Protein AF-A0A954MG96-F1 (afdb_monomer_lite)

pLDDT: mean 89.84, std 10.41, range [35.25, 98.88]

Secondary structure (DSSP, 8-state):
-TTTSTT--------S-BT--SSTT--S--HHHHHHHHHHHHHHHHHHTTS--PPP-S-EEEEEEEEEEEBSSPPPHHHHHHHHHSS-HHHHHHHHHHHHHHHTTPPPP-EEEEEEEEEEETTTEEEEEE-SEEBHHHHHHHHHHB-TTTEEEE-S-S----EE--HHHHHH-STTTTTHHHHTT-SSPBPSSHHHHHHHHHHHHS-GGGBPPTTSTT-PPPPHHHHHHTEEESTTEEEEEEEETTT--SEEEEEE-TBSPEEEEE-TTTTS-TTS-----EEEEEEE-SSSSS---EEEEEEEEES-EEEEEEETTEEEEEETTEEEEEE-SSSSSS-SEEEEEEEEE--S-TTS-SEEEEE-TTS-EEEE-TTT-EEEEETTT--EEE-TT-EEEEETTTTEEEEES---SS--EE-TTS-EEEEETTEEEEEE--THHHHTT-TTSPPPP--EEEE-GGGG-----SS----TTS-STTS-SS-EEEEE---STT-GGGTT-EEEEETTTTEEEEEEEEE-SSEEEEE--TT-TTS-SEEE--TT--EEEEEE-TTS-EEEEE---S--S-GGGS-HHHHTT--TTTTTT--EEEEEEE--SS-----S-SS-B-TT--HHHHHHTTSSS-HHHHHHHHHHHHHTT-GGGHHHHHHHHHH-S-HHHHHHHHHHHHHTT---HHHHHHHTT-SSHHHHHHHHHHHHHHHTT-HHHHHHHHHGGGSS-HHHHHHHHHHHTT--SHHHHHHH-

Structure (mmCIF, N/CA/C/O backbone):
data_AF-A0A954MG96-F1
#
_entry.id   AF-A0A954MG96-F1
#
loop_
_atom_site.group_PDB
_atom_site.id
_atom_site.type_symbol
_atom_site.label_atom_id
_atom_site.label_alt_id
_atom_site.label_comp_id
_atom_site.label_asym_id
_atom_site.label_entity_id
_atom_site.label_seq_id
_atom_site.pdbx_PDB_ins_code
_atom_site.Cartn_x
_atom_site.Cartn_y
_atom_site.Cartn_z
_atom_site.occupancy
_atom_site.B_iso_or_equiv
_atom_site.auth_seq_id
_atom_site.auth_comp_id
_atom_site.auth_asym_id
_atom_site.auth_atom_id
_atom_site.pdbx_PDB_model_num
ATOM 1 N N . ILE A 1 1 ? 42.716 -5.333 -12.425 1.00 89.25 1 ILE A N 1
ATOM 2 C CA . ILE A 1 1 ? 41.954 -6.592 -12.613 1.00 89.25 1 ILE A CA 1
ATOM 3 C C . ILE A 1 1 ? 42.853 -7.820 -12.470 1.00 89.25 1 ILE A C 1
ATOM 5 O O . ILE A 1 1 ? 42.945 -8.308 -11.357 1.00 89.25 1 ILE A O 1
ATOM 9 N N . GLU A 1 2 ? 43.580 -8.289 -13.494 1.00 93.25 2 GLU A N 1
ATOM 10 C CA . GLU A 1 2 ? 44.337 -9.565 -13.413 1.00 93.25 2 GLU A CA 1
ATOM 11 C C . GLU A 1 2 ? 45.368 -9.611 -12.270 1.00 93.25 2 GLU A C 1
ATOM 13 O O . GLU A 1 2 ? 45.498 -10.621 -11.586 1.00 93.25 2 GLU A O 1
ATOM 18 N N . ARG A 1 3 ? 46.048 -8.487 -11.987 1.00 91.38 3 ARG A N 1
ATOM 19 C CA . ARG A 1 3 ? 46.959 -8.366 -10.828 1.00 91.38 3 ARG A CA 1
ATOM 20 C C . ARG A 1 3 ? 46.252 -8.526 -9.475 1.00 91.38 3 ARG A C 1
ATOM 22 O O . ARG A 1 3 ? 46.865 -9.008 -8.533 1.00 91.38 3 ARG A O 1
ATOM 29 N N . GLN A 1 4 ? 45.004 -8.072 -9.374 1.00 89.75 4 GLN A N 1
ATOM 30 C CA . GLN A 1 4 ? 44.196 -8.132 -8.148 1.00 89.75 4 GLN A CA 1
ATOM 31 C C . GLN A 1 4 ? 43.470 -9.477 -8.007 1.00 89.75 4 GLN A C 1
ATOM 33 O O . GLN A 1 4 ? 43.145 -9.866 -6.892 1.00 89.75 4 GLN A O 1
ATOM 38 N N . HIS A 1 5 ? 43.262 -10.198 -9.115 1.00 90.12 5 HIS A N 1
ATOM 39 C CA . HIS A 1 5 ? 42.516 -11.459 -9.176 1.00 90.12 5 HIS A CA 1
ATOM 40 C C . HIS A 1 5 ? 43.336 -12.551 -9.894 1.00 90.12 5 HIS A C 1
ATOM 42 O O . HIS A 1 5 ? 43.060 -12.860 -11.059 1.00 90.12 5 HIS A O 1
ATOM 48 N N . PRO A 1 6 ? 44.365 -13.133 -9.239 1.00 92.88 6 PRO A N 1
ATOM 49 C CA . PRO A 1 6 ? 45.246 -14.126 -9.854 1.00 92.88 6 PRO A CA 1
ATOM 50 C C . PRO A 1 6 ? 44.487 -15.327 -10.432 1.00 92.88 6 PRO A C 1
ATOM 52 O O . PRO A 1 6 ? 43.557 -15.840 -9.815 1.00 92.88 6 PRO A O 1
ATOM 55 N N . GLY A 1 7 ? 44.903 -15.797 -11.610 1.00 92.06 7 GLY A N 1
ATOM 56 C CA . GLY A 1 7 ? 44.230 -16.889 -12.329 1.00 92.06 7 GLY A CA 1
ATOM 57 C C . GLY A 1 7 ? 43.053 -16.444 -13.205 1.00 92.06 7 GLY A C 1
ATOM 58 O O . GLY A 1 7 ? 42.445 -17.282 -13.866 1.00 92.06 7 GLY A O 1
ATOM 59 N N . THR A 1 8 ? 42.758 -15.141 -13.249 1.00 91.06 8 THR A N 1
ATOM 60 C CA . THR A 1 8 ? 41.752 -14.550 -14.142 1.00 91.06 8 THR A CA 1
ATOM 61 C C . THR A 1 8 ? 42.409 -13.993 -15.402 1.00 91.06 8 THR A C 1
ATOM 63 O O . THR A 1 8 ? 43.495 -13.420 -15.326 1.00 91.06 8 THR A O 1
ATOM 66 N N . VAL A 1 9 ? 41.723 -14.117 -16.540 1.00 92.88 9 VAL A N 1
ATOM 67 C CA . VAL A 1 9 ? 42.038 -13.396 -17.781 1.00 92.88 9 VAL A CA 1
ATOM 68 C C . VAL A 1 9 ? 40.994 -12.302 -17.966 1.00 92.88 9 VAL A C 1
ATOM 70 O O . VAL A 1 9 ? 39.796 -12.589 -17.967 1.00 92.88 9 VAL A O 1
ATOM 73 N N . ALA A 1 10 ? 41.432 -11.055 -18.101 1.00 89.25 10 ALA A N 1
ATOM 74 C CA . ALA A 1 10 ? 40.547 -9.935 -18.378 1.00 89.25 10 ALA A CA 1
ATOM 75 C C . ALA A 1 10 ? 40.320 -9.821 -19.890 1.00 89.25 10 ALA A C 1
ATOM 77 O O . ALA A 1 10 ? 41.255 -9.603 -20.657 1.00 89.25 10 ALA A O 1
ATOM 78 N N . LEU A 1 11 ? 39.063 -9.944 -20.315 1.00 88.56 11 LEU A N 1
ATOM 79 C CA . LEU A 1 11 ? 38.651 -9.661 -21.686 1.00 88.56 11 LEU A CA 1
ATOM 80 C C . LEU A 1 11 ? 38.010 -8.278 -21.719 1.00 88.56 11 LEU A C 1
ATOM 82 O O . LEU A 1 11 ? 37.054 -8.017 -20.990 1.00 88.56 11 LEU A O 1
ATOM 86 N N . VAL A 1 12 ? 38.553 -7.395 -22.552 1.00 84.25 12 VAL A N 1
ATOM 87 C CA . VAL A 1 12 ? 38.048 -6.032 -22.720 1.00 84.25 12 VAL A CA 1
ATOM 88 C C . VAL A 1 12 ? 37.285 -5.967 -24.031 1.00 84.25 12 VAL A C 1
ATOM 90 O O . VAL A 1 12 ? 37.801 -6.375 -25.070 1.00 84.25 12 VAL A O 1
ATOM 93 N N . SER A 1 13 ? 36.065 -5.448 -23.970 1.00 86.06 13 SER A N 1
ATOM 94 C CA . SER A 1 13 ? 35.266 -5.134 -25.146 1.00 86.06 13 SER A CA 1
ATOM 95 C C . SER A 1 13 ? 34.885 -3.660 -25.134 1.00 86.06 13 SER A C 1
ATOM 97 O O . SER A 1 13 ? 34.722 -3.067 -24.066 1.00 86.06 13 SER A O 1
ATOM 99 N N . ILE A 1 14 ? 34.762 -3.074 -26.320 1.00 86.25 14 ILE A N 1
ATOM 100 C CA . ILE A 1 14 ? 34.474 -1.653 -26.501 1.00 86.25 14 ILE A CA 1
ATOM 101 C C . ILE A 1 14 ? 32.987 -1.513 -26.838 1.00 86.25 14 ILE A C 1
ATOM 103 O O . ILE A 1 14 ? 32.504 -2.100 -27.804 1.00 86.25 14 ILE A O 1
ATOM 107 N N . GLY A 1 15 ? 32.249 -0.764 -26.016 1.00 90.12 15 GLY A N 1
ATOM 108 C CA . GLY A 1 15 ? 30.847 -0.413 -26.273 1.00 90.12 15 GLY A CA 1
ATOM 109 C C . GLY A 1 15 ? 30.711 0.741 -27.269 1.00 90.12 15 GLY A C 1
ATOM 110 O O . GLY A 1 15 ? 31.678 1.111 -27.930 1.00 90.12 15 GLY A O 1
ATOM 111 N N . ALA A 1 16 ? 29.522 1.333 -27.398 1.00 90.94 16 ALA A N 1
ATOM 112 C CA . ALA A 1 16 ? 29.340 2.519 -28.240 1.00 90.94 16 ALA A CA 1
ATOM 113 C C . ALA A 1 16 ? 29.916 3.754 -27.542 1.00 90.94 16 ALA A C 1
ATOM 115 O O . ALA A 1 16 ? 29.323 4.275 -26.598 1.00 90.94 16 ALA A O 1
ATOM 116 N N . GLY A 1 17 ? 31.114 4.152 -27.967 1.00 78.94 17 GLY A N 1
ATOM 117 C CA . GLY A 1 17 ? 31.925 5.172 -27.301 1.00 78.94 17 GLY A CA 1
ATOM 118 C C . GLY A 1 17 ? 32.243 6.396 -28.155 1.00 78.94 17 GLY A C 1
ATOM 119 O O . GLY A 1 17 ? 32.865 7.321 -27.640 1.00 78.94 17 GLY A O 1
ATOM 120 N N . SER A 1 18 ? 31.841 6.433 -29.432 1.00 79.00 18 SER A N 1
ATOM 121 C CA . SER A 1 18 ? 32.078 7.626 -30.253 1.00 79.00 18 SER A CA 1
ATOM 122 C C . SER A 1 18 ? 31.339 8.817 -29.647 1.00 79.00 18 SER A C 1
ATOM 124 O O . SER A 1 18 ? 30.181 8.679 -29.243 1.00 79.00 18 SER A O 1
ATOM 126 N N . ASP A 1 19 ? 32.014 9.969 -29.608 1.00 73.06 19 ASP A N 1
ATOM 127 C CA . ASP A 1 19 ? 31.539 11.225 -29.000 1.00 73.06 19 ASP A CA 1
ATOM 128 C C . ASP A 1 19 ? 31.406 11.200 -27.457 1.00 73.06 19 ASP A C 1
ATOM 130 O O . ASP A 1 19 ? 30.888 12.136 -26.851 1.00 73.06 19 ASP A O 1
ATOM 134 N N . GLN A 1 20 ? 31.919 10.166 -26.770 1.00 72.81 20 GLN A N 1
ATOM 135 C CA . GLN A 1 20 ? 32.001 10.181 -25.305 1.00 72.81 20 GLN A CA 1
ATOM 136 C C . GLN A 1 20 ? 33.231 10.955 -24.819 1.00 72.81 20 GLN A C 1
ATOM 138 O O . GLN A 1 20 ? 34.369 10.607 -25.132 1.00 72.81 20 GLN A O 1
ATOM 143 N N . ASN A 1 21 ? 33.011 11.967 -23.975 1.00 70.06 21 ASN A N 1
ATOM 144 C CA . ASN A 1 21 ? 34.079 12.668 -23.267 1.00 70.06 21 ASN A CA 1
ATOM 145 C C . ASN A 1 21 ? 33.818 12.682 -21.749 1.00 70.06 21 ASN A C 1
ATOM 147 O O . ASN A 1 21 ? 33.222 13.635 -21.242 1.00 70.06 21 ASN A O 1
ATOM 151 N N . PRO A 1 22 ? 34.250 11.643 -21.006 1.00 64.06 22 PRO A N 1
ATOM 152 C CA . PRO A 1 22 ? 33.969 11.536 -19.574 1.00 64.06 22 PRO A CA 1
ATOM 153 C C . PRO A 1 22 ? 34.690 12.608 -18.739 1.00 64.06 22 PRO A C 1
ATOM 155 O O . PRO A 1 22 ? 34.264 12.897 -17.624 1.00 64.06 22 PRO A O 1
ATOM 158 N N . ILE A 1 23 ? 35.770 13.212 -19.257 1.00 68.19 23 ILE A N 1
ATOM 159 C CA . ILE A 1 23 ? 36.532 14.268 -18.576 1.00 68.19 23 ILE A CA 1
ATOM 160 C C . ILE A 1 23 ? 36.868 15.378 -19.577 1.00 68.19 23 ILE A C 1
ATOM 162 O O . ILE A 1 23 ? 37.783 15.260 -20.394 1.00 68.19 23 ILE A O 1
ATOM 166 N N . SER A 1 24 ? 36.158 16.502 -19.470 1.00 66.00 24 SER A N 1
ATOM 167 C CA . SER A 1 24 ? 36.384 17.667 -20.331 1.00 66.00 24 SER A CA 1
ATOM 168 C C . SER A 1 24 ? 37.847 18.144 -20.297 1.00 66.00 24 SER A C 1
ATOM 170 O O . SER A 1 24 ? 38.491 18.169 -19.248 1.00 66.00 24 SER A O 1
ATOM 172 N N . GLY A 1 25 ? 38.390 18.537 -21.455 1.00 64.62 25 GLY A N 1
ATOM 173 C CA . GLY A 1 25 ? 39.759 19.064 -21.575 1.00 64.62 25 GLY A CA 1
ATOM 174 C C . GLY A 1 25 ? 40.883 18.014 -21.628 1.00 64.62 25 GLY A C 1
ATOM 175 O O . GLY A 1 25 ? 42.068 18.373 -21.621 1.00 64.62 25 GLY A O 1
ATOM 176 N N . VAL A 1 26 ? 40.561 16.720 -21.709 1.00 65.88 26 VAL A N 1
ATOM 177 C CA . VAL A 1 26 ? 41.550 15.669 -21.993 1.00 65.88 26 VAL A CA 1
ATOM 178 C C . VAL A 1 26 ? 41.802 15.590 -23.500 1.00 65.88 26 VAL A C 1
ATOM 180 O O . VAL A 1 26 ? 41.054 14.975 -24.246 1.00 65.88 26 VAL A O 1
ATOM 183 N N . THR A 1 27 ? 42.871 16.243 -23.958 1.00 64.50 27 THR A N 1
ATOM 184 C CA . THR A 1 27 ? 43.371 16.149 -25.340 1.00 64.50 27 THR A CA 1
ATOM 185 C C . THR A 1 27 ? 44.785 15.563 -25.360 1.00 64.50 27 THR A C 1
ATOM 187 O O . THR A 1 27 ? 45.626 16.006 -24.570 1.00 64.50 27 THR A O 1
ATOM 190 N N . GLY A 1 28 ? 45.066 14.649 -26.295 1.00 66.25 28 GLY A N 1
ATOM 191 C CA . GLY A 1 28 ? 46.386 14.029 -26.498 1.00 66.25 28 GLY A CA 1
ATOM 192 C C . GLY A 1 28 ? 46.671 12.811 -25.605 1.00 66.25 28 GLY A C 1
ATOM 193 O O . GLY A 1 28 ? 45.859 12.444 -24.759 1.00 66.25 28 GLY A O 1
ATOM 194 N N . ASP A 1 29 ? 47.843 12.201 -25.794 1.00 75.31 29 ASP A N 1
ATOM 195 C CA . ASP A 1 29 ? 48.256 10.959 -25.123 1.00 75.31 29 ASP A CA 1
ATOM 196 C C . ASP A 1 29 ? 48.690 11.218 -23.666 1.00 75.31 29 ASP A C 1
ATOM 198 O O . ASP A 1 29 ? 49.866 11.442 -23.377 1.00 75.31 29 ASP A O 1
ATOM 202 N N . LYS A 1 30 ? 47.732 11.222 -22.730 1.00 82.94 30 LYS A N 1
ATOM 203 C CA . LYS A 1 30 ? 47.974 11.423 -21.288 1.00 82.94 30 LYS A CA 1
ATOM 204 C C . LYS A 1 30 ? 47.908 10.094 -20.532 1.00 82.94 30 LYS A C 1
ATOM 206 O O . LYS A 1 30 ? 46.844 9.700 -20.052 1.00 82.94 30 LYS A O 1
ATOM 211 N N . VAL A 1 31 ? 49.047 9.408 -20.434 1.00 87.12 31 VAL A N 1
ATOM 212 C CA . VAL A 1 31 ? 49.161 8.068 -19.824 1.00 87.12 31 VAL A CA 1
ATOM 213 C C . VAL A 1 31 ? 48.630 8.045 -18.391 1.00 87.12 31 VAL A C 1
ATOM 215 O O . VAL A 1 31 ? 47.927 7.113 -18.021 1.00 87.12 31 VAL A O 1
ATOM 218 N N . GLU A 1 32 ? 48.876 9.093 -17.608 1.00 87.19 32 GLU A N 1
ATOM 219 C CA . GLU A 1 32 ? 48.469 9.162 -16.202 1.00 87.19 32 GLU A CA 1
ATOM 220 C C . GLU A 1 32 ? 46.941 9.161 -16.039 1.00 87.19 32 GLU A C 1
ATOM 222 O O . GLU A 1 32 ? 46.409 8.585 -15.092 1.00 87.19 32 GLU A O 1
ATOM 227 N N . ILE A 1 33 ? 46.219 9.782 -16.980 1.00 84.56 33 ILE A N 1
ATOM 228 C CA . ILE A 1 33 ? 44.749 9.795 -16.978 1.00 84.56 33 ILE A CA 1
ATOM 229 C C . ILE A 1 33 ? 44.215 8.415 -17.356 1.00 84.56 33 ILE A C 1
ATOM 231 O O . ILE A 1 33 ? 43.311 7.911 -16.692 1.00 84.56 33 ILE A O 1
ATOM 235 N N . ALA A 1 34 ? 44.800 7.783 -18.378 1.00 83.62 34 ALA A N 1
ATOM 236 C CA . ALA A 1 34 ? 44.432 6.427 -18.775 1.00 83.62 34 ALA A CA 1
ATOM 237 C C . ALA A 1 34 ? 44.696 5.411 -17.648 1.00 83.62 34 ALA A C 1
ATOM 239 O O . ALA A 1 34 ? 43.875 4.528 -17.406 1.00 83.62 34 ALA A O 1
ATOM 240 N N . GLU A 1 35 ? 45.806 5.555 -16.914 1.00 88.19 35 GLU A N 1
ATOM 241 C CA . GLU A 1 35 ? 46.103 4.742 -15.731 1.00 88.19 35 GLU A CA 1
ATOM 242 C C . GLU A 1 35 ? 45.068 4.950 -14.619 1.00 88.19 35 GLU A C 1
ATOM 244 O O . GLU A 1 35 ? 44.563 3.968 -14.072 1.00 88.19 35 GLU A O 1
ATOM 249 N N . ALA A 1 36 ? 44.709 6.201 -14.310 1.00 88.31 36 ALA A N 1
ATOM 250 C CA . ALA A 1 36 ? 43.701 6.512 -13.297 1.00 88.31 36 ALA A CA 1
ATOM 251 C C . ALA A 1 36 ? 42.321 5.926 -13.651 1.00 88.31 36 ALA A C 1
ATOM 253 O O . ALA A 1 36 ? 41.710 5.253 -12.822 1.00 88.31 36 ALA A O 1
ATOM 254 N N . GLN A 1 37 ? 41.869 6.098 -14.897 1.00 86.88 37 GLN A N 1
ATOM 255 C CA . GLN A 1 37 ? 40.607 5.529 -15.388 1.00 86.88 37 GLN A CA 1
ATOM 256 C C . GLN A 1 37 ? 40.637 3.993 -15.398 1.00 86.88 37 GLN A C 1
ATOM 258 O O . GLN A 1 37 ? 39.675 3.337 -15.003 1.00 86.88 37 GLN A O 1
ATOM 263 N N . GLY A 1 38 ? 41.762 3.389 -15.789 1.00 88.44 38 GLY A N 1
ATOM 264 C CA . GLY A 1 38 ? 41.942 1.939 -15.725 1.00 88.44 38 GLY A CA 1
ATOM 265 C C . GLY A 1 38 ? 41.884 1.390 -14.293 1.00 88.44 38 GLY A C 1
ATOM 266 O O . GLY A 1 38 ? 41.356 0.297 -14.072 1.00 88.44 38 GLY A O 1
ATOM 267 N N . LEU A 1 39 ? 42.397 2.141 -13.311 1.00 91.00 39 LEU A N 1
ATOM 268 C CA . LEU A 1 39 ? 42.291 1.801 -11.890 1.00 91.00 39 LEU A CA 1
ATOM 269 C C . LEU A 1 39 ? 40.854 1.916 -11.375 1.00 91.00 39 LEU A C 1
ATOM 271 O O . LEU A 1 39 ? 40.434 1.047 -10.614 1.00 91.00 39 LEU A O 1
ATOM 275 N N . GLU A 1 40 ? 40.104 2.926 -11.814 1.00 90.44 40 GLU A N 1
ATOM 276 C CA . GLU A 1 40 ? 38.682 3.088 -11.493 1.00 90.44 40 GLU A CA 1
ATOM 277 C C . GLU A 1 40 ? 37.859 1.895 -12.003 1.00 90.44 40 GLU A C 1
ATOM 279 O O . GLU A 1 40 ? 37.185 1.230 -11.215 1.00 90.44 40 GLU A O 1
ATOM 284 N N . ILE A 1 41 ? 38.029 1.519 -13.278 1.00 89.75 41 ILE A N 1
ATOM 285 C CA . ILE A 1 41 ? 37.399 0.322 -13.866 1.00 89.75 41 ILE A CA 1
ATOM 286 C C . ILE A 1 41 ? 37.785 -0.939 -13.078 1.00 89.75 41 ILE A C 1
ATOM 288 O O . ILE A 1 41 ? 36.942 -1.785 -12.782 1.00 89.75 41 ILE A O 1
ATOM 292 N N . ALA A 1 42 ? 39.062 -1.089 -12.715 1.00 91.62 42 ALA A N 1
ATOM 293 C CA . ALA A 1 42 ? 39.523 -2.244 -11.951 1.00 91.62 42 ALA A CA 1
ATOM 294 C C . ALA A 1 42 ? 38.945 -2.298 -10.525 1.00 91.62 42 ALA A C 1
ATOM 296 O O . ALA A 1 42 ? 38.679 -3.393 -10.015 1.00 91.62 42 ALA A O 1
ATOM 297 N N . GLY A 1 43 ? 38.769 -1.137 -9.889 1.00 93.31 43 GLY A N 1
ATOM 298 C CA . GLY A 1 43 ? 38.103 -0.995 -8.599 1.00 93.31 43 GLY A CA 1
ATOM 299 C C . GLY A 1 43 ? 36.645 -1.432 -8.680 1.00 93.31 43 GLY A C 1
ATOM 300 O O . GLY A 1 43 ? 36.219 -2.266 -7.883 1.00 93.31 43 GLY A O 1
ATOM 301 N N . GLU A 1 44 ? 35.926 -0.974 -9.704 1.00 92.31 44 GLU A N 1
ATOM 302 C CA . GLU A 1 44 ? 34.519 -1.325 -9.906 1.00 92.31 44 GLU A CA 1
ATOM 303 C C . GLU A 1 44 ? 34.325 -2.812 -10.222 1.00 92.31 44 GLU A C 1
ATOM 305 O O . GLU A 1 44 ? 33.490 -3.476 -9.613 1.00 92.31 44 GLU A O 1
ATOM 310 N N . VAL A 1 45 ? 35.172 -3.396 -11.077 1.00 91.00 45 VAL A N 1
ATOM 311 C CA . VAL A 1 45 ? 35.176 -4.853 -11.305 1.00 91.00 45 VAL A CA 1
ATOM 312 C C . VAL A 1 45 ? 35.411 -5.615 -9.999 1.00 91.00 45 VAL A C 1
ATOM 314 O O . VAL A 1 45 ? 34.780 -6.640 -9.759 1.00 91.00 45 VAL A O 1
ATOM 317 N N . THR A 1 46 ? 36.296 -5.124 -9.128 1.00 91.75 46 THR A N 1
ATOM 318 C CA . THR A 1 46 ? 36.555 -5.759 -7.826 1.00 91.75 46 THR A CA 1
ATOM 319 C C . THR A 1 46 ? 35.341 -5.672 -6.901 1.00 91.75 46 THR A C 1
ATOM 321 O O . THR A 1 46 ? 35.029 -6.659 -6.235 1.00 91.75 46 THR A O 1
ATOM 324 N N . ARG A 1 47 ? 34.632 -4.538 -6.896 1.00 92.44 47 ARG A N 1
ATOM 325 C CA . ARG A 1 47 ? 33.380 -4.350 -6.154 1.00 92.44 47 ARG A CA 1
ATOM 326 C C . ARG A 1 47 ? 32.304 -5.324 -6.644 1.00 92.44 47 ARG A C 1
ATOM 328 O O . ARG A 1 47 ? 31.790 -6.103 -5.848 1.00 92.44 47 ARG A O 1
ATOM 335 N N . LEU A 1 48 ? 32.051 -5.371 -7.952 1.00 88.19 48 LEU A N 1
ATOM 336 C CA . LEU A 1 48 ? 31.055 -6.260 -8.568 1.00 88.19 48 LEU A CA 1
ATOM 337 C C . LEU A 1 48 ? 31.373 -7.749 -8.364 1.00 88.19 48 LEU A C 1
ATOM 339 O O . LEU A 1 48 ? 30.471 -8.563 -8.196 1.00 88.19 48 LEU A O 1
ATOM 343 N N . LEU A 1 49 ? 32.653 -8.134 -8.329 1.00 87.19 49 LEU A N 1
ATOM 344 C CA . LEU A 1 49 ? 33.050 -9.517 -8.033 1.00 87.19 49 LEU A CA 1
ATOM 345 C C . LEU A 1 49 ? 32.707 -9.961 -6.600 1.00 87.19 49 LEU A C 1
ATOM 347 O O . LEU A 1 49 ? 32.694 -11.167 -6.347 1.00 87.19 49 LEU A O 1
ATOM 351 N N . SER A 1 50 ? 32.442 -9.021 -5.686 1.00 85.06 50 SER A N 1
ATOM 352 C CA . SER A 1 50 ? 31.984 -9.310 -4.321 1.00 85.06 50 SER A CA 1
ATOM 353 C C . SER A 1 50 ? 30.462 -9.453 -4.194 1.00 85.06 50 SER A C 1
ATOM 355 O O . SER A 1 50 ? 29.984 -9.948 -3.175 1.00 85.06 50 SER A O 1
ATOM 357 N N . GLU A 1 51 ? 29.708 -9.076 -5.229 1.00 81.06 51 GLU A N 1
ATOM 358 C CA . GLU A 1 51 ? 28.248 -9.162 -5.256 1.00 81.06 51 GLU A CA 1
ATOM 359 C C . GLU A 1 51 ? 27.754 -10.532 -5.762 1.00 81.06 51 GLU A C 1
ATOM 361 O O . GLU A 1 51 ? 28.479 -11.258 -6.460 1.00 81.06 51 GLU A O 1
ATOM 366 N N . PRO A 1 52 ? 26.505 -10.922 -5.444 1.00 78.81 52 PRO A N 1
ATOM 367 C CA . PRO A 1 52 ? 25.859 -12.071 -6.069 1.00 78.81 52 PRO A CA 1
ATOM 368 C C . PRO A 1 52 ? 25.829 -11.931 -7.599 1.00 78.81 52 PRO A C 1
ATOM 370 O O . PRO A 1 52 ? 25.416 -10.911 -8.141 1.00 78.81 52 PRO A O 1
ATOM 373 N N . ARG A 1 53 ? 26.241 -12.980 -8.320 1.00 81.38 53 ARG A N 1
ATOM 374 C CA . ARG A 1 53 ? 26.305 -12.975 -9.792 1.00 81.38 53 ARG A CA 1
ATOM 375 C C . ARG A 1 53 ? 25.166 -13.793 -10.387 1.00 81.38 53 ARG A C 1
ATOM 377 O O . ARG A 1 53 ? 24.983 -14.952 -10.011 1.00 81.38 53 ARG A O 1
ATOM 384 N N . LYS A 1 54 ? 24.462 -13.232 -11.374 1.00 79.00 54 LYS A N 1
ATOM 385 C CA . LYS A 1 54 ? 23.484 -13.976 -12.182 1.00 79.00 54 LYS A CA 1
ATOM 386 C C . LYS A 1 54 ? 24.226 -14.927 -13.127 1.00 79.00 54 LYS A C 1
ATOM 388 O O . LYS A 1 54 ? 25.168 -14.544 -13.822 1.00 79.00 54 LYS A O 1
ATOM 393 N N . ARG A 1 55 ? 23.826 -16.200 -13.138 1.00 85.50 55 ARG A N 1
ATOM 394 C CA . ARG A 1 55 ? 24.420 -17.205 -14.025 1.00 85.50 55 ARG A CA 1
ATOM 395 C C . ARG A 1 55 ? 23.886 -17.014 -15.444 1.00 85.50 55 ARG A C 1
ATOM 397 O O . ARG A 1 55 ? 22.699 -17.208 -15.678 1.00 85.50 55 ARG A O 1
ATOM 404 N N . ILE A 1 56 ? 24.781 -16.758 -16.394 1.00 88.94 56 ILE A N 1
ATOM 405 C CA . ILE A 1 56 ? 24.467 -16.886 -17.821 1.00 88.94 56 ILE A CA 1
ATOM 406 C C . ILE A 1 56 ? 24.282 -18.379 -18.123 1.00 88.94 56 ILE A C 1
ATOM 408 O O . ILE A 1 56 ? 25.143 -19.209 -17.811 1.00 88.94 56 ILE A O 1
ATOM 412 N N . SER A 1 57 ? 23.124 -18.733 -18.663 1.00 83.56 57 SER A N 1
ATOM 413 C CA . SER A 1 57 ? 22.698 -20.105 -18.935 1.00 83.56 57 SER A CA 1
ATOM 414 C C . SER A 1 57 ? 22.233 -20.253 -20.384 1.00 83.56 57 SER A C 1
ATOM 416 O O . SER A 1 57 ? 22.017 -19.272 -21.080 1.00 83.56 57 SER A O 1
ATOM 418 N N . GLY A 1 58 ? 22.108 -21.488 -20.867 1.00 87.56 58 GLY A N 1
ATOM 419 C CA . GLY A 1 58 ? 21.740 -21.755 -22.258 1.00 87.56 58 GLY A CA 1
ATOM 420 C C . GLY A 1 58 ? 22.939 -21.879 -23.201 1.00 87.56 58 GLY A C 1
ATOM 421 O O . GLY A 1 58 ? 24.042 -21.401 -22.938 1.00 87.56 58 GLY A O 1
ATOM 422 N N . VAL A 1 59 ? 22.719 -22.596 -24.300 1.00 90.94 59 VAL A N 1
ATOM 423 C CA . VAL A 1 59 ? 23.711 -22.757 -25.369 1.00 90.94 59 VAL A CA 1
ATOM 424 C C . VAL A 1 59 ? 23.705 -21.477 -26.210 1.00 90.94 59 VAL A C 1
ATOM 426 O O . VAL A 1 59 ? 22.616 -21.060 -26.610 1.00 90.94 59 VAL A O 1
ATOM 429 N N . PRO A 1 60 ? 24.865 -20.850 -26.486 1.00 92.88 60 PRO A N 1
ATOM 430 C CA . PRO A 1 60 ? 24.904 -19.633 -27.280 1.00 92.88 60 PRO A CA 1
ATOM 431 C C . PRO A 1 60 ? 24.389 -19.894 -28.694 1.00 92.88 60 PRO A C 1
ATOM 433 O O . PRO A 1 60 ? 24.870 -20.798 -29.382 1.00 92.88 60 PRO A O 1
ATOM 436 N N . THR A 1 61 ? 23.441 -19.077 -29.138 1.00 95.81 61 THR A N 1
ATOM 437 C CA . THR A 1 61 ? 23.034 -19.003 -30.543 1.00 95.81 61 THR A CA 1
ATOM 438 C C . THR A 1 61 ? 23.448 -17.661 -31.117 1.00 95.81 61 THR A C 1
ATOM 440 O O . THR A 1 61 ? 23.611 -16.694 -30.375 1.00 95.81 61 THR A O 1
ATOM 443 N N . SER A 1 62 ? 23.671 -17.602 -32.428 1.00 96.62 62 SER A N 1
ATOM 444 C CA . SER A 1 62 ? 24.047 -16.359 -33.089 1.00 96.62 62 SER A CA 1
ATOM 445 C C . SER A 1 62 ? 23.257 -16.155 -34.366 1.00 96.62 62 SER A C 1
ATOM 447 O O . SER A 1 62 ? 23.105 -17.079 -35.168 1.00 96.62 62 SER A O 1
ATOM 449 N N . VAL A 1 63 ? 22.799 -14.923 -34.553 1.00 97.44 63 VAL A N 1
ATOM 450 C CA . VAL A 1 63 ? 22.274 -14.424 -35.819 1.00 97.44 63 VAL A CA 1
ATOM 451 C C . VAL A 1 63 ? 23.275 -13.405 -36.345 1.00 97.44 63 VAL A C 1
ATOM 453 O O . VAL A 1 63 ? 23.856 -12.651 -35.573 1.00 97.44 63 VAL A O 1
ATOM 456 N N . ASN A 1 64 ? 23.534 -13.429 -37.647 1.00 96.81 64 ASN A N 1
ATOM 457 C CA . ASN A 1 64 ? 24.393 -12.463 -38.317 1.00 96.81 64 ASN A CA 1
ATOM 458 C C . ASN A 1 64 ? 23.718 -12.034 -39.615 1.00 96.81 64 ASN A C 1
ATOM 460 O O . ASN A 1 64 ? 23.163 -12.869 -40.337 1.00 96.81 64 ASN A O 1
ATOM 464 N N . SER A 1 65 ? 23.800 -10.752 -39.927 1.00 96.88 65 SER A N 1
ATOM 465 C CA . SER A 1 65 ? 23.313 -10.190 -41.175 1.00 96.88 65 SER A CA 1
ATOM 466 C C . SER A 1 65 ? 24.262 -9.118 -41.688 1.00 96.88 65 SER A C 1
ATOM 468 O O . SER A 1 65 ? 25.089 -8.573 -40.961 1.00 96.88 65 SER A O 1
ATOM 470 N N . LEU A 1 66 ? 24.141 -8.833 -42.980 1.00 97.25 66 LEU A N 1
ATOM 471 C CA . LEU A 1 66 ? 24.837 -7.741 -43.636 1.00 97.25 66 LEU A CA 1
ATOM 472 C C . LEU A 1 66 ? 23.776 -6.815 -44.221 1.00 97.25 66 LEU A C 1
ATOM 474 O O . LEU A 1 66 ? 23.058 -7.216 -45.141 1.00 97.25 66 LEU A O 1
ATOM 478 N N . ILE A 1 67 ? 23.661 -5.602 -43.687 1.00 97.44 67 ILE A N 1
ATOM 479 C CA . ILE A 1 67 ? 22.727 -4.591 -44.195 1.00 97.44 67 ILE A CA 1
ATOM 480 C C . ILE A 1 67 ? 23.464 -3.536 -45.019 1.00 97.44 67 ILE A C 1
ATOM 482 O O . ILE A 1 67 ? 24.680 -3.391 -44.925 1.00 97.44 67 ILE A O 1
ATOM 486 N N . GLN A 1 68 ? 22.731 -2.791 -45.845 1.00 97.38 68 GLN A N 1
ATOM 487 C CA . GLN A 1 68 ? 23.295 -1.699 -46.639 1.00 97.38 68 GLN A CA 1
ATOM 488 C C . GLN A 1 68 ? 22.927 -0.351 -46.023 1.00 97.38 68 GLN A C 1
ATOM 490 O O . GLN A 1 68 ? 21.744 0.005 -45.949 1.00 97.38 68 GLN A O 1
ATOM 495 N N . LEU A 1 69 ? 23.941 0.421 -45.633 1.00 95.50 69 LEU A N 1
ATOM 496 C CA . LEU A 1 69 ? 23.767 1.789 -45.151 1.00 95.50 69 LEU A CA 1
ATOM 497 C C . LEU A 1 69 ? 24.089 2.764 -46.294 1.00 95.50 69 LEU A C 1
ATOM 499 O O . LEU A 1 69 ? 25.248 2.857 -46.706 1.00 95.50 69 LEU A O 1
ATOM 503 N N . PRO A 1 70 ? 23.078 3.438 -46.872 1.00 95.12 70 PRO A N 1
ATOM 504 C CA . PRO A 1 70 ? 23.273 4.298 -48.031 1.00 95.12 70 PRO A CA 1
ATOM 505 C C . PRO A 1 70 ? 24.065 5.556 -47.678 1.00 95.12 70 PRO A C 1
ATOM 507 O O . PRO A 1 70 ? 23.923 6.114 -46.592 1.00 95.12 70 PRO A O 1
ATOM 510 N N . LEU A 1 71 ? 24.850 6.031 -48.639 1.00 93.75 71 LEU A N 1
ATOM 511 C CA . LEU A 1 71 ? 25.482 7.343 -48.590 1.00 93.75 71 LEU A CA 1
ATOM 512 C C . LEU A 1 71 ? 24.527 8.411 -49.148 1.00 93.75 71 LEU A C 1
ATOM 514 O O . LEU A 1 71 ? 23.538 8.099 -49.824 1.00 93.75 71 LEU A O 1
ATOM 518 N N . ASN A 1 72 ? 24.804 9.676 -48.838 1.00 92.25 72 ASN A N 1
ATOM 519 C CA . ASN A 1 72 ? 24.111 10.823 -49.423 1.00 92.25 72 ASN A CA 1
ATOM 520 C C . ASN A 1 72 ? 24.382 10.955 -50.933 1.00 92.25 72 ASN A C 1
ATOM 522 O O . ASN A 1 72 ? 25.006 10.097 -51.560 1.00 92.25 72 ASN A O 1
ATOM 526 N N . GLU A 1 73 ? 23.866 12.024 -51.546 1.00 94.06 73 GLU A N 1
ATOM 527 C CA . GLU A 1 73 ? 24.134 12.315 -52.954 1.00 94.06 73 GLU A CA 1
ATOM 528 C C . GLU A 1 73 ? 25.646 12.343 -53.220 1.00 94.06 73 GLU A C 1
ATOM 530 O O . GLU A 1 73 ? 26.418 12.989 -52.503 1.00 94.06 73 GLU A O 1
ATOM 535 N N . LEU A 1 74 ? 26.066 11.578 -54.230 1.00 95.00 74 LEU A N 1
ATOM 536 C CA . LEU A 1 74 ? 27.473 11.433 -54.573 1.00 95.00 74 LEU A CA 1
ATOM 537 C C . LEU A 1 74 ? 28.000 12.724 -55.201 1.00 95.00 74 LEU A C 1
ATOM 539 O O . LEU A 1 74 ? 27.311 13.318 -56.034 1.00 95.00 74 LEU A O 1
ATOM 543 N N . PRO A 1 75 ? 29.236 13.134 -54.876 1.00 93.69 75 PRO A N 1
ATOM 544 C CA . PRO A 1 75 ? 29.810 14.327 -55.463 1.00 93.69 75 PRO A CA 1
ATOM 545 C C . PRO A 1 75 ? 30.067 14.123 -56.959 1.00 93.69 75 PRO A C 1
ATOM 547 O O . PRO A 1 75 ? 30.509 13.058 -57.403 1.00 93.69 75 PRO A O 1
ATOM 550 N N . THR A 1 76 ? 29.840 15.170 -57.748 1.00 94.44 76 THR A N 1
ATOM 551 C CA . THR A 1 76 ? 30.225 15.170 -59.158 1.00 94.44 76 THR A CA 1
ATOM 552 C C . THR A 1 76 ? 31.741 15.263 -59.300 1.00 94.44 76 THR A C 1
ATOM 554 O O . THR A 1 76 ? 32.466 15.709 -58.404 1.00 94.44 76 THR A O 1
ATOM 557 N N . ARG A 1 77 ? 32.247 14.884 -60.475 1.00 94.00 77 ARG A N 1
ATOM 558 C CA . ARG A 1 77 ? 33.672 15.007 -60.792 1.00 94.00 77 ARG A CA 1
ATOM 559 C C . ARG A 1 77 ? 34.159 16.455 -60.659 1.00 94.00 77 ARG A C 1
ATOM 561 O O . ARG A 1 77 ? 35.255 16.681 -60.154 1.00 94.00 77 ARG A O 1
ATOM 568 N N . GLU A 1 78 ? 33.351 17.433 -61.064 1.00 93.69 78 GLU A N 1
ATOM 569 C CA . GLU A 1 78 ? 33.661 18.861 -60.931 1.00 93.69 78 GLU A CA 1
ATOM 570 C C . GLU A 1 78 ? 33.761 19.288 -59.461 1.00 93.69 78 GLU A C 1
ATOM 572 O O . GLU A 1 78 ? 34.689 20.013 -59.097 1.00 93.69 78 GLU A O 1
ATOM 577 N N . GLN A 1 79 ? 32.846 18.811 -58.610 1.00 91.94 79 GLN A N 1
ATOM 578 C CA . GLN A 1 79 ? 32.870 19.088 -57.171 1.00 91.94 79 GLN A CA 1
ATOM 579 C C . GLN A 1 79 ? 34.129 18.510 -56.514 1.00 91.94 79 GLN A C 1
ATOM 581 O O . GLN A 1 79 ? 34.794 19.208 -55.748 1.00 91.94 79 GLN A O 1
ATOM 586 N N . LEU A 1 80 ? 34.511 17.280 -56.869 1.00 92.19 80 LEU A N 1
ATOM 587 C CA . LEU A 1 80 ? 35.747 16.663 -56.384 1.00 92.19 80 LEU A CA 1
ATOM 588 C C . LEU A 1 80 ? 36.995 17.435 -56.849 1.00 92.19 80 LEU A C 1
ATOM 590 O O . LEU A 1 80 ? 37.894 17.681 -56.048 1.00 92.19 80 LEU A O 1
ATOM 594 N N . ILE A 1 81 ? 37.053 17.884 -58.112 1.00 93.19 81 ILE A N 1
ATOM 595 C CA . ILE A 1 81 ? 38.166 18.714 -58.615 1.00 93.19 81 ILE A CA 1
ATOM 596 C C . ILE A 1 81 ? 38.274 20.011 -57.807 1.00 93.19 81 ILE A C 1
ATOM 598 O O . ILE A 1 81 ? 39.373 20.375 -57.385 1.00 93.19 81 ILE A O 1
ATOM 602 N N . ALA A 1 82 ? 37.156 20.686 -57.531 1.00 90.19 82 ALA A N 1
ATOM 603 C CA . ALA A 1 82 ? 37.159 21.902 -56.721 1.00 90.19 82 ALA A CA 1
ATOM 604 C C . ALA A 1 82 ? 37.713 21.654 -55.301 1.00 90.19 82 ALA A C 1
ATOM 606 O O . ALA A 1 82 ? 38.532 22.438 -54.813 1.00 90.19 82 ALA A O 1
ATOM 607 N N . GLN A 1 83 ? 37.347 20.527 -54.680 1.00 87.44 83 GLN A N 1
ATOM 608 C CA . GLN A 1 83 ? 37.840 20.113 -53.359 1.00 87.44 83 GLN A CA 1
ATOM 609 C C . GLN A 1 83 ? 39.341 19.772 -53.335 1.00 87.44 83 GLN A C 1
ATOM 611 O O . GLN A 1 83 ? 39.967 19.854 -52.283 1.00 87.44 83 GLN A O 1
ATOM 616 N N . THR A 1 84 ? 39.980 19.456 -54.469 1.00 86.88 84 THR A N 1
ATOM 617 C CA . THR A 1 84 ? 41.454 19.319 -54.498 1.00 86.88 84 THR A CA 1
ATOM 618 C C . THR A 1 84 ? 42.170 20.668 -54.324 1.00 86.88 84 THR A C 1
ATOM 620 O O . THR A 1 84 ? 43.272 20.733 -53.772 1.00 86.88 84 THR A O 1
ATOM 623 N N . GLY A 1 85 ? 41.531 21.765 -54.751 1.00 81.06 85 GLY A N 1
ATOM 624 C CA . GLY A 1 85 ? 42.070 23.124 -54.674 1.00 81.06 85 GLY A CA 1
ATOM 625 C C . GLY A 1 85 ? 41.739 23.867 -53.374 1.00 81.06 85 GLY A C 1
ATOM 626 O O . GLY A 1 85 ? 42.479 24.774 -52.988 1.00 81.06 85 GLY A O 1
ATOM 627 N N . GLN A 1 86 ? 40.669 23.482 -52.672 1.00 74.81 86 GLN A N 1
ATOM 628 C CA . GLN A 1 86 ? 40.113 24.187 -51.507 1.00 74.81 86 GLN A CA 1
ATOM 629 C C . GLN A 1 86 ? 39.799 23.202 -50.366 1.00 74.81 86 GLN A C 1
ATOM 631 O O . GLN A 1 86 ? 39.376 22.088 -50.630 1.00 74.81 86 GLN A O 1
ATOM 636 N N . GLY A 1 87 ? 39.990 23.595 -49.100 1.00 73.00 87 GLY A N 1
ATOM 637 C CA . GLY A 1 87 ? 39.684 22.749 -47.929 1.00 73.00 87 GLY A CA 1
ATOM 638 C C . GLY A 1 87 ? 40.910 22.292 -47.129 1.00 73.00 87 GLY A C 1
ATOM 639 O O . GLY A 1 87 ? 42.040 22.722 -47.396 1.00 73.00 87 GLY A O 1
ATOM 640 N N . ARG A 1 88 ? 40.692 21.443 -46.113 1.00 82.31 88 ARG A N 1
ATOM 641 C CA . ARG A 1 88 ? 41.763 20.923 -45.242 1.00 82.31 88 ARG A CA 1
ATOM 642 C C . ARG A 1 88 ? 42.593 19.865 -45.985 1.00 82.31 88 ARG A C 1
ATOM 644 O O . ARG A 1 88 ? 42.101 19.271 -46.944 1.00 82.31 88 ARG A O 1
ATOM 651 N N . PRO A 1 89 ? 43.838 19.578 -45.557 1.00 87.06 89 PRO A N 1
ATOM 652 C CA . PRO A 1 89 ? 44.672 18.554 -46.196 1.00 87.06 89 PRO A CA 1
ATOM 653 C C . PRO A 1 89 ? 43.986 17.187 -46.345 1.00 87.06 89 PRO A C 1
ATOM 655 O O . PRO A 1 89 ? 44.149 16.526 -47.367 1.00 87.06 89 PRO A O 1
ATOM 658 N N . THR A 1 90 ? 43.179 16.795 -45.360 1.00 84.50 90 THR A N 1
ATOM 659 C CA . THR A 1 90 ? 42.416 15.541 -45.358 1.00 84.50 90 THR A CA 1
ATOM 660 C C . THR A 1 90 ? 41.292 15.532 -46.397 1.00 84.50 90 THR A C 1
ATOM 662 O O . THR A 1 90 ? 41.108 14.539 -47.094 1.00 84.50 90 THR A O 1
ATOM 665 N N . ASP A 1 91 ? 40.593 16.657 -46.567 1.00 84.88 91 ASP A N 1
ATOM 666 C CA . ASP A 1 91 ? 39.526 16.801 -47.564 1.00 84.88 91 ASP A CA 1
ATOM 667 C C . ASP A 1 91 ? 40.116 16.723 -48.989 1.00 84.88 91 ASP A C 1
ATOM 669 O O . ASP A 1 91 ? 39.601 16.010 -49.851 1.00 84.88 91 ASP A O 1
ATOM 673 N N . LYS A 1 92 ? 41.275 17.366 -49.210 1.00 89.69 92 LYS A N 1
ATOM 674 C CA . LYS A 1 92 ? 42.023 17.299 -50.481 1.00 89.69 92 LYS A CA 1
ATOM 675 C C . LYS A 1 92 ? 42.494 15.884 -50.805 1.00 89.69 92 LYS A C 1
ATOM 677 O O . LYS A 1 92 ? 42.420 15.451 -51.959 1.00 89.69 92 LYS A O 1
ATOM 682 N N . TYR A 1 93 ? 42.997 15.173 -49.796 1.00 89.38 93 TYR A N 1
ATOM 683 C CA . TYR A 1 93 ? 43.434 13.787 -49.932 1.00 89.38 93 TYR A CA 1
ATOM 684 C C . TYR A 1 93 ? 42.269 12.872 -50.328 1.00 89.38 93 TYR A C 1
ATOM 686 O O . TYR A 1 93 ? 42.395 12.106 -51.288 1.00 89.38 93 TYR A O 1
ATOM 694 N N . ASN A 1 94 ? 41.118 13.000 -49.660 1.00 91.31 94 ASN A N 1
ATOM 695 C CA . ASN A 1 94 ? 39.933 12.223 -50.007 1.00 91.31 94 ASN A CA 1
ATOM 696 C C . ASN A 1 94 ? 39.458 12.527 -51.436 1.00 91.31 94 ASN A C 1
ATOM 698 O O . ASN A 1 94 ? 39.325 11.609 -52.239 1.00 91.31 94 ASN A O 1
ATOM 702 N N . ALA A 1 95 ? 39.311 13.804 -51.805 1.00 91.88 95 ALA A N 1
ATOM 703 C CA . ALA A 1 95 ? 38.885 14.191 -53.152 1.00 91.88 95 ALA A CA 1
ATOM 704 C C . ALA A 1 95 ? 39.813 13.639 -54.251 1.00 91.88 95 ALA A C 1
ATOM 706 O O . ALA A 1 95 ? 39.349 13.120 -55.267 1.00 91.88 95 ALA A O 1
ATOM 707 N N . THR A 1 96 ? 41.130 13.676 -54.017 1.00 92.56 96 THR A N 1
ATOM 708 C CA . THR A 1 96 ? 42.131 13.081 -54.920 1.00 92.56 96 THR A CA 1
ATOM 709 C C . THR A 1 96 ? 41.951 11.565 -55.039 1.00 92.56 96 THR A C 1
ATOM 711 O O . THR A 1 96 ? 42.049 11.012 -56.135 1.00 92.56 96 THR A O 1
ATOM 714 N N . THR A 1 97 ? 41.642 10.891 -53.929 1.00 92.62 97 THR A N 1
ATOM 715 C CA . THR A 1 97 ? 41.398 9.442 -53.884 1.00 92.62 97 THR A CA 1
ATOM 716 C C . THR A 1 97 ? 40.150 9.056 -54.685 1.00 92.62 97 THR A C 1
ATOM 718 O O . THR A 1 97 ? 40.222 8.151 -55.521 1.00 92.62 97 THR A O 1
ATOM 721 N N . GLN A 1 98 ? 39.042 9.788 -54.514 1.00 95.19 98 GLN A N 1
ATOM 722 C CA . GLN A 1 98 ? 37.804 9.564 -55.272 1.00 95.19 98 GLN A CA 1
ATOM 723 C C . GLN A 1 98 ? 37.996 9.829 -56.777 1.00 95.19 98 GLN A C 1
ATOM 725 O O . GLN A 1 98 ? 37.544 9.045 -57.613 1.00 95.19 98 GLN A O 1
ATOM 730 N N . LEU A 1 99 ? 38.715 10.897 -57.152 1.00 94.81 99 LEU A N 1
ATOM 731 C CA . LEU A 1 99 ? 39.031 11.190 -58.558 1.00 94.81 99 LEU A CA 1
ATOM 732 C C . LEU A 1 99 ? 39.876 10.089 -59.195 1.00 94.81 99 LEU A C 1
ATOM 734 O O . LEU A 1 99 ? 39.558 9.639 -60.293 1.00 94.81 99 LEU A O 1
ATOM 738 N N . ALA A 1 100 ? 40.899 9.604 -58.489 1.00 94.69 100 ALA A N 1
ATOM 739 C CA . ALA A 1 100 ? 41.728 8.507 -58.973 1.00 94.69 100 ALA A CA 1
ATOM 740 C C . ALA A 1 100 ? 40.913 7.217 -59.188 1.00 94.69 100 ALA A C 1
ATOM 742 O O . ALA A 1 100 ? 41.225 6.438 -60.088 1.00 94.69 100 ALA A O 1
ATOM 743 N N . GLN A 1 101 ? 39.873 6.975 -58.383 1.00 94.50 101 GLN A N 1
ATOM 744 C CA . GLN A 1 101 ? 38.937 5.863 -58.578 1.00 94.50 101 GLN A CA 1
ATOM 745 C C . GLN A 1 101 ? 38.089 6.041 -59.843 1.00 94.50 101 GLN A C 1
ATOM 747 O O . GLN A 1 101 ? 38.020 5.123 -60.665 1.00 94.50 101 GLN A O 1
ATOM 752 N N . LEU A 1 102 ? 37.530 7.235 -60.052 1.00 94.69 102 LEU A N 1
ATOM 753 C CA . LEU A 1 102 ? 36.790 7.568 -61.272 1.00 94.69 102 LEU A CA 1
ATOM 754 C C . LEU A 1 102 ? 37.667 7.476 -62.532 1.00 94.69 102 LEU A C 1
ATOM 756 O O . LEU A 1 102 ? 37.206 6.986 -63.560 1.00 94.69 102 LEU A O 1
ATOM 760 N N . ASP A 1 103 ? 38.935 7.889 -62.456 1.00 95.94 103 ASP A N 1
ATOM 761 C CA . ASP A 1 103 ? 39.901 7.816 -63.567 1.00 95.94 103 ASP A CA 1
ATOM 762 C C . ASP A 1 103 ? 40.212 6.382 -63.993 1.00 95.94 103 ASP A C 1
ATOM 764 O O . ASP A 1 103 ? 40.503 6.122 -65.161 1.00 95.94 103 ASP A O 1
ATOM 768 N N . ARG A 1 104 ? 40.095 5.429 -63.062 1.00 96.75 104 ARG A N 1
ATOM 769 C CA . ARG A 1 104 ? 40.178 3.990 -63.345 1.00 96.75 104 ARG A CA 1
ATOM 770 C C . ARG A 1 104 ? 38.874 3.404 -63.903 1.00 96.75 104 ARG A C 1
ATOM 772 O O . ARG A 1 104 ? 38.802 2.195 -64.102 1.00 96.75 104 ARG A O 1
ATOM 779 N N . GLY A 1 105 ? 37.842 4.219 -64.132 1.00 93.62 105 GLY A N 1
ATOM 780 C CA . GLY A 1 105 ? 36.522 3.774 -64.588 1.00 93.62 105 GLY A CA 1
ATOM 781 C C . GLY A 1 105 ? 35.711 3.030 -63.522 1.00 93.62 105 GLY A C 1
ATOM 782 O O . GLY A 1 105 ? 34.771 2.316 -63.864 1.00 93.62 105 GLY A O 1
ATOM 783 N N . GLN A 1 106 ? 36.074 3.158 -62.241 1.00 94.44 106 GLN A N 1
ATOM 784 C CA . GLN A 1 106 ? 35.358 2.527 -61.133 1.00 94.44 106 GLN A CA 1
ATOM 785 C C . GLN A 1 106 ? 34.279 3.481 -60.593 1.00 94.44 106 GLN A C 1
ATOM 787 O O . GLN A 1 106 ? 34.570 4.663 -60.392 1.00 94.44 106 GLN A O 1
ATOM 792 N N . PRO A 1 107 ? 33.046 3.007 -60.328 1.00 93.38 107 PRO A N 1
ATOM 793 C CA . PRO A 1 107 ? 32.019 3.840 -59.714 1.00 93.38 107 PRO A CA 1
ATOM 794 C C . PRO A 1 107 ? 32.402 4.201 -58.273 1.00 93.38 107 PRO A C 1
ATOM 796 O O . PRO A 1 107 ? 33.108 3.441 -57.603 1.00 93.38 107 PRO A O 1
ATOM 799 N N . LEU A 1 108 ? 31.917 5.348 -57.791 1.00 94.88 108 LEU A N 1
ATOM 800 C CA . LEU A 1 108 ? 32.012 5.703 -56.375 1.00 94.88 108 LEU A CA 1
ATOM 801 C C . LEU A 1 108 ? 31.097 4.801 -55.542 1.00 94.88 108 LEU A C 1
ATOM 803 O O . LEU A 1 108 ? 30.064 4.320 -56.019 1.00 94.88 108 LEU A O 1
ATOM 807 N N . LEU A 1 109 ? 31.482 4.587 -54.287 1.00 94.19 109 LEU A N 1
ATOM 808 C CA . LEU A 1 109 ? 30.689 3.826 -53.331 1.00 94.19 109 LEU A CA 1
ATOM 809 C C . LEU A 1 109 ? 29.332 4.515 -53.110 1.00 94.19 109 LEU A C 1
ATOM 811 O O . LEU A 1 109 ? 29.293 5.726 -52.941 1.00 94.19 109 LEU A O 1
ATOM 815 N N . THR A 1 110 ? 28.227 3.765 -53.119 1.00 95.50 110 THR A N 1
ATOM 816 C CA . THR A 1 110 ? 26.860 4.299 -52.902 1.00 95.50 110 THR A CA 1
ATOM 817 C C . THR A 1 110 ? 26.287 3.945 -51.530 1.00 95.50 110 THR A C 1
ATOM 819 O O . THR A 1 110 ? 25.306 4.540 -51.091 1.00 95.50 110 THR A O 1
ATOM 822 N N . HIS A 1 111 ? 26.874 2.955 -50.866 1.00 95.38 111 HIS A N 1
ATOM 823 C CA . HIS A 1 111 ? 26.488 2.446 -49.557 1.00 95.38 111 HIS A CA 1
ATOM 824 C C . HIS A 1 111 ? 27.675 1.703 -48.945 1.00 95.38 111 HIS A C 1
ATOM 826 O O . HIS A 1 111 ? 28.527 1.200 -49.677 1.00 95.38 111 HIS A O 1
ATOM 832 N N . ILE A 1 112 ? 27.699 1.574 -47.624 1.00 94.69 112 ILE A N 1
ATOM 833 C CA . ILE A 1 112 ? 28.579 0.623 -46.939 1.00 94.69 112 ILE A CA 1
ATOM 834 C C . ILE A 1 112 ? 27.800 -0.657 -46.628 1.00 94.69 112 ILE A C 1
ATOM 836 O O . ILE A 1 112 ? 26.593 -0.617 -46.371 1.00 94.69 112 ILE A O 1
ATOM 840 N N . ASN A 1 113 ? 28.490 -1.794 -46.667 1.00 95.12 113 ASN A N 1
ATOM 841 C CA . ASN A 1 113 ? 27.960 -3.048 -46.147 1.00 95.12 113 ASN A CA 1
ATOM 842 C C . ASN A 1 113 ? 28.266 -3.098 -44.652 1.00 95.12 113 ASN A C 1
ATOM 844 O O . ASN A 1 113 ? 29.420 -2.953 -44.263 1.00 95.12 113 ASN A O 1
ATOM 848 N N . TYR A 1 114 ? 27.241 -3.278 -43.833 1.00 97.31 114 TYR A N 1
ATOM 849 C CA . TYR A 1 114 ? 27.329 -3.117 -42.392 1.00 97.31 114 TYR A CA 1
ATOM 850 C C . TYR A 1 114 ? 26.927 -4.417 -41.691 1.00 97.31 114 TYR A C 1
ATOM 852 O O . TYR A 1 114 ? 25.742 -4.771 -41.714 1.00 97.31 114 TYR A O 1
ATOM 860 N N . PRO A 1 115 ? 27.892 -5.186 -41.151 1.00 97.75 115 PRO A N 1
ATOM 861 C CA . PRO A 1 115 ? 27.578 -6.430 -40.473 1.00 97.75 115 PRO A CA 1
ATOM 862 C C . PRO A 1 115 ? 27.015 -6.153 -39.078 1.00 97.75 115 PRO A C 1
ATOM 864 O O . PRO A 1 115 ? 27.578 -5.372 -38.311 1.00 97.75 115 PRO A O 1
ATOM 867 N N . ILE A 1 116 ? 25.917 -6.830 -38.749 1.00 98.19 116 ILE A N 1
ATOM 868 C CA . ILE A 1 116 ? 25.294 -6.813 -37.424 1.00 98.19 116 ILE A CA 1
ATOM 869 C C . ILE A 1 116 ? 25.147 -8.254 -36.974 1.00 98.19 116 ILE A C 1
ATOM 871 O O . ILE A 1 116 ? 24.567 -9.077 -37.686 1.00 98.19 116 ILE A O 1
ATOM 875 N N . GLN A 1 117 ? 25.636 -8.539 -35.774 1.00 97.88 117 GLN A N 1
ATOM 876 C CA . GLN A 1 117 ? 25.540 -9.862 -35.183 1.00 97.88 117 GLN A CA 1
ATOM 877 C C . GLN A 1 117 ? 24.964 -9.776 -33.777 1.00 97.88 117 GLN A C 1
ATOM 879 O O . GLN A 1 117 ? 25.353 -8.910 -32.997 1.00 97.88 117 GLN A O 1
ATOM 884 N N . THR A 1 118 ? 24.104 -10.722 -33.418 1.00 97.81 118 THR A N 1
ATOM 885 C CA . THR A 1 118 ? 23.681 -10.942 -32.035 1.00 97.81 118 THR A CA 1
ATOM 886 C C . THR A 1 118 ? 24.090 -12.324 -31.562 1.00 97.81 118 THR A C 1
ATOM 888 O O . THR A 1 118 ? 24.122 -13.284 -32.341 1.00 97.81 118 THR A O 1
ATOM 891 N N . TRP A 1 119 ? 24.444 -12.422 -30.282 1.00 96.88 119 TRP A N 1
ATOM 892 C CA . TRP A 1 119 ? 24.628 -13.672 -29.552 1.00 96.88 119 TRP A CA 1
ATOM 893 C C . TRP A 1 119 ? 23.609 -13.728 -28.422 1.00 96.88 119 TRP A C 1
ATOM 895 O O . TRP A 1 119 ? 23.491 -12.776 -27.656 1.00 96.88 119 TRP A O 1
ATOM 905 N N . THR A 1 120 ? 22.910 -14.845 -28.278 1.00 96.50 120 THR A N 1
ATOM 906 C CA . THR A 1 120 ? 21.932 -15.054 -27.205 1.00 96.50 120 THR A CA 1
ATOM 907 C C . THR A 1 120 ? 22.261 -16.317 -26.433 1.00 96.50 120 THR A C 1
ATOM 909 O O . THR A 1 120 ? 22.567 -17.360 -27.010 1.00 96.50 120 THR A O 1
ATOM 912 N N . PHE A 1 121 ? 22.194 -16.228 -25.112 1.00 95.62 121 PHE A N 1
ATOM 913 C CA . PHE A 1 121 ? 22.435 -17.321 -24.180 1.00 95.62 121 PHE A CA 1
ATOM 914 C C . PHE A 1 121 ? 21.095 -17.686 -23.539 1.00 95.62 121 PHE A C 1
ATOM 916 O O . PHE A 1 121 ? 20.754 -17.202 -22.454 1.00 95.62 121 PHE A O 1
ATOM 923 N N . GLY A 1 122 ? 20.290 -18.466 -24.273 1.00 90.56 122 GLY A N 1
ATOM 924 C CA . GLY A 1 122 ? 18.872 -18.658 -23.948 1.00 90.56 122 GLY A CA 1
ATOM 925 C C . GLY A 1 122 ? 18.173 -17.311 -23.730 1.00 90.56 122 GLY A C 1
ATOM 926 O O . GLY A 1 122 ? 18.421 -16.363 -24.472 1.00 90.56 122 GLY A O 1
ATOM 927 N N . ASP A 1 123 ? 17.389 -17.215 -22.657 1.00 89.00 123 ASP A N 1
ATOM 928 C CA . ASP A 1 123 ? 16.788 -15.958 -22.186 1.00 89.00 123 ASP A CA 1
ATOM 929 C C . ASP A 1 123 ? 17.626 -15.260 -21.099 1.00 89.00 123 ASP A C 1
ATOM 931 O O . ASP A 1 123 ? 17.200 -14.269 -20.518 1.00 89.00 123 ASP A O 1
ATOM 935 N N . SER A 1 124 ? 18.827 -15.753 -20.784 1.00 91.31 124 SER A N 1
ATOM 936 C CA . SER A 1 124 ? 19.610 -15.214 -19.662 1.00 91.31 124 SER A CA 1
ATOM 937 C C . SER A 1 124 ? 20.444 -13.986 -20.024 1.00 91.31 124 SER A C 1
ATOM 939 O O . SER A 1 124 ? 20.672 -13.136 -19.167 1.00 91.31 124 SER A O 1
ATOM 941 N N . PHE A 1 125 ? 20.918 -13.896 -21.272 1.00 94.81 125 PHE A N 1
ATOM 942 C CA . PHE A 1 125 ? 21.789 -12.809 -21.717 1.00 94.81 125 PHE A CA 1
ATOM 943 C C . PHE A 1 125 ? 21.803 -12.674 -23.244 1.00 94.81 125 PHE A C 1
ATOM 945 O O . PHE A 1 125 ? 21.797 -13.679 -23.959 1.00 94.81 125 PHE A O 1
ATOM 952 N N . CYS A 1 126 ? 21.868 -11.443 -23.743 1.00 95.62 126 CYS A N 1
ATOM 953 C CA . CYS A 1 126 ? 21.950 -11.112 -25.159 1.00 95.62 126 CYS A CA 1
ATOM 954 C C . CYS A 1 126 ? 23.053 -10.077 -25.397 1.00 95.62 126 CYS A C 1
ATOM 956 O O . CYS A 1 126 ? 23.145 -9.069 -24.701 1.00 95.62 126 CYS A O 1
ATOM 958 N N . MET A 1 127 ? 23.877 -10.305 -26.415 1.00 96.00 127 MET A N 1
ATOM 959 C CA . MET A 1 127 ? 24.937 -9.399 -26.841 1.00 96.00 127 MET A CA 1
ATOM 960 C C . MET A 1 127 ? 24.710 -8.998 -28.291 1.00 96.00 127 MET A C 1
ATOM 962 O O . MET A 1 127 ? 24.493 -9.865 -29.132 1.00 96.00 127 MET A O 1
ATOM 966 N N . THR A 1 128 ? 24.818 -7.711 -28.597 1.00 97.44 128 THR A N 1
ATOM 967 C CA . THR A 1 128 ? 24.833 -7.203 -29.975 1.00 97.44 128 THR A CA 1
ATOM 968 C C . THR A 1 128 ? 26.220 -6.699 -30.327 1.00 97.44 128 THR A C 1
ATOM 970 O O . THR A 1 128 ? 26.896 -6.101 -29.495 1.00 97.44 128 THR A O 1
ATOM 973 N N . PHE A 1 129 ? 26.636 -6.936 -31.563 1.00 97.06 129 PHE A N 1
ATOM 974 C CA . PHE A 1 129 ? 27.923 -6.555 -32.120 1.00 97.06 129 PHE A CA 1
ATOM 975 C C . PHE A 1 129 ? 27.683 -5.697 -33.357 1.00 97.06 129 PHE A C 1
ATOM 977 O O . PHE A 1 129 ? 27.151 -6.174 -34.364 1.00 97.06 129 PHE A O 1
ATOM 984 N N . LEU A 1 130 ? 28.080 -4.435 -33.259 1.00 97.56 130 LEU A N 1
ATOM 985 C CA . LEU A 1 130 ? 27.984 -3.447 -34.324 1.00 97.56 130 LEU A CA 1
ATOM 986 C C . LEU A 1 130 ? 29.373 -3.141 -34.901 1.00 97.56 130 LEU A C 1
ATOM 988 O O . LEU A 1 130 ? 30.365 -3.073 -34.169 1.00 97.56 130 LEU A O 1
ATOM 992 N N . ALA A 1 131 ? 29.451 -2.958 -36.216 1.00 95.69 131 ALA A N 1
ATOM 993 C CA . ALA A 1 131 ? 30.691 -2.594 -36.894 1.00 95.69 131 ALA A CA 1
ATOM 994 C C . ALA A 1 131 ? 31.025 -1.106 -36.772 1.00 95.69 131 ALA A C 1
ATOM 996 O O . ALA A 1 131 ? 30.146 -0.263 -36.577 1.00 95.69 131 ALA A O 1
ATOM 997 N N . GLY A 1 132 ? 32.308 -0.787 -36.942 1.00 92.81 132 GLY A N 1
ATOM 998 C CA . GLY A 1 132 ? 32.794 0.590 -36.952 1.00 92.81 132 GLY A CA 1
ATOM 999 C C . GLY A 1 132 ? 32.809 1.270 -35.582 1.00 92.81 132 GLY A C 1
ATOM 1000 O O . GLY A 1 132 ? 32.636 0.644 -34.533 1.00 92.81 132 GLY A O 1
ATOM 1001 N N . GLU A 1 133 ? 33.046 2.576 -35.618 1.00 91.75 133 GLU A N 1
ATOM 1002 C CA . GLU A 1 133 ? 33.078 3.446 -34.445 1.00 91.75 133 GLU A CA 1
ATOM 1003 C C . GLU A 1 133 ? 31.686 4.056 -34.222 1.00 91.75 133 GLU A C 1
ATOM 1005 O O . GLU A 1 133 ? 31.290 5.008 -34.893 1.00 91.75 133 GLU A O 1
ATOM 1010 N N . VAL A 1 134 ? 30.909 3.460 -33.315 1.00 93.75 134 VAL A N 1
ATOM 1011 C CA . VAL A 1 134 ? 29.479 3.769 -33.142 1.00 93.75 134 VAL A CA 1
ATOM 1012 C C . VAL A 1 134 ? 29.248 4.796 -32.034 1.00 93.75 134 VAL A C 1
ATOM 1014 O O . VAL A 1 134 ? 29.839 4.709 -30.952 1.00 93.75 134 VAL A O 1
ATOM 1017 N N . CYS A 1 135 ? 28.364 5.758 -32.305 1.00 91.75 135 CYS A N 1
ATOM 1018 C CA . CYS A 1 135 ? 27.949 6.804 -31.369 1.00 91.75 135 CYS A CA 1
ATOM 1019 C C . CYS A 1 135 ? 27.244 6.256 -30.117 1.00 91.75 135 CYS A C 1
ATOM 1021 O O . CYS A 1 135 ? 26.477 5.294 -30.191 1.00 91.75 135 CYS A O 1
ATOM 1023 N N . VAL A 1 136 ? 27.480 6.890 -28.962 1.00 90.56 136 VAL A N 1
ATOM 1024 C CA . VAL A 1 136 ? 26.877 6.512 -27.670 1.00 90.56 136 VAL A CA 1
ATOM 1025 C C . VAL A 1 136 ? 25.349 6.448 -27.691 1.00 90.56 136 VAL A C 1
ATOM 1027 O O . VAL A 1 136 ? 24.773 5.604 -27.001 1.00 90.56 136 VAL A O 1
ATOM 1030 N N . ASP A 1 137 ? 24.694 7.270 -28.511 1.00 91.31 137 ASP A N 1
ATOM 1031 C CA . ASP A 1 137 ? 23.237 7.336 -28.645 1.00 91.31 137 ASP A CA 1
ATOM 1032 C C . ASP A 1 137 ? 22.618 5.945 -28.912 1.00 91.31 137 ASP A C 1
ATOM 1034 O O . ASP A 1 137 ? 21.582 5.617 -28.337 1.00 91.31 137 ASP A O 1
ATOM 1038 N N . TYR A 1 138 ? 23.294 5.068 -29.671 1.00 94.69 138 TYR A N 1
ATOM 1039 C CA . TYR A 1 138 ? 22.832 3.693 -29.919 1.00 94.69 138 TYR A CA 1
ATOM 1040 C C . TYR A 1 138 ? 22.788 2.845 -28.646 1.00 94.69 138 TYR A C 1
ATOM 1042 O O . TYR A 1 138 ? 21.852 2.072 -28.452 1.00 94.69 138 TYR A O 1
ATOM 1050 N N . ALA A 1 139 ? 23.793 2.969 -27.771 1.00 92.94 139 ALA A N 1
ATOM 1051 C CA . ALA A 1 139 ? 23.810 2.241 -26.505 1.00 92.94 139 ALA A CA 1
ATOM 1052 C C . ALA A 1 139 ? 22.700 2.725 -25.572 1.00 92.94 139 ALA A C 1
ATOM 1054 O O . ALA A 1 139 ? 22.079 1.903 -24.902 1.00 92.94 139 ALA A O 1
ATOM 1055 N N . LEU A 1 140 ? 22.456 4.038 -25.527 1.00 90.62 140 LEU A N 1
ATOM 1056 C CA . LEU A 1 140 ? 21.390 4.626 -24.716 1.00 90.62 140 LEU A CA 1
ATOM 1057 C C . LEU A 1 140 ? 20.020 4.156 -25.205 1.00 90.62 140 LEU A C 1
ATOM 1059 O O . LEU A 1 140 ? 19.243 3.625 -24.415 1.00 90.62 140 LEU A O 1
ATOM 1063 N N . ARG A 1 141 ? 19.775 4.264 -26.512 1.00 92.00 141 ARG A N 1
ATOM 1064 C CA . ARG A 1 141 ? 18.526 3.860 -27.152 1.00 92.00 141 ARG A CA 1
ATOM 1065 C C . ARG A 1 141 ? 18.251 2.363 -27.009 1.00 92.00 141 ARG A C 1
ATOM 1067 O O . ARG A 1 141 ? 17.197 1.977 -26.517 1.00 92.00 141 ARG A O 1
ATOM 1074 N N . LEU A 1 142 ? 19.216 1.500 -27.337 1.00 94.50 142 LEU A N 1
ATOM 1075 C CA . LEU A 1 142 ? 19.032 0.049 -27.202 1.00 94.50 142 LEU A CA 1
ATOM 1076 C C . LEU A 1 142 ? 18.814 -0.378 -25.744 1.00 94.50 142 LEU A C 1
ATOM 1078 O O . LEU A 1 142 ? 18.044 -1.294 -25.503 1.00 94.50 142 LEU A O 1
ATOM 1082 N N . LYS A 1 143 ? 19.417 0.299 -24.757 1.00 91.88 143 LYS A N 1
ATOM 1083 C CA . LYS A 1 143 ? 19.151 0.051 -23.323 1.00 91.88 143 LYS A CA 1
ATOM 1084 C C . LYS A 1 143 ? 17.824 0.637 -22.819 1.00 91.88 143 LYS A C 1
ATOM 1086 O O . LYS A 1 143 ? 17.484 0.434 -21.653 1.00 91.88 143 LYS A O 1
ATOM 1091 N N . GLN A 1 144 ? 17.116 1.415 -23.634 1.00 89.38 144 GLN A N 1
ATOM 1092 C CA . GLN A 1 144 ? 15.747 1.865 -23.363 1.00 89.38 144 GLN A CA 1
ATOM 1093 C C . GLN A 1 144 ? 14.713 0.956 -24.037 1.00 89.38 144 GLN A C 1
ATO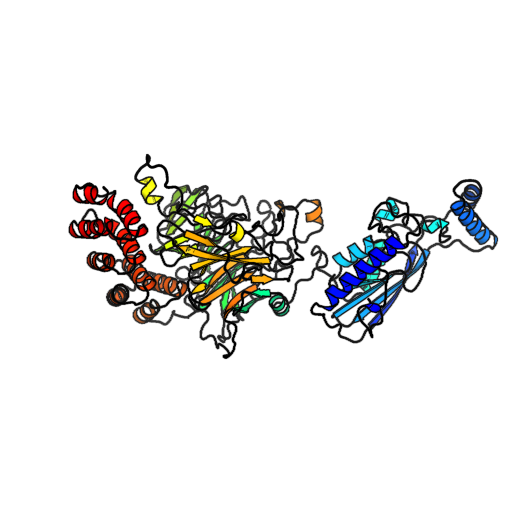M 1095 O O . GLN A 1 144 ? 13.638 0.749 -23.484 1.00 89.38 144 GLN A O 1
ATOM 1100 N N . GLU A 1 145 ? 15.041 0.423 -25.212 1.00 91.62 145 GLU A N 1
ATOM 1101 C CA . GLU A 1 145 ? 14.144 -0.413 -26.017 1.00 91.62 145 GLU A CA 1
ATOM 1102 C C . GLU A 1 145 ? 14.294 -1.919 -25.726 1.00 91.62 145 GLU A C 1
ATOM 1104 O O . GLU A 1 145 ? 13.384 -2.702 -25.994 1.00 91.62 145 GLU A O 1
ATOM 1109 N N . LEU A 1 146 ? 15.428 -2.341 -25.163 1.00 93.62 146 LEU A N 1
ATOM 1110 C CA . LEU A 1 146 ? 15.719 -3.720 -24.767 1.00 93.62 146 LEU A CA 1
ATOM 1111 C C . LEU A 1 146 ? 15.983 -3.809 -23.258 1.00 93.62 146 LEU A C 1
ATOM 1113 O O . LEU A 1 146 ? 16.315 -2.815 -22.610 1.00 93.62 146 LEU A O 1
ATOM 1117 N N . ASP A 1 147 ? 15.861 -5.015 -22.705 1.00 90.81 147 ASP A N 1
ATOM 1118 C CA . ASP A 1 147 ? 16.124 -5.319 -21.298 1.00 90.81 147 ASP A CA 1
ATOM 1119 C C . ASP A 1 147 ? 17.571 -4.970 -20.932 1.00 90.81 147 ASP A C 1
ATOM 1121 O O . ASP A 1 147 ? 18.513 -5.697 -21.261 1.00 90.81 147 ASP A O 1
ATOM 1125 N N . ARG A 1 148 ? 17.753 -3.852 -20.227 1.00 90.06 148 ARG A N 1
ATOM 1126 C CA . ARG A 1 148 ? 19.081 -3.308 -19.914 1.00 90.06 148 ARG A CA 1
ATOM 1127 C C . ARG A 1 148 ? 19.906 -4.170 -18.963 1.00 90.06 148 ARG A C 1
ATOM 1129 O O . ARG A 1 148 ? 21.120 -3.985 -18.913 1.00 90.06 148 ARG A O 1
ATOM 1136 N N . GLU A 1 149 ? 19.278 -5.063 -18.198 1.00 86.75 149 GLU A N 1
ATOM 1137 C CA . GLU A 1 149 ? 19.990 -5.951 -17.275 1.00 86.75 149 GLU A CA 1
ATOM 1138 C C . GLU A 1 149 ? 20.565 -7.166 -17.998 1.00 86.75 149 GLU A C 1
ATOM 1140 O O . GLU A 1 149 ? 21.604 -7.697 -17.601 1.00 86.75 149 GLU A O 1
ATOM 1145 N N . ARG A 1 150 ? 19.890 -7.615 -19.061 1.00 91.00 150 ARG A N 1
ATOM 1146 C CA . ARG A 1 150 ? 20.275 -8.812 -19.818 1.00 91.00 150 ARG A CA 1
ATOM 1147 C C . ARG A 1 150 ? 20.834 -8.507 -21.205 1.00 91.00 150 ARG A C 1
ATOM 1149 O O . ARG A 1 150 ? 21.216 -9.441 -21.908 1.00 91.00 150 ARG A O 1
ATOM 1156 N N . PHE A 1 151 ? 20.904 -7.241 -21.605 1.00 94.38 151 PHE A N 1
ATOM 1157 C CA . PHE A 1 151 ? 21.420 -6.808 -22.900 1.00 94.38 151 PHE A CA 1
ATOM 1158 C C . PHE A 1 151 ? 22.774 -6.101 -22.789 1.00 94.38 151 PHE A C 1
ATOM 1160 O O . PHE A 1 151 ? 22.969 -5.190 -21.982 1.00 94.38 151 PHE A O 1
ATOM 1167 N N . TRP A 1 152 ? 23.698 -6.456 -23.678 1.00 94.12 152 TRP A N 1
ATOM 1168 C CA . TRP A 1 152 ? 24.986 -5.789 -23.816 1.00 94.12 152 TRP A CA 1
ATOM 1169 C C . TRP A 1 152 ? 25.288 -5.410 -25.267 1.00 94.12 152 TRP A C 1
ATOM 1171 O O . TRP A 1 152 ? 25.052 -6.189 -26.190 1.00 94.12 152 TRP A O 1
ATOM 1181 N N . LEU A 1 153 ? 25.873 -4.228 -25.470 1.00 95.62 153 LEU A N 1
ATOM 1182 C CA . LEU A 1 153 ? 26.274 -3.732 -26.785 1.00 95.62 153 LEU A CA 1
ATOM 1183 C C . LEU A 1 153 ? 27.797 -3.664 -26.903 1.00 95.62 153 LEU A C 1
ATOM 1185 O O . LEU A 1 153 ? 28.459 -2.980 -26.124 1.00 95.62 153 LEU A O 1
ATOM 1189 N N . ASN A 1 154 ? 28.327 -4.313 -27.932 1.00 95.38 154 ASN A N 1
ATOM 1190 C CA . ASN A 1 154 ? 29.700 -4.186 -28.396 1.00 95.38 154 ASN A CA 1
ATOM 1191 C C . ASN A 1 154 ? 29.730 -3.464 -29.738 1.00 95.38 154 ASN A C 1
ATOM 1193 O O . ASN A 1 154 ? 28.841 -3.631 -30.576 1.00 95.38 154 ASN A O 1
ATOM 1197 N N . THR A 1 155 ? 30.780 -2.686 -29.948 1.00 94.62 155 THR A N 1
ATOM 1198 C CA . THR A 1 155 ? 31.054 -1.994 -31.207 1.00 94.62 155 THR A CA 1
ATOM 1199 C C . THR A 1 155 ? 32.468 -2.339 -31.672 1.00 94.62 155 THR A C 1
ATOM 1201 O O . THR A 1 155 ? 33.073 -3.256 -31.106 1.00 94.62 155 THR A O 1
ATOM 1204 N N . TYR A 1 156 ? 32.987 -1.719 -32.738 1.00 92.88 156 TYR A N 1
ATOM 1205 C CA . TYR A 1 156 ? 34.269 -2.112 -33.349 1.00 92.88 156 TYR A CA 1
ATOM 1206 C C . TYR A 1 156 ? 34.352 -3.615 -33.670 1.00 92.88 156 TYR A C 1
ATOM 1208 O O . TYR A 1 156 ? 35.415 -4.234 -33.600 1.00 92.88 156 TYR A O 1
ATOM 1216 N N . SER A 1 157 ? 33.208 -4.227 -33.968 1.00 93.12 157 SER A N 1
ATOM 1217 C CA . SER A 1 157 ? 33.072 -5.674 -34.087 1.00 93.12 157 SER A CA 1
ATOM 1218 C C . SER A 1 157 ? 32.795 -6.071 -35.531 1.00 93.12 157 SER A C 1
ATOM 1220 O O . SER A 1 157 ? 32.068 -5.383 -36.235 1.00 93.12 157 SER A O 1
ATOM 1222 N N . ASN A 1 158 ? 33.331 -7.213 -35.964 1.00 92.94 158 ASN A N 1
ATOM 1223 C CA . ASN A 1 158 ? 33.164 -7.805 -37.303 1.00 92.94 158 ASN A CA 1
ATOM 1224 C C . ASN A 1 158 ? 33.759 -7.013 -38.483 1.00 92.94 158 ASN A C 1
ATOM 1226 O O . ASN A 1 158 ? 34.262 -7.639 -39.414 1.00 92.94 158 ASN A O 1
ATOM 1230 N N . ASP A 1 159 ? 33.737 -5.680 -38.452 1.00 93.00 159 ASP A N 1
ATOM 1231 C CA . ASP A 1 159 ? 34.342 -4.799 -39.453 1.00 93.00 159 ASP A CA 1
ATOM 1232 C C . ASP A 1 159 ? 34.642 -3.405 -38.861 1.00 93.00 159 ASP A C 1
ATOM 1234 O O . ASP A 1 159 ? 34.037 -2.984 -37.870 1.00 93.00 159 ASP A O 1
ATOM 1238 N N . PHE A 1 160 ? 35.564 -2.669 -39.483 1.00 90.31 160 PHE A N 1
ATOM 1239 C CA . PHE A 1 160 ? 35.893 -1.283 -39.145 1.00 90.31 160 PHE A CA 1
ATOM 1240 C C . PHE A 1 160 ? 35.613 -0.361 -40.337 1.00 90.31 160 PHE A C 1
ATOM 1242 O O . PHE A 1 160 ? 36.519 0.170 -40.978 1.00 90.31 160 PHE A O 1
ATOM 1249 N N . CYS A 1 161 ? 34.326 -0.217 -40.654 1.00 89.88 161 CYS A N 1
ATOM 1250 C CA . CYS A 1 161 ? 33.867 0.411 -41.889 1.00 89.88 161 CYS A CA 1
ATOM 1251 C C . CYS A 1 161 ? 33.975 1.946 -41.891 1.00 89.88 161 CYS A C 1
ATOM 1253 O O . CYS A 1 161 ? 34.434 2.511 -42.881 1.00 89.88 161 CYS A O 1
ATOM 1255 N N . CYS A 1 162 ? 33.545 2.617 -40.817 1.00 91.19 162 CYS A N 1
ATOM 1256 C CA . CYS A 1 162 ? 33.640 4.067 -40.601 1.00 91.19 162 CYS A CA 1
ATOM 1257 C C . CYS A 1 162 ? 33.086 4.461 -39.221 1.00 91.19 162 CYS A C 1
ATOM 1259 O O . CYS A 1 162 ? 32.691 3.595 -38.435 1.00 91.19 162 CYS A O 1
ATOM 1261 N N . TYR A 1 163 ? 33.018 5.769 -38.946 1.00 90.56 163 TYR A N 1
ATOM 1262 C CA . TYR A 1 163 ? 32.130 6.312 -37.916 1.00 90.56 163 TYR A CA 1
ATOM 1263 C C . TYR A 1 163 ? 30.668 6.016 -38.258 1.00 90.56 163 TYR A C 1
ATOM 1265 O O . TYR A 1 163 ? 30.267 6.155 -39.415 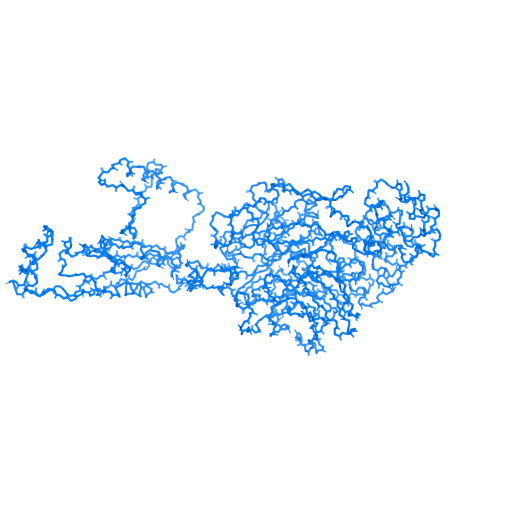1.00 90.56 163 TYR A O 1
ATOM 1273 N N . ILE A 1 164 ? 29.874 5.652 -37.254 1.00 93.50 164 ILE A N 1
ATOM 1274 C CA . ILE A 1 164 ? 28.434 5.410 -37.377 1.00 93.50 164 ILE A CA 1
ATOM 1275 C C . ILE A 1 164 ? 27.692 6.481 -36.556 1.00 93.50 164 ILE A C 1
ATOM 1277 O O . ILE A 1 164 ? 27.606 6.350 -35.327 1.00 93.50 164 ILE A O 1
ATOM 1281 N N . PRO A 1 165 ? 27.191 7.552 -37.211 1.00 92.00 165 PRO A N 1
ATOM 1282 C CA . PRO A 1 165 ? 26.478 8.640 -36.547 1.00 92.00 165 PRO A CA 1
ATOM 1283 C C . PRO A 1 165 ? 25.136 8.176 -35.984 1.00 92.00 165 PRO A C 1
ATOM 1285 O O . PRO A 1 165 ? 24.496 7.288 -36.551 1.00 92.00 165 PRO A O 1
ATOM 1288 N N . SER A 1 166 ? 24.661 8.835 -34.929 1.00 91.38 166 SER A N 1
ATOM 1289 C CA . SER A 1 166 ? 23.222 8.908 -34.652 1.00 91.38 166 SER A CA 1
ATOM 1290 C C . SER A 1 166 ? 22.546 9.915 -35.586 1.00 91.38 166 SER A C 1
ATOM 1292 O O . SER A 1 166 ? 23.224 10.732 -36.217 1.00 91.38 166 SER A O 1
ATOM 1294 N N . GLU A 1 167 ? 21.215 9.913 -35.664 1.00 90.38 167 GLU A N 1
ATOM 1295 C CA . GLU A 1 167 ? 20.482 10.931 -36.433 1.00 90.38 167 GLU A CA 1
ATOM 1296 C C . GLU A 1 167 ? 20.764 12.344 -35.905 1.00 90.38 167 GLU A C 1
ATOM 1298 O O . GLU A 1 167 ? 20.877 13.288 -36.687 1.00 90.38 167 GLU A O 1
ATOM 1303 N N . ARG A 1 168 ? 20.961 12.488 -34.587 1.00 88.56 168 ARG A N 1
ATOM 1304 C CA . ARG A 1 168 ? 21.390 13.745 -33.961 1.00 88.56 168 ARG A CA 1
ATOM 1305 C C . ARG A 1 168 ? 22.730 14.212 -34.532 1.00 88.56 168 ARG A C 1
ATOM 1307 O O . ARG A 1 168 ? 22.815 15.326 -35.046 1.00 88.56 168 ARG A O 1
ATOM 1314 N N . LEU A 1 169 ? 23.760 13.362 -34.498 1.00 86.88 169 LEU A N 1
ATOM 1315 C CA . LEU A 1 169 ? 25.089 13.724 -35.006 1.00 86.88 169 LEU A CA 1
ATOM 1316 C C . LEU A 1 169 ? 25.128 13.910 -36.523 1.00 86.88 169 LEU A C 1
ATOM 1318 O O . LEU A 1 169 ? 25.901 14.731 -37.014 1.00 86.88 169 LEU A O 1
ATOM 1322 N N . ALA A 1 170 ? 24.279 13.204 -37.272 1.00 83.19 170 ALA A N 1
ATOM 1323 C CA . ALA A 1 170 ? 24.134 13.426 -38.708 1.00 83.19 170 ALA A CA 1
ATOM 1324 C C . ALA A 1 170 ? 23.642 14.853 -39.033 1.00 83.19 170 ALA A C 1
ATOM 1326 O O . ALA A 1 170 ? 23.948 15.372 -40.107 1.00 83.19 170 ALA A O 1
ATOM 1327 N N . VAL A 1 171 ? 22.906 15.492 -38.112 1.00 81.75 171 VAL A N 1
ATOM 1328 C CA . VAL A 1 171 ? 22.427 16.879 -38.234 1.00 81.75 171 VAL A CA 1
ATOM 1329 C C . VAL A 1 171 ? 23.411 17.884 -37.631 1.00 81.75 171 VAL A C 1
ATOM 1331 O O . VAL A 1 171 ? 23.700 18.903 -38.257 1.00 81.75 171 VAL A O 1
ATOM 1334 N N . GLU A 1 172 ? 23.918 17.621 -36.425 1.00 82.31 172 GLU A N 1
ATOM 1335 C CA . GLU A 1 172 ? 24.823 18.529 -35.701 1.00 82.31 172 GLU A CA 1
ATOM 1336 C C . GLU A 1 172 ? 26.205 18.641 -36.369 1.00 82.31 172 GLU A C 1
ATOM 1338 O O . GLU A 1 172 ? 26.844 19.697 -36.315 1.00 82.31 172 GLU A O 1
ATOM 1343 N N . GLY A 1 173 ? 26.644 17.581 -37.052 1.00 76.12 173 GLY A N 1
ATOM 1344 C CA . GLY A 1 173 ? 27.962 17.489 -37.667 1.00 76.12 173 GLY A CA 1
ATOM 1345 C C . GLY A 1 173 ? 29.097 17.342 -36.646 1.00 76.12 173 GLY A C 1
ATOM 1346 O O . GLY A 1 173 ? 28.887 17.252 -35.442 1.00 76.12 173 GLY A O 1
ATOM 1347 N N . GLY A 1 174 ? 30.344 17.319 -37.126 1.00 73.81 174 GLY A N 1
ATOM 1348 C CA . GLY A 1 174 ? 31.534 17.210 -36.268 1.00 73.81 174 GLY A CA 1
ATOM 1349 C C . GLY A 1 174 ? 32.149 15.807 -36.238 1.00 73.81 174 GLY A C 1
ATOM 1350 O O . GLY A 1 174 ? 32.121 15.085 -37.239 1.00 73.81 174 GLY A O 1
ATOM 1351 N N . TYR A 1 175 ? 32.789 15.446 -35.121 1.00 69.06 175 TYR A N 1
ATOM 1352 C CA . TYR A 1 175 ? 33.397 14.123 -34.948 1.00 69.06 175 TYR A CA 1
ATOM 1353 C C . TYR A 1 175 ? 32.289 13.065 -34.877 1.00 69.06 175 TYR A C 1
ATOM 1355 O O . TYR A 1 175 ? 31.411 13.149 -34.029 1.00 69.06 175 TYR A O 1
ATOM 1363 N N . GLY A 1 176 ? 32.290 12.111 -35.809 1.00 67.69 176 GLY A N 1
ATOM 1364 C CA . GLY A 1 176 ? 31.210 11.127 -35.941 1.00 67.69 176 GLY A CA 1
ATOM 1365 C C . GLY A 1 176 ? 29.966 11.585 -36.721 1.00 67.69 176 GLY A C 1
ATOM 1366 O O . GLY A 1 176 ? 29.051 10.786 -36.859 1.00 67.69 176 GLY A O 1
ATOM 1367 N N . GLY A 1 177 ? 29.932 12.814 -37.262 1.00 70.19 177 GLY A N 1
ATOM 1368 C CA . GLY A 1 177 ? 28.822 13.369 -38.065 1.00 70.19 177 GLY A CA 1
ATOM 1369 C C . GLY A 1 177 ? 29.264 13.973 -39.408 1.00 70.19 177 GLY A C 1
ATOM 1370 O O . GLY A 1 177 ? 28.728 14.983 -39.857 1.00 70.19 177 GLY A O 1
ATOM 1371 N N . GLY A 1 178 ? 30.318 13.433 -40.021 1.00 73.75 178 GLY A N 1
ATOM 1372 C CA . GLY A 1 178 ? 30.909 13.942 -41.265 1.00 73.75 178 GLY A CA 1
ATOM 1373 C C . GLY A 1 178 ? 32.416 13.700 -41.382 1.00 73.75 178 GLY A C 1
ATOM 1374 O O . GLY A 1 178 ? 32.991 13.800 -42.469 1.00 73.75 178 GLY A O 1
ATOM 1375 N N . ALA A 1 179 ? 33.075 13.368 -40.268 1.00 73.06 179 ALA A N 1
ATOM 1376 C CA . ALA A 1 179 ? 34.495 13.021 -40.218 1.00 73.06 179 ALA A CA 1
ATOM 1377 C C . ALA A 1 179 ? 34.821 11.721 -40.985 1.00 73.06 179 ALA A C 1
ATOM 1379 O O . ALA A 1 179 ? 35.942 11.546 -41.465 1.00 73.06 179 ALA A O 1
ATOM 1380 N N . GLU A 1 180 ? 33.847 10.834 -41.176 1.00 73.62 180 GLU A N 1
ATOM 1381 C CA . GLU A 1 180 ? 33.990 9.604 -41.953 1.00 73.62 180 GLU A CA 1
ATOM 1382 C C . GLU A 1 180 ? 34.418 9.843 -43.405 1.00 73.62 180 GLU A C 1
ATOM 1384 O O . GLU A 1 180 ? 35.166 9.046 -43.966 1.00 73.62 180 GLU A O 1
ATOM 1389 N N . VAL A 1 181 ? 34.020 10.973 -43.995 1.00 79.31 181 VAL A N 1
ATOM 1390 C CA . VAL A 1 181 ? 34.347 11.334 -45.380 1.00 79.31 181 VAL A CA 1
ATOM 1391 C C . VAL A 1 181 ? 35.863 11.426 -45.585 1.00 79.31 181 VAL A C 1
ATOM 1393 O O . VAL A 1 181 ? 36.407 10.651 -46.373 1.00 79.31 181 VAL A O 1
ATOM 1396 N N . PRO A 1 182 ? 36.593 12.303 -44.872 1.00 80.12 182 PRO A N 1
ATOM 1397 C CA . PRO A 1 182 ? 38.039 12.383 -45.021 1.00 80.12 182 PRO A CA 1
ATOM 1398 C C . PRO A 1 182 ? 38.820 11.220 -44.391 1.00 80.12 182 PRO A C 1
ATOM 1400 O O . PRO A 1 182 ? 39.844 10.835 -44.954 1.00 80.12 182 PRO A O 1
ATOM 1403 N N . TYR A 1 183 ? 38.398 10.679 -43.240 1.00 81.69 183 TYR A N 1
ATOM 1404 C CA . TYR A 1 183 ? 39.208 9.700 -42.491 1.00 81.69 183 TYR A CA 1
ATOM 1405 C C . TYR A 1 183 ? 39.046 8.254 -42.971 1.00 81.69 183 TYR A C 1
ATOM 1407 O O . TYR A 1 183 ? 39.993 7.479 -42.862 1.00 81.69 183 TYR A O 1
ATOM 1415 N N . PHE A 1 184 ? 37.893 7.906 -43.549 1.00 87.19 184 PHE A N 1
ATOM 1416 C CA . PHE A 1 184 ? 37.619 6.572 -44.102 1.00 87.19 184 PHE A CA 1
ATOM 1417 C C . PHE A 1 184 ? 37.520 6.573 -45.630 1.00 87.19 184 PHE A C 1
ATOM 1419 O O . PHE A 1 184 ? 37.113 5.583 -46.233 1.00 87.19 184 PHE A O 1
ATOM 1426 N N . ALA A 1 185 ? 37.915 7.681 -46.264 1.00 87.19 185 ALA A N 1
ATOM 1427 C CA . ALA A 1 185 ? 37.873 7.870 -47.709 1.00 87.19 185 ALA A CA 1
ATOM 1428 C C . ALA A 1 185 ? 36.493 7.550 -48.323 1.00 87.19 185 ALA A C 1
ATOM 1430 O O . ALA A 1 185 ? 36.398 6.914 -49.378 1.00 87.19 185 ALA A O 1
ATOM 1431 N N . LEU A 1 186 ? 35.411 7.983 -47.664 1.00 91.56 186 LEU A N 1
ATOM 1432 C CA . LEU A 1 186 ? 34.061 7.883 -48.219 1.00 91.56 186 LEU A CA 1
ATOM 1433 C C . LEU A 1 186 ? 33.802 9.037 -49.204 1.00 91.56 186 LEU A C 1
ATOM 1435 O O . LEU A 1 186 ? 34.280 10.154 -48.987 1.00 91.56 186 LEU A O 1
ATOM 1439 N N . PRO A 1 187 ? 33.033 8.815 -50.288 1.00 91.81 187 PRO A N 1
ATOM 1440 C CA . PRO A 1 187 ? 32.747 9.866 -51.265 1.00 91.81 187 PRO A CA 1
ATOM 1441 C C . PRO A 1 187 ? 31.828 10.967 -50.715 1.00 91.81 187 PRO A C 1
ATOM 1443 O O . PRO A 1 187 ? 31.885 12.099 -51.181 1.00 91.81 187 PRO A O 1
ATOM 1446 N N . THR A 1 188 ? 30.981 10.650 -49.738 1.00 91.94 188 THR A N 1
ATOM 1447 C CA . THR A 1 188 ? 30.073 11.581 -49.052 1.00 91.94 188 THR A CA 1
ATOM 1448 C C . THR A 1 188 ? 29.633 10.959 -47.722 1.00 91.94 188 THR A C 1
ATOM 1450 O O . THR A 1 188 ? 30.012 9.822 -47.430 1.00 91.94 188 THR A O 1
ATOM 1453 N N . THR A 1 189 ? 28.890 11.696 -46.899 1.00 90.69 189 THR A N 1
ATOM 1454 C CA . THR A 1 189 ? 28.435 11.240 -45.575 1.00 90.69 189 THR A CA 1
ATOM 1455 C C . THR A 1 189 ? 27.359 10.159 -45.680 1.00 90.69 189 THR A C 1
ATOM 1457 O O . THR A 1 189 ? 26.722 9.988 -46.727 1.00 90.69 189 THR A O 1
ATOM 1460 N N . LEU A 1 190 ? 27.130 9.427 -44.587 1.00 91.44 190 LEU A N 1
ATOM 1461 C CA . LEU A 1 190 ? 26.010 8.488 -44.498 1.00 91.44 190 LEU A CA 1
ATOM 1462 C C . LEU A 1 190 ? 24.665 9.229 -44.541 1.00 91.44 190 LEU A C 1
ATOM 1464 O O . LEU A 1 190 ? 24.516 10.336 -44.023 1.00 91.44 190 LEU A O 1
ATOM 1468 N N . LYS A 1 191 ? 23.675 8.615 -45.192 1.00 90.44 191 LYS A N 1
ATOM 1469 C CA . LYS A 1 191 ? 22.338 9.189 -45.352 1.00 90.44 191 LYS A CA 1
ATOM 1470 C C . LYS A 1 191 ? 21.502 8.991 -44.086 1.00 90.44 191 LYS A C 1
ATOM 1472 O O . LYS A 1 191 ? 21.471 7.889 -43.547 1.00 90.44 191 LYS A O 1
ATOM 1477 N N . ALA A 1 192 ? 20.767 10.032 -43.693 1.00 88.56 192 ALA A N 1
ATOM 1478 C CA . ALA A 1 192 ? 19.804 9.996 -42.591 1.00 88.56 192 ALA A CA 1
ATOM 1479 C C . ALA A 1 192 ? 18.779 8.848 -42.721 1.00 88.56 192 ALA A C 1
ATOM 1481 O O . ALA A 1 192 ? 18.441 8.402 -43.827 1.00 88.56 192 ALA A O 1
ATOM 1482 N N . GLY A 1 193 ? 18.277 8.385 -41.580 1.00 89.81 193 GLY A N 1
ATOM 1483 C CA . GLY A 1 193 ? 17.501 7.153 -41.420 1.00 89.81 193 GLY A CA 1
ATOM 1484 C C . GLY A 1 193 ? 18.364 5.894 -41.270 1.00 89.81 193 GLY A C 1
ATOM 1485 O O . GLY A 1 193 ? 17.841 4.783 -41.380 1.00 89.81 193 GLY A O 1
ATOM 1486 N N . LEU A 1 194 ? 19.680 6.036 -41.078 1.00 92.12 194 LEU A N 1
ATOM 1487 C CA . LEU A 1 194 ? 20.591 4.906 -40.881 1.00 92.12 194 LEU A CA 1
ATOM 1488 C C . LEU A 1 194 ? 20.445 4.321 -39.475 1.00 92.12 194 LEU A C 1
ATOM 1490 O O . LEU A 1 194 ? 20.511 3.102 -39.328 1.00 92.12 194 LEU A O 1
ATOM 1494 N N . GLU A 1 195 ? 20.193 5.170 -38.472 1.00 94.75 195 GLU A N 1
ATOM 1495 C CA . GLU A 1 195 ? 20.082 4.740 -37.080 1.00 94.75 195 GLU A CA 1
ATOM 1496 C C . GLU A 1 195 ? 18.912 3.775 -36.935 1.00 94.75 195 GLU A C 1
ATOM 1498 O O . GLU A 1 195 ? 19.092 2.647 -36.484 1.00 94.75 195 GLU A O 1
ATOM 1503 N N . GLN A 1 196 ? 17.737 4.165 -37.442 1.00 95.69 196 GLN A N 1
ATOM 1504 C CA . GLN A 1 196 ? 16.549 3.318 -37.407 1.00 95.69 196 GLN A CA 1
ATOM 1505 C C . GLN A 1 196 ? 16.775 1.983 -38.123 1.00 95.69 196 GLN A C 1
ATOM 1507 O O . GLN A 1 196 ? 16.370 0.951 -37.611 1.00 95.69 196 GLN A O 1
ATOM 1512 N N . LYS A 1 197 ? 17.477 1.970 -39.263 1.00 96.50 197 LYS A N 1
ATOM 1513 C CA . LYS A 1 197 ? 17.783 0.719 -39.978 1.00 96.50 197 LYS A CA 1
ATOM 1514 C C . LYS A 1 197 ? 18.646 -0.237 -39.160 1.00 96.50 197 LYS A C 1
ATOM 1516 O O . LYS A 1 197 ? 18.439 -1.446 -39.234 1.00 96.50 197 LYS A O 1
ATOM 1521 N N . ILE A 1 198 ? 19.631 0.289 -38.433 1.00 97.50 198 ILE A N 1
ATOM 1522 C CA . ILE A 1 198 ? 20.479 -0.515 -37.548 1.00 97.50 198 ILE A CA 1
ATOM 1523 C C . ILE A 1 198 ? 19.638 -1.032 -36.380 1.00 97.50 198 ILE A C 1
ATOM 1525 O O . ILE A 1 198 ? 19.678 -2.225 -36.097 1.00 97.50 198 ILE A O 1
ATOM 1529 N N . ILE A 1 199 ? 18.849 -0.163 -35.745 1.00 96.88 199 ILE A N 1
ATOM 1530 C CA . ILE A 1 199 ? 17.975 -0.515 -34.620 1.00 96.88 199 ILE A CA 1
ATOM 1531 C C . ILE A 1 199 ? 16.959 -1.592 -35.024 1.00 96.88 199 ILE A C 1
ATOM 1533 O O . ILE A 1 199 ? 16.881 -2.618 -34.355 1.00 96.88 199 ILE A O 1
ATOM 1537 N N . ASP A 1 200 ? 16.264 -1.430 -36.152 1.00 97.31 200 ASP A N 1
ATOM 1538 C CA . ASP A 1 200 ? 15.304 -2.410 -36.680 1.00 97.31 200 ASP A CA 1
ATOM 1539 C C . ASP A 1 200 ? 15.955 -3.782 -36.886 1.00 97.31 200 ASP A C 1
ATOM 1541 O O . ASP A 1 200 ? 15.381 -4.819 -36.549 1.00 97.31 200 ASP A O 1
ATOM 1545 N N . GLU A 1 201 ? 17.175 -3.804 -37.427 1.00 98.19 201 GLU A N 1
ATOM 1546 C CA . GLU A 1 201 ? 17.904 -5.048 -37.645 1.00 98.19 201 GLU A CA 1
ATOM 1547 C C . GLU A 1 201 ? 18.369 -5.684 -36.329 1.00 98.19 201 GLU A C 1
ATOM 1549 O O . GLU A 1 201 ? 18.292 -6.906 -36.198 1.00 98.19 201 GLU A O 1
ATOM 1554 N N . VAL A 1 202 ? 18.787 -4.892 -35.335 1.00 97.81 202 VAL A N 1
ATOM 1555 C CA . VAL A 1 202 ? 19.090 -5.399 -33.987 1.00 97.81 202 VAL A CA 1
ATOM 1556 C C . VAL A 1 202 ? 17.834 -6.002 -33.358 1.00 97.81 202 VAL A C 1
ATOM 1558 O O . VAL A 1 202 ? 17.865 -7.165 -32.964 1.00 97.81 202 VAL A O 1
ATOM 1561 N N . HIS A 1 203 ? 16.709 -5.285 -33.345 1.00 96.62 203 HIS A N 1
ATOM 1562 C CA . HIS A 1 203 ? 15.428 -5.787 -32.824 1.00 96.62 203 HIS A CA 1
ATOM 1563 C C . HIS A 1 203 ? 14.969 -7.068 -33.513 1.00 96.62 203 HIS A C 1
ATOM 1565 O O . HIS A 1 203 ? 14.473 -7.976 -32.852 1.00 96.62 203 HIS A O 1
ATOM 1571 N N . ARG A 1 204 ? 15.177 -7.180 -34.830 1.00 97.44 204 ARG A N 1
ATOM 1572 C CA . ARG A 1 204 ? 14.867 -8.395 -35.595 1.00 97.44 204 ARG A CA 1
ATOM 1573 C C . ARG A 1 204 ? 15.729 -9.591 -35.177 1.00 97.44 204 ARG A C 1
ATOM 1575 O O . ARG A 1 204 ? 15.273 -10.730 -35.271 1.00 97.44 204 ARG A O 1
ATOM 1582 N N . GLN A 1 205 ? 16.986 -9.358 -34.799 1.00 97.62 205 GLN A N 1
ATOM 1583 C CA . GLN A 1 205 ? 17.914 -10.411 -34.375 1.00 97.62 205 GLN A CA 1
ATOM 1584 C C . GLN A 1 205 ? 17.798 -10.762 -32.886 1.00 97.62 205 GLN A C 1
ATOM 1586 O O . GLN A 1 205 ? 18.150 -11.878 -32.498 1.00 97.62 205 GLN A O 1
ATOM 1591 N N . VAL A 1 206 ? 17.355 -9.823 -32.052 1.00 96.25 206 VAL A N 1
ATOM 1592 C CA . VAL A 1 206 ? 17.181 -10.008 -30.610 1.00 96.25 206 VAL A CA 1
ATOM 1593 C C . VAL A 1 206 ? 15.834 -10.698 -30.336 1.00 96.25 206 VAL A C 1
ATOM 1595 O O . VAL A 1 206 ? 14.809 -10.246 -30.846 1.00 96.25 206 VAL A O 1
ATOM 1598 N N . PRO A 1 207 ? 15.787 -11.778 -29.531 1.00 94.06 207 PRO A N 1
ATOM 1599 C CA . PRO A 1 207 ? 14.533 -12.435 -29.183 1.00 94.06 207 PRO A CA 1
ATOM 1600 C C . PRO A 1 207 ? 13.573 -11.477 -28.478 1.00 94.06 207 PRO A C 1
ATOM 1602 O O . PRO A 1 207 ? 13.989 -10.656 -27.662 1.00 94.06 207 PRO A O 1
ATOM 1605 N N . THR A 1 208 ? 12.275 -11.640 -28.724 1.00 91.50 208 THR A N 1
ATOM 1606 C CA . THR A 1 208 ? 11.226 -10.789 -28.136 1.00 91.50 208 THR A CA 1
ATOM 1607 C C . THR A 1 208 ? 11.211 -10.817 -26.608 1.00 91.50 208 THR A C 1
ATOM 1609 O O . THR A 1 208 ? 10.736 -9.873 -25.993 1.00 91.50 208 THR A O 1
ATOM 1612 N N . SER A 1 209 ? 11.760 -11.863 -25.976 1.00 90.38 209 SER A N 1
ATOM 1613 C CA . SER A 1 209 ? 11.933 -11.942 -24.519 1.00 90.38 209 SER A CA 1
ATOM 1614 C C . SER A 1 209 ? 12.887 -10.884 -23.955 1.00 90.38 209 SER A C 1
ATOM 1616 O O . SER A 1 209 ? 12.889 -10.667 -22.749 1.00 90.38 209 SER A O 1
ATOM 1618 N N . PHE A 1 210 ? 13.699 -10.229 -24.788 1.00 91.50 210 PHE A N 1
ATOM 1619 C CA . PHE A 1 210 ? 14.580 -9.120 -24.405 1.00 91.50 210 PHE A CA 1
ATOM 1620 C C . PHE A 1 210 ? 14.023 -7.754 -24.808 1.00 91.50 210 PHE A C 1
ATOM 1622 O O . PHE A 1 210 ? 14.670 -6.751 -24.530 1.00 91.50 210 PHE A O 1
ATOM 1629 N N . HIS A 1 211 ? 12.876 -7.686 -25.485 1.00 91.00 211 HIS A N 1
ATOM 1630 C CA . HIS A 1 211 ? 12.261 -6.407 -25.833 1.00 91.00 211 HIS A CA 1
ATOM 1631 C C . HIS A 1 211 ? 11.626 -5.829 -24.572 1.00 91.00 211 HIS A C 1
ATOM 1633 O O . HIS A 1 211 ? 10.884 -6.520 -23.871 1.00 91.00 211 HIS A O 1
ATOM 1639 N N . ALA A 1 212 ? 11.956 -4.583 -24.252 1.00 86.75 212 ALA A N 1
ATOM 1640 C CA . ALA A 1 212 ? 11.377 -3.917 -23.101 1.00 86.75 212 ALA A CA 1
ATOM 1641 C C . ALA A 1 212 ? 9.979 -3.391 -23.433 1.00 86.75 212 ALA A C 1
ATOM 1643 O O . ALA A 1 212 ? 9.650 -3.134 -24.589 1.00 86.75 212 ALA A O 1
ATOM 1644 N N . GLY A 1 213 ? 9.149 -3.211 -22.405 1.00 83.38 213 GLY A N 1
ATOM 1645 C CA . GLY A 1 213 ? 7.877 -2.522 -22.585 1.00 83.38 213 GLY A CA 1
ATOM 1646 C C . GLY A 1 213 ? 8.114 -1.062 -22.965 1.00 83.38 213 GLY A C 1
ATOM 1647 O O . GLY A 1 213 ? 8.981 -0.404 -22.379 1.00 83.38 213 GLY A O 1
ATOM 1648 N N . ASP A 1 214 ? 7.326 -0.542 -23.904 1.00 84.94 214 ASP A N 1
ATOM 1649 C CA . ASP A 1 214 ? 7.394 0.865 -24.298 1.00 84.94 214 ASP A CA 1
ATOM 1650 C C . ASP A 1 214 ? 7.343 1.779 -23.070 1.00 84.94 214 ASP A C 1
ATOM 1652 O O . ASP A 1 214 ? 6.548 1.565 -22.150 1.00 84.94 214 ASP A O 1
ATOM 1656 N N . GLY A 1 215 ? 8.219 2.785 -23.046 1.00 86.38 215 GLY A N 1
ATOM 1657 C CA . GLY A 1 215 ? 8.278 3.801 -21.997 1.00 86.38 215 GLY A CA 1
ATOM 1658 C C . GLY A 1 215 ? 8.631 3.297 -20.591 1.00 86.38 215 GLY A C 1
ATOM 1659 O O . GLY A 1 215 ? 8.349 3.990 -19.614 1.00 86.38 215 GLY A O 1
ATOM 1660 N N . THR A 1 216 ? 9.251 2.115 -20.479 1.00 88.19 216 THR A N 1
ATOM 1661 C CA . THR A 1 216 ? 9.794 1.556 -19.217 1.00 88.19 216 THR A CA 1
ATOM 1662 C C . THR A 1 216 ? 11.302 1.749 -19.066 1.00 88.19 216 THR A C 1
ATOM 1664 O O . THR A 1 216 ? 11.934 1.196 -18.168 1.00 88.19 216 THR A O 1
ATOM 1667 N N . GLN A 1 217 ? 11.908 2.518 -19.975 1.00 86.50 217 GLN A N 1
ATOM 1668 C CA . GLN A 1 217 ? 13.350 2.741 -20.022 1.00 86.50 217 GLN A CA 1
ATOM 1669 C C . GLN A 1 217 ? 14.149 1.423 -19.997 1.00 86.50 217 GLN A C 1
ATOM 1671 O O . GLN A 1 217 ? 15.193 1.357 -19.368 1.00 86.50 217 GLN A O 1
ATOM 1676 N N . GLY A 1 218 ? 13.697 0.346 -20.634 1.00 85.31 218 GLY A N 1
ATOM 1677 C CA . GLY A 1 218 ? 14.453 -0.911 -20.653 1.00 85.31 218 GLY A CA 1
ATOM 1678 C C . GLY A 1 218 ? 14.382 -1.737 -19.366 1.00 85.31 218 GLY A C 1
ATOM 1679 O O . GLY A 1 218 ? 15.091 -2.736 -19.257 1.00 85.31 218 GLY A O 1
ATOM 1680 N N . ILE A 1 219 ? 13.577 -1.330 -18.379 1.00 88.75 219 ILE A N 1
ATOM 1681 C CA . ILE A 1 219 ? 13.430 -2.024 -17.095 1.00 88.75 219 ILE A CA 1
ATOM 1682 C C . ILE A 1 219 ? 12.175 -2.891 -17.158 1.00 88.75 219 ILE A C 1
ATOM 1684 O O . ILE A 1 219 ? 11.052 -2.403 -17.023 1.00 88.75 219 ILE A O 1
ATOM 1688 N N . ALA A 1 220 ? 12.368 -4.192 -17.352 1.00 88.81 220 ALA A N 1
ATOM 1689 C CA . ALA A 1 220 ? 11.270 -5.146 -17.397 1.00 88.81 220 ALA A CA 1
ATOM 1690 C C . ALA A 1 220 ? 10.639 -5.360 -16.003 1.00 88.81 220 ALA A C 1
ATOM 1692 O O . ALA A 1 220 ? 11.354 -5.308 -14.998 1.00 88.81 220 ALA A O 1
ATOM 1693 N N . PRO A 1 221 ? 9.321 -5.628 -15.926 1.00 91.56 221 PRO A N 1
ATOM 1694 C CA . PRO A 1 221 ? 8.714 -6.135 -14.703 1.00 91.56 221 PRO A CA 1
ATOM 1695 C C . PRO A 1 221 ? 9.251 -7.538 -14.401 1.00 91.56 221 PRO A C 1
ATOM 1697 O O . PRO A 1 221 ? 9.475 -8.336 -15.312 1.00 91.56 221 PRO A O 1
ATOM 1700 N N . GLN A 1 222 ? 9.410 -7.856 -13.123 1.00 91.31 222 GLN A N 1
ATOM 1701 C CA . GLN A 1 222 ? 9.832 -9.175 -12.657 1.00 91.31 222 GLN A CA 1
ATOM 1702 C C . GLN A 1 222 ? 8.632 -10.094 -12.427 1.00 91.31 222 GLN A C 1
ATOM 1704 O O . GLN A 1 222 ? 7.524 -9.623 -12.157 1.00 91.31 222 GLN A O 1
ATOM 1709 N N . ALA A 1 223 ? 8.838 -11.413 -12.487 1.00 93.69 223 ALA A N 1
ATOM 1710 C CA . ALA A 1 223 ? 7.822 -12.360 -12.028 1.00 93.69 223 ALA A CA 1
ATOM 1711 C C . ALA A 1 223 ? 7.578 -12.210 -10.506 1.00 93.69 223 ALA A C 1
ATOM 1713 O O . ALA A 1 223 ? 8.478 -11.751 -9.794 1.00 93.69 223 ALA A O 1
ATOM 1714 N N . PRO A 1 224 ? 6.398 -12.588 -9.971 1.00 95.06 224 PRO A N 1
ATOM 1715 C CA . PRO A 1 224 ? 6.095 -12.445 -8.543 1.00 95.06 224 PRO A CA 1
ATOM 1716 C C . PRO A 1 224 ? 7.153 -13.053 -7.612 1.00 95.06 224 PRO A C 1
ATOM 1718 O O . PRO A 1 224 ? 7.560 -12.416 -6.641 1.00 95.06 224 PRO A O 1
ATOM 1721 N N . GLU A 1 225 ? 7.653 -14.246 -7.933 1.00 93.19 225 GLU A N 1
ATOM 1722 C CA . GLU A 1 225 ? 8.668 -14.950 -7.145 1.00 93.19 225 GLU A CA 1
ATOM 1723 C C . GLU A 1 225 ? 10.055 -14.299 -7.238 1.00 93.19 225 GLU A C 1
ATOM 1725 O O . GLU A 1 225 ? 10.808 -14.327 -6.267 1.00 93.19 225 GLU A O 1
ATOM 1730 N N . GLU A 1 226 ? 10.403 -13.709 -8.383 1.00 92.50 226 GLU A N 1
ATOM 1731 C CA . GLU A 1 226 ? 11.673 -12.994 -8.581 1.00 92.50 226 GLU A CA 1
ATOM 1732 C C . GLU A 1 226 ? 11.670 -11.670 -7.811 1.00 92.50 226 GLU A C 1
ATOM 1734 O O . GLU A 1 226 ? 12.602 -11.374 -7.068 1.00 92.50 226 GLU A O 1
ATOM 1739 N N . SER A 1 227 ? 10.562 -10.935 -7.891 1.00 94.88 227 SER A N 1
ATOM 1740 C CA . SER A 1 227 ? 10.355 -9.702 -7.133 1.00 94.88 227 SER A CA 1
ATOM 1741 C C . SER A 1 227 ? 10.374 -9.931 -5.627 1.00 94.88 227 SER A C 1
ATOM 1743 O O . SER A 1 227 ? 10.940 -9.134 -4.881 1.00 94.88 227 SER A O 1
ATOM 1745 N N . LEU A 1 228 ? 9.824 -11.059 -5.164 1.00 94.38 228 LEU A N 1
ATOM 1746 C CA . LEU A 1 228 ? 9.909 -11.462 -3.762 1.00 94.38 228 LEU A CA 1
ATOM 1747 C C . LEU A 1 228 ? 11.368 -11.672 -3.316 1.00 94.38 228 LEU A C 1
ATOM 1749 O O . LEU A 1 228 ? 11.719 -11.319 -2.194 1.00 94.38 228 LEU A O 1
ATOM 1753 N N . GLN A 1 229 ? 12.237 -12.197 -4.187 1.00 93.31 229 GLN A N 1
ATOM 1754 C CA . GLN A 1 229 ? 13.671 -12.360 -3.898 1.00 93.31 229 GLN A CA 1
ATOM 1755 C C . GLN A 1 229 ? 14.434 -11.030 -3.873 1.00 93.31 229 GLN A C 1
ATOM 1757 O O . GLN A 1 229 ? 15.507 -10.954 -3.275 1.00 93.31 229 GLN A O 1
ATOM 1762 N N . CYS A 1 230 ? 13.892 -9.983 -4.496 1.00 94.56 230 CYS A N 1
ATOM 1763 C CA . CYS A 1 230 ? 14.439 -8.630 -4.440 1.00 94.56 230 CYS A CA 1
ATOM 1764 C C . CYS A 1 230 ? 14.150 -7.906 -3.116 1.00 94.56 230 CYS A C 1
ATOM 1766 O O . CYS A 1 230 ? 14.720 -6.829 -2.899 1.00 94.56 230 CYS A O 1
ATOM 1768 N N . MET A 1 231 ? 13.302 -8.471 -2.248 1.00 96.56 231 MET A N 1
ATOM 1769 C CA . MET A 1 231 ? 12.908 -7.869 -0.977 1.00 96.56 231 MET A CA 1
ATOM 1770 C C . MET A 1 231 ? 13.877 -8.194 0.158 1.00 96.56 231 MET A C 1
ATOM 1772 O O . MET A 1 231 ? 14.337 -9.321 0.327 1.00 96.56 231 MET A O 1
ATOM 1776 N N . SER A 1 232 ? 14.133 -7.192 0.987 1.00 95.94 232 SER A N 1
ATOM 1777 C CA . SER A 1 232 ? 14.790 -7.311 2.285 1.00 95.94 232 SER A CA 1
ATOM 1778 C C . SER A 1 232 ? 13.825 -6.847 3.368 1.00 95.94 232 SER A C 1
ATOM 1780 O O . SER A 1 232 ? 13.104 -5.873 3.168 1.00 95.94 232 SER A O 1
ATOM 1782 N N . VAL A 1 233 ? 13.799 -7.543 4.504 1.00 96.50 233 VAL A N 1
ATOM 1783 C CA . VAL A 1 233 ? 12.936 -7.229 5.650 1.00 96.50 233 VAL A CA 1
ATOM 1784 C C . VAL A 1 233 ? 13.734 -7.313 6.954 1.00 96.50 233 VAL A C 1
ATOM 1786 O O . VAL A 1 233 ? 14.796 -7.947 6.975 1.00 96.50 233 VAL A O 1
ATOM 1789 N N . SER A 1 234 ? 13.248 -6.686 8.027 1.00 95.06 234 SER A N 1
ATOM 1790 C CA . SER A 1 234 ? 13.892 -6.707 9.346 1.00 95.06 234 SER A CA 1
ATOM 1791 C C . SER A 1 234 ? 14.237 -8.129 9.824 1.00 95.06 234 SER A C 1
ATOM 1793 O O . SER A 1 234 ? 13.518 -9.091 9.515 1.00 95.06 234 SER A O 1
ATOM 1795 N N . PRO A 1 235 ? 15.350 -8.299 10.569 1.00 91.56 235 PRO A N 1
ATOM 1796 C CA . PRO A 1 235 ? 15.833 -9.610 10.990 1.00 91.56 235 PRO A CA 1
ATOM 1797 C C . PRO A 1 235 ? 14.774 -10.447 11.717 1.00 91.56 235 PRO A C 1
ATOM 1799 O O . PRO A 1 235 ? 13.997 -9.946 12.520 1.00 91.56 235 PRO A O 1
ATOM 1802 N N . GLY A 1 236 ? 14.769 -11.758 11.466 1.00 91.56 236 GLY A N 1
ATOM 1803 C CA . GLY A 1 236 ? 13.826 -12.682 12.106 1.00 91.56 236 GLY A CA 1
ATOM 1804 C C . GLY A 1 236 ? 12.436 -12.720 11.466 1.00 91.56 236 GLY A C 1
ATOM 1805 O O . GLY A 1 236 ? 11.636 -13.576 11.840 1.00 91.56 236 GLY A O 1
ATOM 1806 N N . LEU A 1 237 ? 12.166 -11.883 10.462 1.00 94.94 237 LEU A N 1
ATOM 1807 C CA . LEU A 1 237 ? 10.937 -11.897 9.668 1.00 94.94 237 LEU A CA 1
ATOM 1808 C C . LEU A 1 237 ? 11.179 -12.472 8.267 1.00 94.94 237 LEU A C 1
ATOM 1810 O O . LEU A 1 237 ? 12.318 -12.683 7.852 1.00 94.94 237 LEU A O 1
ATOM 1814 N N . GLN A 1 238 ? 10.102 -12.779 7.555 1.00 95.31 238 GLN A N 1
ATOM 1815 C CA . GLN A 1 238 ? 10.088 -13.165 6.147 1.00 95.31 238 GLN A CA 1
ATOM 1816 C C . GLN A 1 238 ? 8.879 -12.542 5.452 1.00 95.31 238 GLN A C 1
ATOM 1818 O O . GLN A 1 238 ? 7.845 -12.300 6.080 1.00 95.31 238 GLN A O 1
ATOM 1823 N N . VAL A 1 239 ? 9.010 -12.332 4.145 1.00 96.69 239 VAL A N 1
ATOM 1824 C CA . VAL A 1 239 ? 7.919 -11.899 3.272 1.00 96.69 239 VAL A CA 1
ATOM 1825 C C . VAL A 1 239 ? 7.405 -13.113 2.504 1.00 96.69 239 VAL A C 1
ATOM 1827 O O . VAL A 1 239 ? 8.198 -13.891 1.975 1.00 96.69 239 VAL A O 1
ATOM 1830 N N . VAL A 1 240 ? 6.086 -13.281 2.434 1.00 95.12 240 VAL A N 1
ATOM 1831 C CA . VAL A 1 240 ? 5.434 -14.307 1.607 1.00 95.12 240 VAL A CA 1
ATOM 1832 C C . VAL A 1 240 ? 4.373 -13.670 0.716 1.00 95.12 240 VAL A C 1
ATOM 1834 O O . VAL A 1 240 ? 3.754 -12.670 1.088 1.00 95.12 240 VAL A O 1
ATOM 1837 N N . LEU A 1 241 ? 4.165 -14.247 -0.464 1.00 95.12 241 LEU A N 1
ATOM 1838 C CA . LEU A 1 241 ? 3.172 -13.782 -1.428 1.00 95.12 241 LEU A CA 1
ATOM 1839 C C . LEU A 1 241 ? 1.787 -14.344 -1.078 1.00 95.12 241 LEU A C 1
ATOM 1841 O O . LEU A 1 241 ? 1.617 -15.557 -1.027 1.00 95.12 241 LEU A O 1
ATOM 1845 N N . ALA A 1 242 ? 0.804 -13.467 -0.865 1.00 95.50 242 ALA A N 1
ATOM 1846 C CA . ALA A 1 242 ? -0.588 -13.850 -0.616 1.00 95.50 242 ALA A CA 1
ATOM 1847 C C . ALA A 1 242 ? -1.404 -13.891 -1.916 1.00 95.50 242 ALA A C 1
ATOM 1849 O O . ALA A 1 242 ? -2.187 -14.805 -2.139 1.00 95.50 242 ALA A O 1
ATOM 1850 N N . ALA A 1 243 ? -1.221 -12.902 -2.792 1.00 96.62 243 ALA A N 1
ATOM 1851 C CA . ALA A 1 243 ? -1.891 -12.837 -4.087 1.00 96.62 243 ALA A CA 1
ATOM 1852 C C . ALA A 1 243 ? -1.048 -12.035 -5.084 1.00 96.62 243 ALA A C 1
ATOM 1854 O O . ALA A 1 243 ? -0.352 -11.096 -4.695 1.00 96.62 243 ALA A O 1
ATOM 1855 N N . SER A 1 244 ? -1.145 -12.370 -6.367 1.00 97.06 244 SER A N 1
ATOM 1856 C CA . SER A 1 244 ? -0.523 -11.626 -7.467 1.00 97.06 244 SER A CA 1
ATOM 1857 C C . SER A 1 244 ? -1.422 -11.604 -8.700 1.00 97.06 244 SER A C 1
ATOM 1859 O O . SER A 1 244 ? -2.497 -12.216 -8.725 1.00 97.06 244 SER A O 1
ATOM 1861 N N . GLU A 1 245 ? -0.973 -10.935 -9.758 1.00 95.62 245 GLU A N 1
ATOM 1862 C CA . GLU A 1 245 ? -1.595 -11.041 -11.071 1.00 95.62 245 GLU A CA 1
ATOM 1863 C C . GLU A 1 245 ? -1.732 -12.511 -11.537 1.00 95.62 245 GLU A C 1
ATOM 1865 O O . GLU A 1 245 ? -0.841 -13.322 -11.261 1.00 95.62 245 GLU A O 1
ATOM 1870 N N . PRO A 1 246 ? -2.834 -12.897 -12.224 1.00 94.31 246 PRO A N 1
ATOM 1871 C CA . PRO A 1 246 ? -3.987 -12.078 -12.640 1.00 94.31 246 PRO A CA 1
ATOM 1872 C C . PRO A 1 246 ? -5.119 -11.975 -11.590 1.00 94.31 246 PRO A C 1
ATOM 1874 O O . PRO A 1 246 ? -6.172 -11.377 -11.853 1.00 94.31 246 PRO A O 1
ATOM 1877 N N . ASN A 1 247 ? -4.954 -12.584 -10.413 1.00 95.12 247 ASN A N 1
ATOM 1878 C CA . ASN A 1 247 ? -5.981 -12.598 -9.364 1.00 95.12 247 ASN A CA 1
ATOM 1879 C C . ASN A 1 247 ? -6.164 -11.232 -8.706 1.00 95.12 247 ASN A C 1
ATOM 1881 O O . ASN A 1 247 ? -7.275 -10.896 -8.295 1.00 95.12 247 ASN A O 1
ATOM 1885 N N . VAL A 1 248 ? -5.107 -10.429 -8.680 1.00 96.00 248 VAL A N 1
ATOM 1886 C CA . VAL A 1 248 ? -5.137 -9.036 -8.249 1.00 96.00 248 VAL A CA 1
ATOM 1887 C C . VAL A 1 248 ? -4.347 -8.171 -9.231 1.00 96.00 248 VAL A C 1
ATOM 1889 O O . VAL A 1 248 ? -3.286 -8.570 -9.701 1.00 96.00 248 VAL A O 1
ATOM 1892 N N . THR A 1 249 ? -4.884 -7.003 -9.577 1.00 95.38 249 THR A N 1
ATOM 1893 C CA . THR A 1 249 ? -4.238 -6.031 -10.473 1.00 95.38 249 THR A CA 1
ATOM 1894 C C . THR A 1 249 ? -4.431 -4.621 -9.937 1.00 95.38 249 THR A C 1
ATOM 1896 O O . THR A 1 249 ? -5.563 -4.219 -9.692 1.00 95.38 249 THR A O 1
ATOM 1899 N N . ASP A 1 250 ? -3.346 -3.877 -9.787 1.00 94.25 250 ASP A N 1
ATOM 1900 C CA . ASP A 1 250 ? -3.279 -2.507 -9.294 1.00 94.25 250 ASP A CA 1
ATOM 1901 C C . ASP A 1 250 ? -4.027 -2.269 -7.965 1.00 94.25 250 ASP A C 1
ATOM 1903 O O . ASP A 1 250 ? -4.880 -1.375 -7.875 1.00 94.25 250 ASP A O 1
ATOM 1907 N N . PRO A 1 251 ? -3.781 -3.102 -6.932 1.00 97.69 251 PRO A N 1
ATOM 1908 C CA . PRO A 1 251 ? -4.492 -3.007 -5.671 1.00 97.69 251 PRO A CA 1
ATOM 1909 C C . PRO A 1 251 ? -4.029 -1.791 -4.872 1.00 97.69 251 PRO A C 1
ATOM 1911 O O . PRO A 1 251 ? -2.844 -1.467 -4.829 1.00 97.69 251 PRO A O 1
ATOM 1914 N N . VAL A 1 252 ? -4.967 -1.153 -4.176 1.00 97.12 252 VAL A N 1
ATOM 1915 C CA . VAL A 1 252 ? -4.674 0.030 -3.347 1.00 97.12 252 VAL A CA 1
ATOM 1916 C C . VAL A 1 252 ? -5.171 -0.070 -1.915 1.00 97.12 252 VAL A C 1
ATOM 1918 O O . VAL A 1 252 ? -4.686 0.646 -1.038 1.00 97.12 252 VAL A O 1
ATOM 1921 N N . ALA A 1 253 ? -6.131 -0.957 -1.657 1.00 98.25 253 ALA A N 1
ATOM 1922 C CA . ALA A 1 253 ? -6.659 -1.178 -0.323 1.00 98.25 253 ALA A CA 1
ATOM 1923 C C . ALA A 1 253 ? -7.267 -2.569 -0.169 1.00 98.25 253 ALA A C 1
ATOM 1925 O O . ALA A 1 253 ? -7.844 -3.106 -1.117 1.00 98.25 253 ALA A O 1
ATOM 1926 N N . ILE A 1 254 ? -7.196 -3.097 1.053 1.00 98.62 254 ILE A N 1
ATOM 1927 C CA . ILE A 1 254 ? -7.818 -4.356 1.452 1.00 98.62 254 ILE A CA 1
ATOM 1928 C C . ILE A 1 254 ? -8.659 -4.242 2.731 1.00 98.62 254 ILE A C 1
ATOM 1930 O O . ILE A 1 254 ? -8.360 -3.455 3.639 1.00 98.62 254 ILE A O 1
ATOM 1934 N N . ASP A 1 255 ? -9.683 -5.090 2.843 1.00 98.31 255 ASP A N 1
ATOM 1935 C CA . ASP A 1 255 ? -10.395 -5.361 4.098 1.00 98.31 255 ASP A CA 1
ATOM 1936 C C . ASP A 1 255 ? -10.766 -6.841 4.226 1.00 98.31 255 ASP A C 1
ATOM 1938 O O . ASP A 1 255 ? -10.873 -7.567 3.240 1.00 98.31 255 ASP A O 1
ATOM 1942 N N . PHE A 1 256 ? -10.955 -7.293 5.462 1.00 96.75 256 PHE A N 1
ATOM 1943 C CA . PHE A 1 256 ? -11.156 -8.705 5.774 1.00 96.75 256 PHE A CA 1
ATOM 1944 C C . PHE A 1 256 ? -12.628 -8.979 6.081 1.00 96.75 256 PHE A C 1
ATOM 1946 O O . PHE A 1 256 ? -13.215 -8.348 6.964 1.00 96.75 256 PHE A O 1
ATOM 1953 N N . GLY A 1 257 ? -13.227 -9.908 5.341 1.00 93.50 257 GLY A N 1
ATOM 1954 C CA . GLY A 1 257 ? -14.591 -10.371 5.554 1.00 93.50 257 GLY A CA 1
ATOM 1955 C C . GLY A 1 257 ? -14.666 -11.436 6.652 1.00 93.50 257 GLY A C 1
ATOM 1956 O O . GLY A 1 257 ? -13.771 -12.270 6.758 1.00 93.50 257 GLY A O 1
ATOM 1957 N N . PRO A 1 258 ? -15.738 -11.459 7.464 1.00 90.38 258 PRO A N 1
ATOM 1958 C CA . PRO A 1 258 ? -15.971 -12.507 8.465 1.00 90.38 258 PRO A CA 1
ATOM 1959 C C . PRO A 1 258 ? -16.374 -13.857 7.839 1.00 90.38 258 PRO A C 1
ATOM 1961 O O . PRO A 1 258 ? -16.684 -14.796 8.564 1.00 90.38 258 PRO A O 1
ATOM 1964 N N . ASP A 1 259 ? -16.439 -13.930 6.511 1.00 90.44 259 ASP A N 1
ATOM 1965 C CA . ASP A 1 259 ? -16.756 -15.084 5.667 1.00 90.44 259 ASP A CA 1
ATOM 1966 C C . ASP A 1 259 ? -15.501 -15.694 5.014 1.00 90.44 259 ASP A C 1
ATOM 1968 O O . ASP A 1 259 ? -15.591 -16.427 4.027 1.00 90.44 259 ASP A O 1
ATOM 1972 N N . GLY A 1 260 ? -14.316 -15.354 5.534 1.00 91.50 260 GLY A N 1
ATOM 1973 C CA . GLY A 1 260 ? -13.032 -15.816 5.011 1.00 91.50 260 GLY A CA 1
ATOM 1974 C C . GLY A 1 260 ? -12.572 -15.108 3.732 1.00 91.50 260 GLY A C 1
ATOM 1975 O O . GLY A 1 260 ? -11.549 -15.491 3.165 1.00 91.50 260 GLY A O 1
ATOM 1976 N N . ARG A 1 261 ? -13.299 -14.091 3.247 1.00 94.94 261 ARG A N 1
ATOM 1977 C CA . ARG A 1 261 ? -12.932 -13.367 2.022 1.00 94.94 261 ARG A CA 1
ATOM 1978 C C . ARG A 1 261 ? -11.974 -12.215 2.301 1.00 94.94 261 ARG A C 1
ATOM 1980 O O . ARG A 1 261 ? -12.161 -11.442 3.242 1.00 94.94 261 ARG A O 1
ATOM 1987 N N . LEU A 1 262 ? -10.999 -12.042 1.415 1.00 97.75 262 LEU A N 1
ATOM 1988 C CA . LEU A 1 262 ? -10.194 -10.826 1.320 1.00 97.75 262 LEU A CA 1
ATOM 1989 C C . LEU A 1 262 ? -10.818 -9.898 0.279 1.00 97.75 262 LEU A C 1
ATOM 1991 O O . LEU A 1 262 ? -10.930 -10.268 -0.884 1.00 97.75 262 LEU A O 1
ATOM 1995 N N . TRP A 1 263 ? -11.210 -8.695 0.670 1.00 98.50 263 TRP A N 1
ATOM 1996 C CA . TRP A 1 263 ? -11.752 -7.689 -0.240 1.00 98.50 263 TRP A CA 1
ATOM 1997 C C . TRP A 1 263 ? -10.644 -6.760 -0.709 1.00 98.50 263 TRP A C 1
ATOM 1999 O O . TRP A 1 263 ? -9.845 -6.326 0.114 1.00 98.50 263 TRP A O 1
ATOM 2009 N N . VAL A 1 264 ? -10.604 -6.447 -2.004 1.00 98.75 264 VAL A N 1
ATOM 2010 C CA . VAL A 1 264 ? -9.526 -5.677 -2.639 1.00 98.75 264 VAL A CA 1
ATOM 2011 C C . VAL A 1 264 ? -10.120 -4.580 -3.520 1.00 98.75 264 VAL A C 1
ATOM 2013 O O . VAL A 1 264 ? -10.947 -4.868 -4.386 1.00 98.75 264 VAL A O 1
ATOM 2016 N N . ALA A 1 265 ? -9.699 -3.333 -3.310 1.00 98.38 265 ALA A N 1
ATOM 2017 C CA . ALA A 1 265 ? -9.948 -2.219 -4.223 1.00 98.38 265 ALA A CA 1
ATOM 2018 C C . ALA A 1 265 ? -8.799 -2.110 -5.235 1.00 98.38 265 ALA A C 1
ATOM 2020 O O . ALA A 1 265 ? -7.636 -2.058 -4.833 1.00 98.38 265 ALA A O 1
ATOM 2021 N N . GLU A 1 266 ? -9.134 -2.054 -6.523 1.00 97.06 266 GLU A N 1
ATOM 2022 C CA . GLU A 1 266 ? -8.193 -1.995 -7.647 1.00 97.06 266 GLU A CA 1
ATOM 2023 C C . GLU A 1 266 ? -8.391 -0.702 -8.452 1.00 97.06 266 GLU A C 1
ATOM 2025 O O . GLU A 1 266 ? -9.514 -0.378 -8.856 1.00 97.06 266 GLU A O 1
ATOM 2030 N N . MET A 1 267 ? -7.303 0.035 -8.691 1.00 91.44 267 MET A N 1
ATOM 2031 C CA . MET A 1 267 ? -7.325 1.436 -9.138 1.00 91.44 267 MET A CA 1
ATOM 2032 C C . MET A 1 267 ? -6.607 1.662 -10.478 1.00 91.44 267 MET A C 1
ATOM 2034 O O . MET A 1 267 ? -5.825 2.601 -10.628 1.00 91.44 267 MET A O 1
ATOM 2038 N N . SER A 1 268 ? -6.930 0.845 -11.483 1.00 82.88 268 SER A N 1
ATOM 2039 C CA . SER A 1 268 ? -6.223 0.772 -12.775 1.00 82.88 268 SER A CA 1
ATOM 2040 C C . SER A 1 268 ? -6.071 2.100 -13.540 1.00 82.88 268 SER A C 1
ATOM 2042 O O . SER A 1 268 ? -5.173 2.240 -14.370 1.00 82.88 268 SER A O 1
ATOM 2044 N N . ASP A 1 269 ? -6.903 3.102 -13.263 1.00 74.81 269 ASP A N 1
ATOM 2045 C CA . ASP A 1 269 ? -6.879 4.398 -13.948 1.00 74.81 269 ASP A CA 1
ATOM 2046 C C . ASP A 1 269 ? -5.916 5.435 -13.348 1.00 74.81 269 ASP A C 1
ATOM 2048 O O . ASP A 1 269 ? -5.820 6.557 -13.862 1.00 74.81 269 ASP A O 1
ATOM 2052 N N . TYR A 1 270 ? -5.194 5.100 -12.274 1.00 79.69 270 TYR A N 1
ATOM 2053 C CA . TYR A 1 270 ? -4.183 5.993 -11.711 1.00 79.69 270 TYR A CA 1
ATOM 2054 C C . TYR A 1 270 ? -3.143 6.398 -12.773 1.00 79.69 270 TYR A C 1
ATOM 2056 O O . TYR A 1 270 ? -2.611 5.560 -13.501 1.00 79.69 270 TYR A O 1
ATOM 2064 N N . GLY A 1 271 ? -2.877 7.705 -12.883 1.00 70.25 271 GLY A N 1
ATOM 2065 C CA . GLY A 1 271 ? -1.992 8.295 -13.896 1.00 70.25 271 GLY A CA 1
ATOM 2066 C C . GLY A 1 271 ? -2.717 8.888 -15.113 1.00 70.25 271 GLY A C 1
ATOM 2067 O O . GLY A 1 271 ? -2.122 9.712 -15.815 1.00 70.25 271 GLY A O 1
ATOM 2068 N N . ARG A 1 272 ? -4.000 8.557 -15.348 1.00 70.88 272 ARG A N 1
ATOM 2069 C CA . ARG A 1 272 ? -4.848 9.282 -16.314 1.00 70.88 272 ARG A CA 1
ATOM 2070 C C . ARG A 1 272 ? -5.235 10.633 -15.742 1.00 70.88 272 ARG A C 1
ATOM 2072 O O . ARG A 1 272 ? -5.441 10.767 -14.539 1.00 70.88 272 ARG A O 1
ATOM 2079 N N . ASP A 1 273 ? -5.384 11.624 -16.614 1.00 61.41 273 ASP A N 1
ATOM 2080 C CA . ASP A 1 273 ? -5.846 12.927 -16.168 1.00 61.41 273 ASP A CA 1
ATOM 2081 C C . ASP A 1 273 ? -7.295 12.810 -15.673 1.00 61.41 273 ASP A C 1
ATOM 2083 O O . ASP A 1 273 ? -8.220 12.525 -16.433 1.00 61.41 273 ASP A O 1
ATOM 2087 N N . VAL A 1 274 ? -7.500 12.989 -14.369 1.00 53.53 274 VAL A N 1
ATOM 2088 C CA . VAL A 1 274 ? -8.806 12.805 -13.709 1.00 53.53 274 VAL A CA 1
ATOM 2089 C C . VAL A 1 274 ? -9.847 13.862 -14.117 1.00 53.53 274 VAL A C 1
ATOM 2091 O O . VAL A 1 274 ? -10.976 13.824 -13.627 1.00 53.53 274 VAL A O 1
ATOM 2094 N N . TYR A 1 275 ? -9.481 14.811 -14.986 1.00 53.91 275 TYR A N 1
ATOM 2095 C CA . TYR A 1 275 ? -10.303 15.961 -15.370 1.00 53.91 275 TYR A CA 1
ATOM 2096 C C . TYR A 1 275 ? -10.942 15.846 -16.762 1.00 53.91 275 TYR A C 1
ATOM 2098 O O . TYR A 1 275 ? -11.916 16.557 -17.002 1.00 53.91 275 TYR A O 1
ATOM 2106 N N . GLU A 1 276 ? -10.486 14.949 -17.650 1.00 48.56 276 GLU A N 1
ATOM 2107 C CA . GLU A 1 276 ? -11.070 14.776 -18.993 1.00 48.56 276 GLU A CA 1
ATOM 2108 C C . GLU A 1 276 ? -11.087 13.300 -19.449 1.00 48.56 276 GLU A C 1
ATOM 2110 O O . GLU A 1 276 ? -10.064 12.628 -19.523 1.00 48.56 276 GLU A O 1
ATOM 2115 N N . SER A 1 277 ? -12.280 12.787 -19.786 1.00 53.47 277 SER A N 1
ATOM 2116 C CA . SER A 1 277 ? -12.536 11.419 -20.288 1.00 53.47 277 SER A CA 1
ATOM 2117 C C . SER A 1 277 ? -11.924 10.280 -19.451 1.00 53.47 277 SER A C 1
ATOM 2119 O O . SER A 1 277 ? -11.053 9.537 -19.896 1.00 53.47 277 SER A O 1
ATOM 2121 N N . PHE A 1 278 ? -12.421 10.112 -18.228 1.00 59.03 278 PHE A N 1
ATOM 2122 C CA . PHE A 1 278 ? -12.062 8.978 -17.379 1.00 59.03 278 PHE A CA 1
ATOM 2123 C C . PHE A 1 278 ? -12.778 7.699 -17.849 1.00 59.03 278 PHE A C 1
ATOM 2125 O O . PHE A 1 278 ? -14.010 7.665 -17.904 1.00 59.03 278 PHE A O 1
ATOM 2132 N N . ALA A 1 279 ? -12.026 6.647 -18.185 1.00 65.44 279 ALA A N 1
ATOM 2133 C CA . ALA A 1 279 ? -12.592 5.310 -18.333 1.00 65.44 279 ALA A CA 1
ATOM 2134 C C . ALA A 1 279 ? -12.864 4.776 -16.926 1.00 65.44 279 ALA A C 1
ATOM 2136 O O . ALA A 1 279 ? -11.962 4.762 -16.112 1.00 65.44 279 ALA A O 1
ATOM 2137 N N . GLN A 1 280 ? -14.096 4.391 -16.609 1.00 77.81 280 GLN A N 1
ATOM 2138 C CA . GLN A 1 280 ? -14.421 3.819 -15.302 1.00 77.81 280 GLN A CA 1
ATOM 2139 C C . GLN A 1 280 ? -13.929 2.364 -15.230 1.00 77.81 280 GLN A C 1
ATOM 2141 O O . GLN A 1 280 ? -14.715 1.446 -15.456 1.00 77.81 280 GLN A O 1
ATOM 2146 N N . SER A 1 281 ? -12.627 2.145 -15.024 1.00 86.50 281 SER A N 1
ATOM 2147 C CA . SER A 1 281 ? -12.032 0.798 -15.013 1.00 86.50 281 SER A CA 1
ATOM 2148 C C . SER A 1 281 ? -11.706 0.276 -13.614 1.00 86.50 281 SER A C 1
ATOM 2150 O O . SER A 1 281 ? -11.412 -0.912 -13.460 1.00 86.50 281 SER A O 1
ATOM 2152 N N . GLY A 1 282 ? -11.823 1.133 -12.594 1.00 92.56 282 GLY A N 1
ATOM 2153 C CA . GLY A 1 282 ? -11.721 0.733 -11.199 1.00 92.56 282 GLY A CA 1
ATOM 2154 C C . GLY A 1 282 ? -12.717 -0.372 -10.842 1.00 92.56 282 GLY A C 1
ATOM 2155 O O . GLY A 1 282 ? -13.840 -0.435 -11.359 1.00 92.56 282 GLY A O 1
ATOM 2156 N N . LYS A 1 283 ? -12.309 -1.249 -9.928 1.00 96.25 283 LYS A N 1
ATOM 2157 C CA . LYS A 1 283 ? -13.106 -2.407 -9.509 1.00 96.25 283 LYS A CA 1
ATOM 2158 C C . LYS A 1 283 ? -12.847 -2.773 -8.056 1.00 96.25 283 LYS A C 1
ATOM 2160 O O . LYS A 1 283 ? -11.840 -2.396 -7.461 1.00 96.25 283 LYS A O 1
ATOM 2165 N N . VAL A 1 284 ? -13.781 -3.524 -7.490 1.00 98.38 284 VAL A N 1
ATOM 2166 C CA . VAL A 1 284 ? -13.608 -4.218 -6.216 1.00 98.38 284 VAL A CA 1
ATOM 2167 C C . VAL A 1 284 ? -13.745 -5.709 -6.465 1.00 98.38 284 VAL A C 1
ATOM 2169 O O . VAL A 1 284 ? -14.696 -6.162 -7.110 1.00 98.38 284 VAL A O 1
ATOM 2172 N N . ARG A 1 285 ? -12.796 -6.480 -5.941 1.00 98.25 285 ARG A N 1
ATOM 2173 C CA . ARG A 1 285 ? -12.802 -7.942 -5.981 1.00 98.25 285 ARG A CA 1
ATOM 2174 C C . ARG A 1 285 ? -12.910 -8.499 -4.571 1.00 98.25 285 ARG A C 1
ATOM 2176 O O . ARG A 1 285 ? -12.497 -7.853 -3.609 1.00 98.25 285 ARG A O 1
ATOM 2183 N N . TRP A 1 286 ? -13.420 -9.716 -4.462 1.00 97.94 286 TRP A N 1
ATOM 2184 C CA . TRP A 1 286 ? -13.142 -10.554 -3.305 1.00 97.94 286 TRP A CA 1
ATOM 2185 C C . TRP A 1 286 ? -12.302 -11.749 -3.735 1.00 97.94 286 TRP A C 1
ATOM 2187 O O . TRP A 1 286 ? -12.459 -12.290 -4.835 1.00 97.94 286 TRP A O 1
ATOM 2197 N N . LEU A 1 287 ? -11.386 -12.132 -2.859 1.00 97.50 287 LEU A N 1
ATOM 2198 C CA . LEU A 1 287 ? -10.449 -13.222 -3.027 1.00 97.50 287 LEU A CA 1
ATOM 2199 C C . LEU A 1 287 ? -10.726 -14.285 -1.962 1.00 97.50 287 LEU A C 1
ATOM 2201 O O . LEU A 1 287 ? -11.154 -13.965 -0.847 1.00 97.50 287 LEU A O 1
ATOM 2205 N N . ARG A 1 288 ? -10.472 -15.550 -2.303 1.00 94.75 288 ARG A N 1
ATOM 2206 C CA . ARG A 1 288 ? -10.584 -16.680 -1.376 1.00 94.75 288 ARG A CA 1
ATOM 2207 C C . ARG A 1 288 ? -9.403 -17.635 -1.522 1.00 94.75 288 ARG A C 1
ATOM 2209 O O . ARG A 1 288 ? -9.173 -18.153 -2.613 1.00 94.75 288 ARG A O 1
ATOM 2216 N N . ASP A 1 289 ? -8.744 -17.879 -0.399 1.00 91.88 289 ASP A N 1
ATOM 2217 C CA . ASP A 1 289 ? -7.831 -18.997 -0.171 1.00 91.88 289 ASP A CA 1
ATOM 2218 C C . ASP A 1 289 ? -8.690 -20.249 0.063 1.00 91.88 289 ASP A C 1
ATOM 2220 O O . ASP A 1 289 ? -9.472 -20.321 1.021 1.00 91.88 289 ASP A O 1
ATOM 2224 N N . SER A 1 290 ? -8.673 -21.177 -0.893 1.00 87.75 290 SER A N 1
ATOM 2225 C CA . SER A 1 290 ? -9.604 -22.316 -0.875 1.00 87.75 290 SER A CA 1
ATOM 2226 C C . SER A 1 290 ? -9.036 -23.552 -0.184 1.00 87.75 290 SER A C 1
ATOM 2228 O O . SER A 1 290 ? -9.815 -24.388 0.286 1.00 87.75 290 SER A O 1
ATOM 2230 N N . ASP A 1 291 ? -7.715 -23.681 -0.107 1.00 86.81 291 ASP A N 1
ATOM 2231 C CA . ASP A 1 291 ? -7.031 -24.827 0.496 1.00 86.81 291 ASP A CA 1
ATOM 2232 C C . ASP A 1 291 ? -6.313 -24.494 1.818 1.00 86.81 291 ASP A C 1
ATOM 2234 O O . ASP A 1 291 ? -5.878 -25.409 2.525 1.00 86.81 291 ASP A O 1
ATOM 2238 N N . ASN A 1 292 ? -6.364 -23.228 2.242 1.00 84.69 292 ASN A N 1
ATOM 2239 C CA . ASN A 1 292 ? -5.751 -22.667 3.444 1.00 84.69 292 ASN A CA 1
ATOM 2240 C C . ASN A 1 292 ? -4.220 -22.769 3.446 1.00 84.69 292 ASN A C 1
ATOM 2242 O O . ASN A 1 292 ? -3.620 -22.971 4.512 1.00 84.69 292 ASN A O 1
ATOM 2246 N N . ASP A 1 293 ? -3.580 -22.681 2.279 1.00 84.38 293 ASP A N 1
ATOM 2247 C CA . ASP A 1 293 ? -2.119 -22.641 2.172 1.00 84.38 293 ASP A CA 1
ATOM 2248 C C . ASP A 1 293 ? -1.535 -21.224 2.347 1.00 84.38 293 ASP A C 1
ATOM 2250 O O . ASP A 1 293 ? -0.325 -21.062 2.542 1.00 84.38 293 ASP A O 1
ATOM 2254 N N . GLY A 1 294 ? -2.409 -20.217 2.384 1.00 85.19 294 GLY A N 1
ATOM 2255 C CA . GLY A 1 294 ? -2.083 -18.814 2.559 1.00 85.19 294 GLY A CA 1
ATOM 2256 C C . GLY A 1 294 ? -1.942 -18.016 1.261 1.00 85.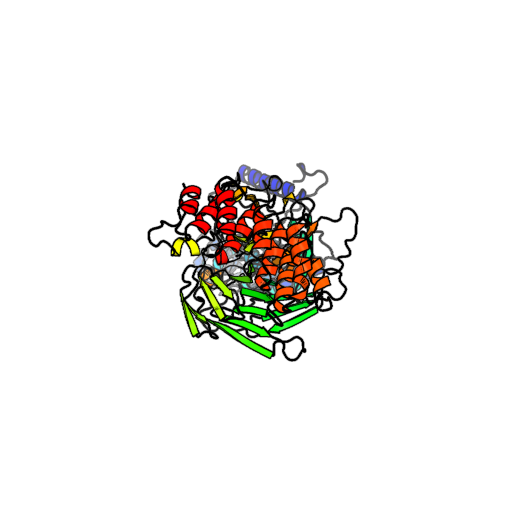19 294 GLY A C 1
ATOM 2257 O O . GLY A 1 294 ? -1.716 -16.800 1.324 1.00 85.19 294 GLY A O 1
ATOM 2258 N N . HIS A 1 295 ? -2.086 -18.672 0.112 1.00 90.38 295 HIS A N 1
ATOM 2259 C CA . HIS A 1 295 ? -2.245 -18.070 -1.199 1.00 90.38 295 HIS A CA 1
ATOM 2260 C C . HIS A 1 295 ? -3.740 -17.918 -1.531 1.00 90.38 295 HIS A C 1
ATOM 2262 O O . HIS A 1 295 ? -4.604 -18.576 -0.966 1.00 90.38 295 HIS A O 1
ATOM 2268 N N . PHE A 1 296 ? -4.087 -16.946 -2.374 1.00 92.94 296 PHE A N 1
ATOM 2269 C CA . PHE A 1 296 ? -5.469 -16.709 -2.789 1.00 92.94 296 PHE A CA 1
ATOM 2270 C C . PHE A 1 296 ? -5.624 -17.045 -4.275 1.00 92.94 296 PHE A C 1
ATOM 2272 O O . PHE A 1 296 ? -5.369 -16.214 -5.153 1.00 92.94 296 PHE A O 1
ATOM 2279 N N . GLU A 1 297 ? -6.098 -18.257 -4.565 1.00 86.56 297 GLU A N 1
ATOM 2280 C CA . GLU A 1 297 ? -6.229 -18.794 -5.930 1.00 86.56 297 GLU A CA 1
ATOM 2281 C C . GLU A 1 297 ? -7.504 -18.304 -6.618 1.00 86.56 297 GLU A C 1
ATOM 2283 O O . GLU A 1 297 ? -7.574 -18.249 -7.848 1.00 86.56 297 GLU A O 1
ATOM 2288 N N . THR A 1 298 ? -8.540 -17.982 -5.839 1.00 94.31 298 THR A N 1
ATOM 2289 C CA . THR A 1 298 ? -9.842 -17.560 -6.363 1.00 94.31 298 THR A CA 1
ATOM 2290 C C . THR A 1 298 ? -10.000 -16.057 -6.239 1.00 94.31 298 THR A C 1
ATOM 2292 O O . THR A 1 298 ? -9.858 -15.511 -5.148 1.00 94.31 298 THR A O 1
ATOM 2295 N N . ALA A 1 299 ? -10.385 -15.398 -7.332 1.00 96.88 299 ALA A N 1
ATOM 2296 C CA . ALA A 1 299 ? -10.666 -13.969 -7.347 1.00 96.88 299 ALA A CA 1
ATOM 2297 C C . ALA A 1 299 ? -11.884 -13.648 -8.220 1.00 96.88 299 ALA A C 1
ATOM 2299 O O . ALA A 1 299 ? -11.877 -13.885 -9.431 1.00 96.88 299 ALA A O 1
ATOM 2300 N N . VAL A 1 300 ? -12.909 -13.033 -7.634 1.00 97.50 300 VAL A N 1
ATOM 2301 C CA . VAL A 1 300 ? -14.148 -12.660 -8.330 1.00 97.50 300 VAL A CA 1
ATOM 2302 C C . VAL A 1 300 ? -14.315 -11.149 -8.310 1.00 97.50 300 VAL A C 1
ATOM 2304 O O . VAL A 1 300 ? -14.218 -10.516 -7.262 1.00 97.50 300 VAL A O 1
ATOM 2307 N N . THR A 1 301 ? -14.571 -10.566 -9.481 1.00 97.88 301 THR A N 1
ATOM 2308 C CA . THR A 1 301 ? -14.979 -9.162 -9.590 1.00 97.88 301 THR A CA 1
ATOM 2309 C C . THR A 1 301 ? -16.374 -9.000 -9.009 1.00 97.88 301 THR A C 1
ATOM 2311 O O . THR A 1 301 ? -17.336 -9.538 -9.555 1.00 97.88 301 THR A O 1
ATOM 2314 N N . PHE A 1 302 ? -16.459 -8.269 -7.901 1.00 98.31 302 PHE A N 1
ATOM 2315 C CA . PHE A 1 302 ? -17.705 -7.988 -7.201 1.00 98.31 302 PHE A CA 1
ATOM 2316 C C . PHE A 1 302 ? -18.424 -6.787 -7.812 1.00 98.31 302 PHE A C 1
ATOM 2318 O O . PHE A 1 302 ? -19.618 -6.860 -8.078 1.00 98.31 302 PHE A O 1
ATOM 2325 N N . VAL A 1 303 ? -17.680 -5.705 -8.054 1.00 97.50 303 VAL A N 1
ATOM 2326 C CA . VAL A 1 303 ? -18.147 -4.472 -8.703 1.00 97.50 303 VAL A CA 1
ATOM 2327 C C . VAL A 1 303 ? -17.077 -4.028 -9.692 1.00 97.50 303 VAL A C 1
ATOM 2329 O O . VAL A 1 303 ? -15.895 -4.037 -9.354 1.00 97.50 303 VAL A O 1
ATOM 2332 N N . ASP A 1 304 ? -17.485 -3.607 -10.883 1.00 95.12 304 ASP A N 1
ATOM 2333 C CA . ASP A 1 304 ? -16.657 -2.909 -11.867 1.00 95.12 304 ASP A CA 1
ATOM 2334 C C . ASP A 1 304 ? -17.304 -1.566 -12.248 1.00 95.12 304 ASP A C 1
ATOM 2336 O O . ASP A 1 304 ? -18.306 -1.154 -11.656 1.00 95.12 304 ASP A O 1
ATOM 2340 N N . GLY A 1 305 ? -16.700 -0.830 -13.184 1.00 91.88 305 GLY A N 1
ATOM 2341 C CA . GLY A 1 305 ? -17.253 0.458 -13.604 1.00 91.88 305 GLY A CA 1
ATOM 2342 C C . GLY A 1 305 ? -17.113 1.555 -12.545 1.00 91.88 305 GLY A C 1
ATOM 2343 O O . GLY A 1 305 ? -17.830 2.559 -12.598 1.00 91.88 305 GLY A O 1
ATOM 2344 N N . LEU A 1 306 ? -16.215 1.377 -11.571 1.00 92.88 306 LEU A N 1
ATOM 2345 C CA . LEU A 1 306 ? -15.911 2.403 -10.578 1.00 92.88 306 LEU A CA 1
ATOM 2346 C C . LEU A 1 306 ? -15.022 3.469 -11.201 1.00 92.88 306 LEU A C 1
ATOM 2348 O O . LEU A 1 306 ? -14.342 3.232 -12.202 1.00 92.88 306 LEU A O 1
ATOM 2352 N N . ARG A 1 307 ? -15.026 4.664 -10.607 1.00 86.25 307 ARG A N 1
ATOM 2353 C CA . ARG A 1 307 ? -14.091 5.696 -11.038 1.00 86.25 307 ARG A CA 1
ATOM 2354 C C . ARG A 1 307 ? -12.712 5.351 -10.483 1.00 86.25 307 ARG A C 1
ATOM 2356 O O . ARG A 1 307 ? -11.922 4.649 -11.096 1.00 86.25 307 ARG A O 1
ATOM 2363 N N . PHE A 1 308 ? -12.442 5.814 -9.281 1.00 87.38 308 PHE A N 1
ATOM 2364 C CA . PHE A 1 308 ? -11.130 5.842 -8.674 1.00 87.38 308 PHE A CA 1
ATOM 2365 C C . PHE A 1 308 ? -11.275 5.311 -7.243 1.00 87.38 308 PHE A C 1
ATOM 2367 O O . PHE A 1 308 ? -11.277 6.104 -6.295 1.00 87.38 308 PHE A O 1
ATOM 2374 N N . PRO A 1 309 ? -11.488 3.991 -7.078 1.00 94.38 309 PRO A N 1
ATOM 2375 C CA . PRO A 1 309 ? -11.714 3.412 -5.767 1.00 94.38 309 PRO A CA 1
ATOM 2376 C C . PRO A 1 309 ? -10.426 3.481 -4.946 1.00 94.38 309 PRO A C 1
ATOM 2378 O O . PRO A 1 309 ? -9.401 2.935 -5.336 1.00 94.38 309 PRO A O 1
ATOM 2381 N N . THR A 1 310 ? -10.477 4.155 -3.803 1.00 95.88 310 THR A N 1
ATOM 2382 C CA . THR A 1 310 ? -9.313 4.402 -2.933 1.00 95.88 310 THR A CA 1
ATOM 2383 C C . THR A 1 310 ? -9.332 3.588 -1.645 1.00 95.88 310 THR A C 1
ATOM 2385 O O . THR A 1 310 ? -8.331 3.547 -0.932 1.00 95.88 310 THR A O 1
ATOM 2388 N N . ASP A 1 311 ? -10.471 2.985 -1.302 1.00 97.88 311 ASP A N 1
ATOM 2389 C CA . ASP A 1 311 ? -10.618 2.132 -0.127 1.00 97.88 311 ASP A CA 1
ATOM 2390 C C . ASP A 1 311 ? -11.830 1.204 -0.266 1.00 97.88 311 ASP A C 1
ATOM 2392 O O . ASP A 1 311 ? -12.829 1.559 -0.901 1.00 97.88 311 ASP A O 1
ATOM 2396 N N . VAL A 1 312 ? -11.750 0.042 0.381 1.00 98.69 312 VAL A N 1
ATOM 2397 C CA . VAL A 1 312 ? -12.848 -0.916 0.536 1.00 98.69 312 VAL A CA 1
ATOM 2398 C C . VAL A 1 312 ? -12.995 -1.256 2.017 1.00 98.69 312 VAL A C 1
ATOM 2400 O O . VAL A 1 312 ? -12.005 -1.475 2.709 1.00 98.69 312 VAL A O 1
ATOM 2403 N N . LYS A 1 313 ? -14.229 -1.288 2.525 1.00 98.50 313 LYS A N 1
ATOM 2404 C CA . LYS A 1 313 ? -14.534 -1.648 3.915 1.00 98.50 313 LYS A CA 1
ATOM 2405 C C . LYS A 1 313 ? -15.744 -2.566 3.960 1.00 98.50 313 LYS A C 1
ATOM 2407 O O . LYS A 1 313 ? -16.839 -2.158 3.595 1.00 98.50 313 LYS A O 1
ATOM 2412 N N . VAL A 1 314 ? -15.581 -3.774 4.481 1.00 97.62 314 VAL A N 1
ATOM 2413 C CA . VAL A 1 314 ? -16.677 -4.714 4.732 1.00 97.62 314 VAL A CA 1
ATOM 2414 C C . VAL A 1 314 ? -17.713 -4.066 5.638 1.00 97.62 314 VAL A C 1
ATOM 2416 O O . VAL A 1 314 ? -17.379 -3.529 6.702 1.00 97.62 314 VAL A O 1
ATOM 2419 N N . TRP A 1 315 ? -18.970 -4.114 5.207 1.00 97.25 315 TRP A N 1
ATOM 2420 C CA . TRP A 1 315 ? -20.095 -3.531 5.918 1.00 97.25 315 TRP A CA 1
ATOM 2421 C C . TRP A 1 315 ? -21.352 -4.363 5.703 1.00 97.25 315 TRP A C 1
ATOM 2423 O O . TRP A 1 315 ? -21.872 -4.436 4.588 1.00 97.25 315 TRP A O 1
ATOM 2433 N N . ARG A 1 316 ? -21.870 -4.938 6.795 1.00 94.19 316 ARG A N 1
ATOM 2434 C CA . ARG A 1 316 ? -23.082 -5.768 6.792 1.00 94.19 316 ARG A CA 1
ATOM 2435 C C . ARG A 1 316 ? -22.935 -6.968 5.844 1.00 94.19 316 ARG A C 1
ATOM 2437 O O . ARG A 1 316 ? -22.114 -7.840 6.104 1.00 94.19 316 ARG A O 1
ATOM 2444 N N . ASP A 1 317 ? -23.753 -7.005 4.801 1.00 92.50 317 ASP A N 1
ATOM 2445 C CA . ASP A 1 317 ? -23.877 -8.013 3.748 1.00 92.50 317 ASP A CA 1
ATOM 2446 C C . ASP A 1 317 ? -23.112 -7.639 2.462 1.00 92.50 317 ASP A C 1
ATOM 2448 O O . ASP A 1 317 ? -23.273 -8.284 1.430 1.00 92.50 317 ASP A O 1
ATOM 2452 N N . GLY A 1 318 ? -22.270 -6.604 2.507 1.00 96.56 318 GLY A N 1
ATOM 2453 C CA . GLY A 1 318 ? -21.493 -6.152 1.358 1.00 96.56 318 GLY A CA 1
ATOM 2454 C C . GLY A 1 318 ? -20.276 -5.320 1.753 1.00 96.56 318 GLY A C 1
ATOM 2455 O O . GLY A 1 318 ? -19.628 -5.570 2.775 1.00 96.56 318 GLY A O 1
ATOM 2456 N N . VAL A 1 319 ? -19.963 -4.310 0.942 1.00 98.62 319 VAL A N 1
ATOM 2457 C CA . VAL A 1 319 ? -18.812 -3.423 1.154 1.00 98.62 319 VAL A CA 1
ATOM 2458 C C . VAL A 1 319 ? -19.157 -1.959 0.920 1.00 98.62 319 VAL A C 1
ATOM 2460 O O . VAL A 1 319 ? -19.932 -1.605 0.033 1.00 98.62 319 VAL A O 1
ATOM 2463 N N . LEU A 1 320 ? -18.539 -1.094 1.715 1.00 98.88 320 LEU A N 1
ATOM 2464 C CA . LEU A 1 320 ? -18.420 0.327 1.444 1.00 98.88 320 LEU A CA 1
ATOM 2465 C C . LEU A 1 320 ? -17.207 0.569 0.551 1.00 98.88 320 LEU A C 1
ATOM 2467 O O . LEU A 1 320 ? -16.148 -0.021 0.770 1.00 98.88 320 LEU A O 1
ATOM 2471 N N . ILE A 1 321 ? -17.365 1.455 -0.426 1.00 98.75 321 ILE A N 1
ATOM 2472 C CA . ILE A 1 321 ? -16.331 1.799 -1.401 1.00 98.75 321 ILE A CA 1
ATOM 2473 C C . ILE A 1 321 ? -16.151 3.313 -1.387 1.00 98.75 321 ILE A C 1
ATOM 2475 O O . ILE A 1 321 ? -17.110 4.057 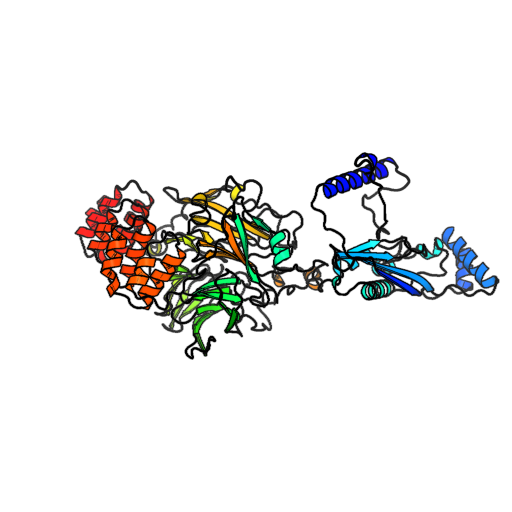-1.608 1.00 98.75 321 ILE A O 1
ATOM 2479 N N . CYS A 1 322 ? -14.925 3.767 -1.137 1.00 98.19 322 CYS A N 1
ATOM 2480 C CA . CYS A 1 322 ? -14.551 5.165 -1.327 1.00 98.19 322 CYS A CA 1
ATOM 2481 C C . CYS A 1 322 ? -14.270 5.392 -2.816 1.00 98.19 322 CYS A C 1
ATOM 2483 O O . CYS A 1 322 ? -13.209 5.011 -3.296 1.00 98.19 322 CYS A O 1
ATOM 2485 N N . ASP A 1 323 ? -15.216 5.992 -3.540 1.00 95.31 323 ASP A N 1
ATOM 2486 C CA . ASP A 1 323 ? -15.129 6.281 -4.977 1.00 95.31 323 ASP A CA 1
ATOM 2487 C C . ASP A 1 323 ? -15.482 7.756 -5.225 1.00 95.31 323 ASP A C 1
ATOM 2489 O O . ASP A 1 323 ? -16.576 8.107 -5.680 1.00 95.31 323 ASP A O 1
ATOM 2493 N N . ALA A 1 324 ? -14.569 8.651 -4.824 1.00 93.81 324 ALA A N 1
ATOM 2494 C CA . ALA A 1 324 ? -14.800 10.097 -4.789 1.00 93.81 324 ALA A CA 1
ATOM 2495 C C . ALA A 1 324 ? -15.436 10.615 -6.105 1.00 93.81 324 ALA A C 1
ATOM 2497 O O . ALA A 1 324 ? -14.942 10.305 -7.193 1.00 93.81 324 ALA A O 1
ATOM 2498 N N . PRO A 1 325 ? -16.510 11.427 -6.043 1.00 95.38 325 PRO A N 1
ATOM 2499 C CA . PRO A 1 325 ? -16.981 12.189 -4.886 1.00 95.38 325 PRO A CA 1
ATOM 2500 C C . PRO A 1 325 ? -17.892 11.403 -3.933 1.00 95.38 325 PRO A C 1
ATOM 2502 O O . PRO A 1 325 ? -18.506 12.015 -3.059 1.00 95.38 325 PRO A O 1
ATOM 2505 N N . ASP A 1 326 ? -18.018 10.089 -4.110 1.00 97.62 326 ASP A N 1
ATOM 2506 C CA . ASP A 1 326 ? -19.045 9.267 -3.489 1.00 97.62 326 ASP A CA 1
ATOM 2507 C C . ASP A 1 326 ? -18.461 8.251 -2.488 1.00 97.62 326 ASP A C 1
ATOM 2509 O O . ASP A 1 326 ? -17.351 7.748 -2.653 1.00 97.62 326 ASP A O 1
ATOM 2513 N N . ILE A 1 327 ? -19.240 7.920 -1.455 1.00 98.62 327 ILE A N 1
ATOM 2514 C CA . ILE A 1 327 ? -19.096 6.651 -0.729 1.00 98.62 327 ILE A CA 1
ATOM 2515 C C . ILE A 1 327 ? -20.288 5.782 -1.118 1.00 98.62 327 ILE A C 1
ATOM 2517 O O . ILE A 1 327 ? -21.447 6.155 -0.889 1.00 98.62 327 ILE A O 1
ATOM 2521 N N . LEU A 1 328 ? -19.989 4.641 -1.730 1.00 98.62 328 LEU A N 1
ATOM 2522 C CA . LEU A 1 328 ? -20.965 3.670 -2.214 1.00 98.62 328 LEU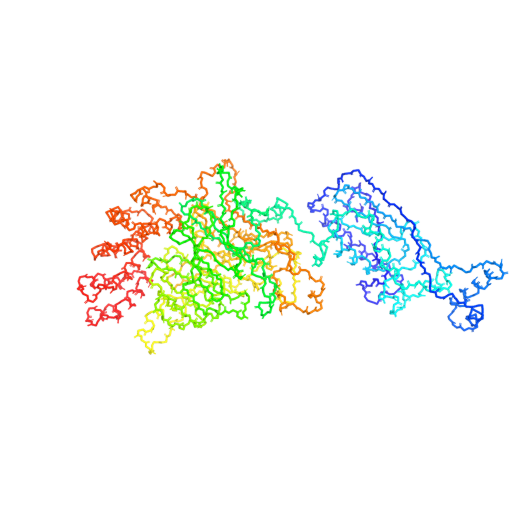 A CA 1
ATOM 2523 C C . LEU A 1 328 ? -21.108 2.526 -1.210 1.00 98.62 328 LEU A C 1
ATOM 2525 O O . LEU A 1 328 ? -20.150 2.194 -0.519 1.00 98.62 328 LEU A O 1
ATOM 2529 N N . TRP A 1 329 ? -22.280 1.904 -1.165 1.00 98.56 329 TRP A N 1
ATOM 2530 C CA . TRP A 1 329 ? -22.528 0.625 -0.511 1.00 98.56 329 TRP A CA 1
ATOM 2531 C C . TRP A 1 329 ? -22.961 -0.375 -1.576 1.00 98.56 329 TRP A C 1
ATOM 2533 O O . TRP A 1 329 ? -24.019 -0.213 -2.183 1.00 98.56 329 TRP A O 1
ATOM 2543 N N . ALA A 1 330 ? -22.107 -1.361 -1.832 1.00 98.62 330 ALA A N 1
ATOM 2544 C CA . ALA A 1 330 ? -22.325 -2.404 -2.819 1.00 98.62 330 ALA A CA 1
ATOM 2545 C C . ALA A 1 330 ? -22.646 -3.727 -2.122 1.00 98.62 330 ALA A C 1
ATOM 2547 O O . ALA A 1 330 ? -21.939 -4.121 -1.190 1.00 98.62 330 ALA A O 1
ATOM 2548 N N . ARG A 1 331 ? -23.698 -4.408 -2.573 1.00 98.12 331 ARG A N 1
ATOM 2549 C CA . ARG A 1 331 ? -24.236 -5.628 -1.966 1.00 98.12 331 ARG A CA 1
ATOM 2550 C C . ARG A 1 331 ? -24.590 -6.659 -3.021 1.00 98.12 331 ARG A C 1
ATOM 2552 O O . ARG A 1 331 ? -24.981 -6.288 -4.122 1.00 98.12 331 ARG A O 1
ATOM 2559 N N . ASP A 1 332 ? -24.491 -7.924 -2.632 1.00 97.25 332 ASP A N 1
ATOM 2560 C CA . ASP A 1 332 ? -25.008 -9.065 -3.384 1.00 97.25 332 ASP A CA 1
ATOM 2561 C C . ASP A 1 332 ? -26.277 -9.581 -2.701 1.00 97.25 332 ASP A C 1
ATOM 2563 O O . ASP A 1 332 ? -26.225 -10.306 -1.705 1.00 97.25 332 ASP A O 1
ATOM 2567 N N . THR A 1 333 ? -27.430 -9.170 -3.216 1.00 96.19 333 THR A N 1
ATOM 2568 C CA . THR A 1 333 ? -28.744 -9.600 -2.729 1.00 96.19 333 THR A CA 1
ATOM 2569 C C . THR A 1 333 ? -29.229 -10.887 -3.399 1.00 96.19 333 THR A C 1
ATOM 2571 O O . THR A 1 333 ? -30.204 -11.491 -2.941 1.00 96.19 333 THR A O 1
ATOM 2574 N N . SER A 1 334 ? -28.534 -11.340 -4.446 1.00 95.88 334 SER A N 1
ATOM 2575 C CA . SER A 1 334 ? -28.859 -12.533 -5.232 1.00 95.88 334 SER A CA 1
ATOM 2576 C C . SER A 1 334 ? -28.133 -13.801 -4.760 1.00 95.88 334 SER A C 1
ATOM 2578 O O . SER A 1 334 ? -28.644 -14.909 -4.945 1.00 95.88 334 SER A O 1
ATOM 2580 N N . GLY A 1 335 ? -26.971 -13.644 -4.121 1.00 94.06 335 GLY A N 1
ATOM 2581 C CA . GLY A 1 335 ? -26.080 -14.711 -3.671 1.00 94.06 335 GLY A CA 1
ATOM 2582 C C . GLY A 1 335 ? -25.160 -15.280 -4.759 1.00 94.06 335 GLY A C 1
ATOM 2583 O O . GLY A 1 335 ? -24.614 -16.369 -4.562 1.00 94.06 335 GLY A O 1
ATOM 2584 N N . ASP A 1 336 ? -25.002 -14.610 -5.905 1.00 94.56 336 ASP A N 1
ATOM 2585 C CA . ASP A 1 336 ? -24.161 -15.075 -7.020 1.00 94.56 336 ASP A CA 1
ATOM 2586 C C . ASP A 1 336 ? -22.678 -14.664 -6.901 1.00 94.56 336 ASP A C 1
ATOM 2588 O O . ASP A 1 336 ? -21.843 -15.052 -7.726 1.00 94.56 336 ASP A O 1
ATOM 2592 N N . GLY A 1 337 ? -22.332 -13.927 -5.844 1.00 93.81 337 GLY A N 1
ATOM 2593 C CA . GLY A 1 337 ? -20.992 -13.428 -5.573 1.00 93.81 337 GLY A CA 1
ATOM 2594 C C . GLY A 1 337 ? -20.666 -12.103 -6.262 1.00 93.81 337 GLY A C 1
ATOM 2595 O O . GLY A 1 337 ? -19.500 -11.702 -6.214 1.00 93.81 337 GLY A O 1
ATOM 2596 N N . LYS A 1 338 ? -21.637 -11.421 -6.881 1.00 97.69 338 LYS A N 1
ATOM 2597 C CA . LYS A 1 338 ? -21.476 -10.109 -7.522 1.00 97.69 338 LYS A CA 1
ATOM 2598 C C . LYS A 1 338 ? -22.466 -9.100 -6.965 1.00 97.69 338 LYS A C 1
ATOM 2600 O O . LYS A 1 338 ? -23.557 -9.452 -6.534 1.00 97.69 338 LYS A O 1
ATOM 2605 N N . ALA A 1 339 ? -22.089 -7.827 -6.984 1.00 98.06 339 ALA A N 1
ATOM 2606 C CA . ALA A 1 339 ? -22.995 -6.790 -6.535 1.00 98.06 339 ALA A CA 1
ATOM 2607 C C . ALA A 1 339 ? -24.138 -6.587 -7.535 1.00 98.06 339 ALA A C 1
ATOM 2609 O O . ALA A 1 339 ? -23.904 -6.339 -8.719 1.00 98.06 339 ALA A O 1
ATOM 2610 N N . ASP A 1 340 ? -25.367 -6.626 -7.039 1.00 97.25 340 ASP A N 1
ATOM 2611 C CA . ASP A 1 340 ? -26.594 -6.317 -7.777 1.00 97.25 340 ASP A CA 1
ATOM 2612 C C . ASP A 1 340 ? -27.301 -5.058 -7.240 1.00 97.25 340 ASP A C 1
ATOM 2614 O O . ASP A 1 340 ? -28.169 -4.495 -7.912 1.00 97.25 340 ASP A O 1
ATOM 2618 N N . ASP A 1 341 ? -26.878 -4.561 -6.075 1.00 97.88 341 ASP A N 1
ATOM 2619 C CA . ASP A 1 341 ? -27.289 -3.282 -5.504 1.00 97.88 341 ASP A CA 1
ATOM 2620 C C . ASP A 1 341 ? -26.067 -2.435 -5.141 1.00 97.88 341 ASP A C 1
ATOM 2622 O O . ASP A 1 341 ? -25.293 -2.775 -4.246 1.00 97.88 341 ASP A O 1
ATOM 2626 N N . VAL A 1 342 ? -25.912 -1.302 -5.829 1.00 98.06 342 VAL A N 1
ATOM 2627 C CA . VAL A 1 342 ? -24.875 -0.301 -5.557 1.00 98.06 342 VAL A CA 1
ATOM 2628 C C . VAL A 1 342 ? -25.553 1.027 -5.247 1.00 98.06 342 VAL A C 1
ATOM 2630 O O . VAL A 1 342 ? -25.965 1.774 -6.137 1.00 98.06 342 VAL A O 1
ATOM 2633 N N . THR A 1 343 ? -25.658 1.337 -3.958 1.00 97.69 343 THR A N 1
ATOM 2634 C CA . THR A 1 343 ? -26.337 2.534 -3.464 1.00 97.69 343 THR A CA 1
ATOM 2635 C C . THR A 1 343 ? -25.328 3.584 -3.009 1.00 97.69 343 THR A C 1
ATOM 2637 O O . THR A 1 343 ? -24.390 3.306 -2.269 1.00 97.69 343 THR A O 1
ATOM 2640 N N . LYS A 1 344 ? -25.538 4.841 -3.403 1.00 98.06 344 LYS A N 1
ATOM 2641 C CA . LYS A 1 344 ? -24.743 5.971 -2.910 1.00 98.06 344 LYS A CA 1
ATOM 2642 C C . LYS A 1 344 ? -25.230 6.411 -1.527 1.00 98.06 344 LYS A C 1
ATOM 2644 O O . LYS A 1 344 ? -26.384 6.816 -1.395 1.00 98.06 344 LYS A O 1
ATOM 2649 N N . LEU A 1 345 ? -24.351 6.401 -0.524 1.00 98.38 345 LEU A N 1
ATOM 2650 C CA . LEU A 1 345 ? -24.680 6.861 0.832 1.00 98.38 345 LEU A CA 1
ATOM 2651 C C . LEU A 1 345 ? -24.348 8.343 1.027 1.00 98.38 345 LEU A C 1
ATOM 2653 O O . LEU A 1 345 ? -25.189 9.127 1.475 1.00 98.38 345 LEU A O 1
ATOM 2657 N N . PHE A 1 346 ? -23.134 8.728 0.635 1.00 98.56 346 PHE A N 1
ATOM 2658 C CA . PHE A 1 346 ? -22.604 10.080 0.793 1.00 98.56 346 PHE A CA 1
ATOM 2659 C C . PHE A 1 346 ? -22.020 10.582 -0.526 1.00 98.56 346 PHE A C 1
ATOM 2661 O O . PHE A 1 346 ? -21.523 9.790 -1.327 1.00 98.56 346 PHE A O 1
ATOM 2668 N N . THR A 1 347 ? -22.084 11.893 -0.755 1.00 98.38 347 THR A N 1
ATOM 2669 C CA . THR A 1 347 ? -21.521 12.547 -1.946 1.00 98.38 347 THR A CA 1
ATOM 2670 C C . THR A 1 347 ? -20.959 13.924 -1.618 1.00 98.38 347 THR A C 1
ATOM 2672 O O . THR A 1 347 ? -21.371 14.521 -0.628 1.00 98.38 347 THR A O 1
ATOM 2675 N N . GLY A 1 348 ? -20.082 14.459 -2.463 1.00 96.94 348 GLY A N 1
ATOM 2676 C CA . GLY A 1 348 ? -19.500 15.797 -2.303 1.00 96.94 348 GLY A CA 1
ATOM 2677 C C . GLY A 1 348 ? -18.083 15.803 -1.731 1.00 96.94 348 GLY A C 1
ATOM 2678 O O . GLY A 1 348 ? -17.579 16.866 -1.374 1.00 96.94 348 GLY A O 1
ATOM 2679 N N . PHE A 1 349 ? -17.432 14.637 -1.661 1.00 96.88 349 PHE A N 1
ATOM 2680 C CA . PHE A 1 349 ? -15.993 14.566 -1.415 1.00 96.88 349 PHE A CA 1
ATOM 2681 C C . PHE A 1 349 ? -15.215 15.151 -2.592 1.00 96.88 349 PHE A C 1
ATOM 2683 O O . PHE A 1 349 ? -15.610 15.013 -3.751 1.00 96.88 349 PHE A O 1
ATOM 2690 N N . GLU A 1 350 ? -14.095 15.792 -2.289 1.00 93.50 350 GLU A N 1
ATOM 2691 C CA . GLU A 1 350 ? -13.297 16.494 -3.278 1.00 93.50 350 GLU A CA 1
ATOM 2692 C C . GLU A 1 350 ? -12.649 15.540 -4.298 1.00 93.50 350 GLU A C 1
ATOM 2694 O O . GLU A 1 350 ? -12.204 14.437 -3.967 1.00 93.50 350 GLU A O 1
ATOM 2699 N N . VAL A 1 351 ? -12.585 15.984 -5.558 1.00 89.88 351 VAL A N 1
ATOM 2700 C CA . VAL A 1 351 ? -12.054 15.197 -6.683 1.00 89.88 351 VAL A CA 1
ATOM 2701 C C . VAL A 1 351 ? -10.909 15.881 -7.417 1.00 89.88 351 VAL A C 1
ATOM 2703 O O . VAL A 1 351 ? -10.330 15.295 -8.334 1.00 89.88 351 VAL A O 1
ATOM 2706 N N . ARG A 1 352 ? -10.554 17.110 -7.025 1.00 85.00 352 ARG A N 1
ATOM 2707 C CA . ARG A 1 352 ? -9.553 17.924 -7.718 1.00 85.00 352 ARG A CA 1
ATOM 2708 C C . ARG A 1 352 ? -8.123 17.410 -7.637 1.00 85.00 352 ARG A C 1
ATOM 2710 O O . ARG A 1 352 ? -7.261 18.057 -8.216 1.00 85.00 352 ARG A O 1
ATOM 2717 N N . ASN A 1 353 ? -7.826 16.341 -6.908 1.00 85.56 353 ASN A N 1
ATOM 2718 C CA . ASN A 1 353 ? -6.491 15.752 -6.849 1.00 85.56 353 ASN A CA 1
ATOM 2719 C C . ASN A 1 353 ? -6.609 14.230 -6.730 1.00 85.56 353 ASN A C 1
ATOM 2721 O O . ASN A 1 353 ? -7.258 13.724 -5.821 1.00 85.56 353 ASN A O 1
ATOM 2725 N N . ALA A 1 354 ? -5.965 13.508 -7.643 1.00 82.25 354 ALA A N 1
ATOM 2726 C CA . ALA A 1 354 ? -5.944 12.052 -7.675 1.00 82.25 354 ALA A CA 1
ATOM 2727 C C . ALA A 1 354 ? -5.296 11.414 -6.428 1.00 82.25 354 ALA A C 1
ATOM 2729 O O . ALA A 1 354 ? -5.714 10.344 -6.005 1.00 82.25 354 ALA A O 1
ATOM 2730 N N . GLN A 1 355 ? -4.323 12.090 -5.814 1.00 84.44 355 GLN A N 1
ATOM 2731 C CA . GLN A 1 355 ? -3.509 11.591 -4.696 1.00 84.44 355 GLN A CA 1
ATOM 2732 C C . GLN A 1 355 ? -4.076 11.956 -3.312 1.00 84.44 355 GLN A C 1
ATOM 2734 O O . GLN A 1 355 ? -3.449 11.695 -2.286 1.00 84.44 355 GLN A O 1
ATOM 2739 N N . ALA A 1 356 ? -5.218 12.643 -3.271 1.00 89.69 356 ALA A N 1
ATOM 2740 C CA . ALA A 1 356 ? -5.762 13.258 -2.067 1.00 89.69 356 ALA A CA 1
ATOM 2741 C C . ALA A 1 356 ? -7.299 13.251 -2.151 1.00 89.69 356 ALA A C 1
ATOM 2743 O O . ALA A 1 356 ? -7.942 14.251 -2.470 1.00 89.69 356 ALA A O 1
ATOM 2744 N N . ARG A 1 357 ? -7.862 12.057 -1.931 1.00 92.88 357 ARG A N 1
ATOM 2745 C CA . ARG A 1 357 ? -9.298 11.729 -1.991 1.00 92.88 357 ARG A CA 1
ATOM 2746 C C . ARG A 1 357 ? -9.725 11.012 -0.714 1.00 92.88 357 ARG A C 1
ATOM 2748 O O . ARG A 1 357 ? -8.869 10.513 0.011 1.00 92.88 357 ARG A O 1
ATOM 2755 N N . VAL A 1 358 ? -11.030 10.921 -0.458 1.00 97.50 358 VAL A N 1
ATOM 2756 C CA . VAL A 1 358 ? -11.581 10.147 0.670 1.00 97.50 358 VAL A CA 1
ATOM 2757 C C . VAL A 1 358 ? -11.028 8.721 0.692 1.00 97.50 358 VAL A C 1
ATOM 2759 O O . VAL A 1 358 ? -10.934 8.111 -0.364 1.00 97.50 358 VAL A O 1
ATOM 2762 N N . ASN A 1 359 ? -10.610 8.204 1.852 1.00 97.69 359 ASN A N 1
ATOM 2763 C CA . ASN A 1 359 ? -10.048 6.850 1.990 1.00 97.69 359 ASN A CA 1
ATOM 2764 C C . ASN A 1 359 ? -9.984 6.386 3.464 1.00 97.69 359 ASN A C 1
ATOM 2766 O O . ASN A 1 359 ? -10.391 7.112 4.374 1.00 97.69 359 ASN A O 1
ATOM 2770 N N . SER A 1 360 ? -9.409 5.201 3.697 1.00 97.44 360 SER A N 1
ATOM 2771 C CA . SER A 1 360 ? -9.053 4.646 5.016 1.00 97.44 360 SER A CA 1
ATOM 2772 C C . SER A 1 360 ? -10.197 4.599 6.036 1.00 97.44 360 SER A C 1
ATOM 2774 O O . SER A 1 360 ? -10.067 5.093 7.156 1.00 97.44 360 SER A O 1
ATOM 2776 N N . LEU A 1 361 ? -11.321 3.991 5.669 1.00 98.38 361 LEU A N 1
ATOM 2777 C CA . LEU A 1 361 ? -12.441 3.717 6.559 1.00 98.38 361 LEU A CA 1
ATOM 2778 C C . LEU A 1 361 ? -12.030 2.702 7.632 1.00 98.38 361 LEU A C 1
ATOM 2780 O O . LEU A 1 361 ? -11.627 1.577 7.328 1.00 98.38 361 LEU A O 1
ATOM 2784 N N . ARG A 1 362 ? -12.138 3.069 8.910 1.00 97.25 362 ARG A N 1
ATOM 2785 C CA . ARG A 1 362 ? -11.761 2.221 10.053 1.00 97.25 362 ARG A CA 1
ATOM 2786 C C . ARG A 1 362 ? -12.823 2.252 11.148 1.00 97.25 362 ARG A C 1
ATOM 2788 O O . ARG A 1 362 ? -13.390 3.299 11.444 1.00 97.25 362 ARG A O 1
ATOM 2795 N N . TRP A 1 363 ? -13.073 1.092 11.753 1.00 97.06 363 TRP A N 1
ATOM 2796 C CA . TRP A 1 363 ? -14.031 0.920 12.848 1.00 97.06 363 TRP A CA 1
ATOM 2797 C C . TRP A 1 363 ? -13.538 1.590 14.130 1.00 97.06 363 TRP A C 1
ATOM 2799 O O . TRP A 1 363 ? -12.440 1.285 14.590 1.00 97.06 363 TRP A O 1
ATOM 2809 N N . GLY A 1 364 ? -14.337 2.484 14.704 1.00 96.38 364 GLY A N 1
ATOM 2810 C CA . GLY A 1 364 ? -14.107 3.141 15.986 1.00 96.38 364 GLY A CA 1
ATOM 2811 C C . GLY A 1 364 ? -14.723 2.378 17.160 1.00 96.38 364 GLY A C 1
ATOM 2812 O O . GLY A 1 364 ? -15.669 1.609 17.007 1.00 96.38 364 GLY A O 1
ATOM 2813 N N . LEU A 1 365 ? -14.190 2.609 18.361 1.00 96.19 365 LEU A N 1
ATOM 2814 C CA . LEU A 1 365 ? -14.711 2.020 19.605 1.00 96.19 365 LEU A CA 1
ATOM 2815 C C . LEU A 1 365 ? -16.053 2.628 20.044 1.00 96.19 365 LEU A C 1
ATOM 2817 O O . LEU A 1 365 ? -16.710 2.098 20.929 1.00 96.19 365 LEU A O 1
ATOM 2821 N N . ASP A 1 366 ? -16.465 3.729 19.422 1.00 94.56 366 ASP A N 1
ATOM 2822 C CA . ASP A 1 366 ? -17.774 4.361 19.580 1.00 94.56 366 ASP A CA 1
ATOM 2823 C C . ASP A 1 366 ? -18.832 3.791 18.619 1.00 94.56 366 ASP A C 1
ATOM 2825 O O . ASP A 1 366 ? -19.956 4.290 18.582 1.00 94.56 366 ASP A O 1
ATOM 2829 N N . ASN A 1 367 ? -18.494 2.735 17.867 1.00 95.75 367 ASN A N 1
ATOM 2830 C CA . ASN A 1 367 ? -19.349 2.054 16.888 1.00 95.75 367 ASN A CA 1
ATOM 2831 C C . ASN A 1 367 ? -19.589 2.835 15.586 1.00 95.75 367 ASN A C 1
ATOM 2833 O O . ASN A 1 367 ? -20.548 2.562 14.860 1.00 95.75 367 ASN A O 1
ATOM 2837 N N . TRP A 1 368 ? -18.729 3.813 15.289 1.00 96.94 368 TRP A N 1
ATOM 2838 C CA . TRP A 1 368 ? -18.752 4.593 14.049 1.00 96.94 368 TRP A CA 1
ATOM 2839 C C . TRP A 1 368 ? -17.577 4.223 13.143 1.00 96.94 368 TRP A C 1
ATOM 2841 O O . TRP A 1 368 ? -16.574 3.666 13.584 1.00 96.94 368 TRP A O 1
ATOM 2851 N N . LEU A 1 369 ? -17.680 4.546 11.855 1.00 98.00 369 LEU A N 1
ATOM 2852 C CA . LEU A 1 369 ? -16.548 4.480 10.934 1.00 98.00 369 LEU A CA 1
ATOM 2853 C C . LEU A 1 369 ? -15.864 5.837 10.853 1.00 98.00 369 LEU A C 1
ATOM 2855 O O . LEU A 1 369 ? -16.529 6.855 10.719 1.00 98.00 369 LEU A O 1
ATOM 2859 N N . TYR A 1 370 ? -14.541 5.850 10.865 1.00 97.88 370 TYR A N 1
ATOM 2860 C CA . TYR A 1 370 ? -13.727 7.044 10.652 1.00 97.88 370 TYR A CA 1
ATOM 2861 C C . TYR A 1 370 ? -12.997 6.936 9.325 1.00 97.88 370 TYR A C 1
ATOM 2863 O O . TYR A 1 370 ? -12.556 5.846 8.980 1.00 97.88 370 TYR A O 1
ATOM 2871 N N . GLY A 1 371 ? -12.831 8.050 8.618 1.00 97.31 371 GLY A N 1
ATOM 2872 C CA . GLY A 1 371 ? -12.134 8.097 7.336 1.00 97.31 371 GLY A CA 1
ATOM 2873 C C . GLY A 1 371 ? -11.271 9.344 7.181 1.00 97.31 371 GLY A C 1
ATOM 2874 O O . GLY A 1 371 ? -11.467 10.356 7.862 1.00 97.31 371 GLY A O 1
ATOM 2875 N N . ALA A 1 372 ? -10.293 9.257 6.285 1.00 97.31 372 ALA A N 1
ATOM 2876 C CA . ALA A 1 372 ? -9.475 10.387 5.871 1.00 97.31 372 ALA A CA 1
ATOM 2877 C C . ALA A 1 372 ? -10.235 11.246 4.854 1.00 97.31 372 ALA A C 1
ATOM 2879 O O . ALA A 1 372 ? -10.815 10.715 3.906 1.00 97.31 372 ALA A O 1
ATOM 2880 N N . GLY A 1 373 ? -10.183 12.570 5.012 1.00 95.88 373 GLY A N 1
ATOM 2881 C CA . GLY A 1 373 ? -10.759 13.513 4.045 1.00 95.88 373 GLY A CA 1
ATOM 2882 C C . GLY A 1 373 ? -9.919 13.699 2.774 1.00 95.88 373 GLY A C 1
ATOM 2883 O O . GLY A 1 373 ? -10.336 14.421 1.872 1.00 95.88 373 GLY A O 1
ATOM 2884 N N . GLY A 1 374 ? -8.729 13.095 2.698 1.00 94.88 374 GLY A N 1
ATOM 2885 C CA . GLY A 1 374 ? -7.830 13.240 1.555 1.00 94.88 374 GLY A CA 1
ATOM 2886 C C . GLY A 1 374 ? -7.264 14.650 1.439 1.00 94.88 374 GLY A C 1
ATOM 2887 O O . GLY A 1 374 ? -7.332 15.243 0.373 1.00 94.88 374 GLY A O 1
ATOM 2888 N N . LEU A 1 375 ? -6.775 15.223 2.542 1.00 92.44 375 LEU A N 1
ATOM 2889 C CA . LEU A 1 375 ? -6.362 16.628 2.721 1.00 92.44 375 LEU A CA 1
ATOM 2890 C C . LEU A 1 375 ? -7.451 17.695 2.554 1.00 92.44 375 LEU A C 1
ATOM 2892 O O . LEU A 1 375 ? -7.470 18.679 3.288 1.00 92.44 375 LEU A O 1
ATOM 2896 N N . PHE A 1 376 ? -8.331 17.531 1.573 1.00 93.38 376 PHE A N 1
ATOM 2897 C CA . PHE A 1 376 ? -9.250 18.569 1.133 1.00 93.38 376 PHE A CA 1
ATOM 2898 C C . PHE A 1 376 ? -10.646 18.423 1.724 1.00 93.38 376 PHE A C 1
ATOM 2900 O O . PHE A 1 376 ? -11.284 19.443 1.963 1.00 93.38 376 PHE A O 1
ATOM 2907 N N . GLY A 1 377 ? -11.107 17.199 1.990 1.00 93.00 377 GLY A N 1
ATOM 2908 C CA . GLY A 1 377 ? -12.445 16.936 2.511 1.00 93.00 377 GLY A CA 1
ATOM 2909 C C . GLY A 1 377 ? -13.531 17.231 1.478 1.00 93.00 377 GLY A C 1
ATOM 2910 O O . GLY A 1 377 ? -13.523 16.654 0.391 1.00 93.00 377 GLY A O 1
ATOM 2911 N N . GLY A 1 378 ? -14.472 18.108 1.824 1.00 95.56 378 GLY A N 1
ATOM 2912 C CA . GLY A 1 378 ? -15.537 18.564 0.930 1.00 95.56 378 GLY A CA 1
ATOM 2913 C C . GLY A 1 378 ? -16.806 18.978 1.673 1.00 95.56 378 GLY A C 1
ATOM 2914 O O . GLY A 1 378 ? -16.899 18.855 2.896 1.00 95.56 378 GLY A O 1
ATOM 2915 N N . THR A 1 379 ? -17.801 19.440 0.918 1.00 97.69 379 THR A N 1
ATOM 2916 C CA . THR A 1 379 ? -19.152 19.712 1.424 1.00 97.69 379 THR A CA 1
ATOM 2917 C C . THR A 1 379 ? -20.017 18.478 1.173 1.00 97.69 379 THR A C 1
ATOM 2919 O O . THR A 1 379 ? -20.501 18.247 0.064 1.00 97.69 379 THR A O 1
ATOM 2922 N N . ILE A 1 380 ? -20.191 17.656 2.205 1.00 98.06 380 ILE A N 1
ATOM 2923 C CA . ILE A 1 380 ? -20.712 16.298 2.065 1.00 98.06 380 ILE A CA 1
ATOM 2924 C C . ILE A 1 380 ? -22.222 16.282 2.286 1.00 98.06 380 ILE A C 1
ATOM 2926 O O . ILE A 1 380 ? -22.725 16.721 3.319 1.00 98.06 380 ILE A O 1
ATOM 2930 N N . SER A 1 381 ? -22.953 15.732 1.322 1.00 98.25 381 SER A N 1
ATOM 2931 C CA . SER A 1 381 ? -24.387 15.479 1.418 1.00 98.25 381 SER A CA 1
ATOM 2932 C C . SER A 1 381 ? -24.649 14.013 1.749 1.00 98.25 381 SER A C 1
ATOM 2934 O O . SER A 1 381 ? -24.184 13.118 1.042 1.00 98.25 381 SER A O 1
ATOM 2936 N N . SER A 1 382 ? -25.444 13.767 2.788 1.00 98.19 382 SER A N 1
ATOM 2937 C CA . SER A 1 382 ? -26.018 12.447 3.058 1.00 98.19 382 SER A CA 1
ATOM 2938 C C . SER A 1 382 ? -27.275 12.251 2.223 1.00 98.19 382 SER A C 1
ATOM 2940 O O . SER A 1 382 ? -28.205 13.062 2.277 1.00 98.19 382 SER A O 1
ATOM 2942 N N . LEU A 1 383 ? -27.338 11.164 1.454 1.00 97.12 383 LEU A N 1
ATOM 2943 C CA . LEU A 1 383 ? -28.523 10.877 0.645 1.00 97.12 383 LEU A CA 1
ATOM 2944 C C . LEU A 1 383 ? -29.683 10.310 1.468 1.00 97.12 383 LEU A C 1
ATOM 2946 O O . LEU A 1 383 ? -30.838 10.449 1.059 1.00 97.12 383 LEU A O 1
ATOM 2950 N N . GLN A 1 384 ? -29.387 9.739 2.635 1.00 96.31 384 GLN A N 1
ATOM 2951 C CA . GLN A 1 384 ? -30.383 9.177 3.541 1.00 96.31 384 GLN A CA 1
ATOM 2952 C C . GLN A 1 384 ? -31.042 10.260 4.404 1.00 96.31 384 GLN A C 1
ATOM 2954 O O . GLN A 1 384 ? -32.268 10.353 4.434 1.00 96.31 384 GLN A O 1
ATOM 2959 N N . THR A 1 385 ? -30.255 11.112 5.070 1.00 97.25 385 THR A N 1
ATOM 2960 C CA . THR A 1 385 ? -30.784 12.146 5.984 1.00 97.25 385 THR A CA 1
ATOM 2961 C C . THR A 1 385 ? -31.063 13.479 5.290 1.00 97.25 385 THR A C 1
ATOM 2963 O O . THR A 1 385 ? -31.747 14.328 5.858 1.00 97.25 385 THR A O 1
ATOM 2966 N N . ARG A 1 386 ? -30.533 13.680 4.073 1.00 96.88 386 ARG A N 1
ATOM 2967 C CA . ARG A 1 386 ? -30.535 14.960 3.336 1.00 96.88 386 ARG A CA 1
ATOM 2968 C C . ARG A 1 386 ? -29.766 16.085 4.035 1.00 96.88 386 ARG A C 1
ATOM 2970 O O . ARG A 1 386 ? -29.895 17.242 3.637 1.00 96.88 386 ARG A O 1
ATOM 2977 N N . SER A 1 387 ? -28.960 15.769 5.050 1.00 96.94 387 SER A N 1
ATOM 2978 C CA . SER A 1 387 ? -28.081 16.744 5.691 1.00 96.94 387 SER A CA 1
ATOM 2979 C C . SER A 1 387 ? -26.895 17.086 4.797 1.00 96.94 387 SER A C 1
ATOM 2981 O O . SER A 1 387 ? -26.362 16.215 4.108 1.00 96.94 387 SER A O 1
ATOM 2983 N N . VAL A 1 388 ? -26.443 18.334 4.885 1.00 97.88 388 VAL A N 1
ATOM 2984 C CA . VAL A 1 388 ? -25.202 18.812 4.272 1.00 97.88 388 VAL A CA 1
ATOM 2985 C C . VAL A 1 388 ? -24.241 19.197 5.389 1.00 97.88 388 VAL A C 1
ATOM 2987 O O . VAL A 1 388 ? -24.625 19.926 6.304 1.00 97.88 388 VAL A O 1
ATOM 2990 N N . VAL A 1 389 ? -23.016 18.684 5.332 1.00 95.88 389 VAL A N 1
ATOM 2991 C CA . VAL A 1 389 ? -22.004 18.830 6.380 1.00 95.88 389 VAL A CA 1
ATOM 2992 C C . VAL A 1 389 ? -20.709 19.331 5.759 1.00 95.88 389 VAL A C 1
ATOM 2994 O O . VAL A 1 389 ? -20.230 18.787 4.769 1.00 95.88 389 VAL A O 1
ATOM 2997 N N . GLU A 1 390 ? -20.136 20.376 6.348 1.00 95.56 390 GLU A N 1
ATOM 2998 C CA . GLU A 1 390 ? -18.861 20.926 5.903 1.00 95.56 390 GLU A CA 1
ATOM 2999 C C . GLU A 1 390 ? -17.702 20.141 6.526 1.00 95.56 390 GLU A C 1
ATOM 3001 O O . GLU A 1 390 ? -17.576 20.063 7.750 1.00 95.56 390 GLU A O 1
ATOM 3006 N N . CYS A 1 391 ? -16.865 19.539 5.684 1.00 93.44 391 CYS A N 1
ATOM 3007 C CA . CYS A 1 391 ? -15.700 18.754 6.087 1.00 93.44 391 CYS A CA 1
ATOM 3008 C C . CYS A 1 391 ? -14.414 19.221 5.389 1.00 93.44 391 CYS A C 1
ATOM 3010 O O . CYS A 1 391 ? -13.427 18.488 5.380 1.00 93.44 391 CYS A O 1
ATOM 3012 N N . SER A 1 392 ? -14.384 20.422 4.804 1.00 93.12 392 SER A N 1
ATOM 3013 C CA . SER A 1 392 ? -13.177 20.968 4.175 1.00 93.12 392 SER A CA 1
ATOM 3014 C C . SER A 1 392 ? -11.978 20.972 5.122 1.00 93.12 392 SER A C 1
ATOM 3016 O O . SER A 1 392 ? -12.057 21.494 6.233 1.00 93.12 392 SER A O 1
ATOM 3018 N N . ASN A 1 393 ? -10.846 20.443 4.651 1.00 91.62 393 ASN A N 1
ATOM 3019 C CA . ASN A 1 393 ? -9.586 20.300 5.394 1.00 91.62 393 ASN A CA 1
ATOM 3020 C C . ASN A 1 393 ? -9.695 19.489 6.696 1.00 91.62 393 ASN A C 1
ATOM 3022 O O . ASN A 1 393 ? -8.917 19.702 7.632 1.00 91.62 393 ASN A O 1
ATOM 3026 N N . ARG A 1 394 ? -10.678 18.587 6.767 1.00 92.31 394 ARG A N 1
ATOM 3027 C CA . ARG A 1 394 ? -10.988 17.781 7.945 1.00 92.31 394 ARG A CA 1
ATOM 3028 C C . ARG A 1 394 ? -11.118 16.312 7.556 1.00 92.31 394 ARG A C 1
ATOM 3030 O O . ARG A 1 394 ? -11.597 15.977 6.474 1.00 92.31 394 ARG A O 1
ATOM 3037 N N . ASP A 1 395 ? -10.735 15.440 8.473 1.00 95.06 395 ASP A N 1
ATOM 3038 C CA . ASP A 1 395 ? -11.166 14.045 8.462 1.00 95.06 395 ASP A CA 1
ATOM 3039 C C . ASP A 1 395 ? -12.620 13.945 8.959 1.00 95.06 395 ASP A C 1
ATOM 3041 O O . ASP A 1 395 ? -13.192 14.915 9.471 1.00 95.06 395 ASP A O 1
ATOM 3045 N N . PHE A 1 396 ? -13.236 12.770 8.832 1.00 96.00 396 PHE A N 1
ATOM 3046 C CA . PHE A 1 396 ? -14.640 12.574 9.202 1.00 96.00 396 PHE A CA 1
ATOM 3047 C C . PHE A 1 396 ? -14.862 11.279 9.981 1.00 96.00 396 PHE A C 1
ATOM 3049 O O . PHE A 1 396 ? -14.052 10.350 9.948 1.00 96.00 396 PHE A O 1
ATOM 3056 N N . ARG A 1 397 ? -16.009 11.218 10.655 1.00 96.62 397 ARG A N 1
ATOM 3057 C CA . ARG A 1 397 ? -16.637 9.966 11.074 1.00 96.62 397 ARG A CA 1
ATOM 3058 C C . ARG A 1 397 ? -18.050 9.877 10.525 1.00 96.62 397 ARG A C 1
ATOM 3060 O O . ARG A 1 397 ? -18.699 10.898 10.318 1.00 96.62 397 ARG A O 1
ATOM 3067 N N . MET A 1 398 ? -18.537 8.668 10.310 1.00 97.69 398 MET A N 1
ATOM 3068 C CA . MET A 1 398 ? -19.871 8.401 9.803 1.00 97.69 398 MET A CA 1
ATOM 3069 C C . MET A 1 398 ? -20.489 7.174 10.460 1.00 97.69 398 MET A C 1
ATOM 3071 O O . MET A 1 398 ? -19.799 6.231 10.853 1.00 97.69 398 MET A O 1
ATOM 3075 N N . ASN A 1 399 ? -21.812 7.174 10.510 1.00 97.62 399 ASN A N 1
ATOM 3076 C CA . ASN A 1 399 ? -22.615 5.996 10.760 1.00 97.62 399 ASN A CA 1
ATOM 3077 C C . ASN A 1 399 ? -23.377 5.673 9.462 1.00 97.62 399 ASN A C 1
ATOM 3079 O O . ASN A 1 399 ? -24.332 6.381 9.130 1.00 97.62 399 ASN A O 1
ATOM 3083 N N . PRO A 1 400 ? -22.948 4.648 8.702 1.00 97.00 400 PRO A N 1
ATOM 3084 C CA . PRO A 1 400 ? -23.563 4.315 7.418 1.00 97.00 400 PRO A CA 1
ATOM 3085 C C . PRO A 1 400 ? -25.036 3.912 7.519 1.00 97.00 400 PRO A C 1
ATOM 3087 O O . PRO A 1 400 ? -25.789 4.179 6.592 1.00 97.00 400 PRO A O 1
ATOM 3090 N N . ASP A 1 401 ? -25.460 3.301 8.632 1.00 95.44 401 ASP A N 1
ATOM 3091 C CA . ASP A 1 401 ? -26.836 2.811 8.785 1.00 95.44 401 ASP A CA 1
ATOM 3092 C C . ASP A 1 401 ? -27.829 3.949 9.070 1.00 95.44 401 ASP A C 1
ATOM 3094 O O . ASP A 1 401 ? -28.978 3.906 8.624 1.00 95.44 401 ASP A O 1
ATOM 3098 N N . SER A 1 402 ? -27.409 4.965 9.832 1.00 96.56 402 SER A N 1
ATOM 3099 C CA . SER A 1 402 ? -28.224 6.158 10.098 1.00 96.56 402 SER A CA 1
ATOM 3100 C C . SER A 1 402 ? -28.046 7.254 9.044 1.00 96.56 402 SER A C 1
ATOM 3102 O O . SER A 1 402 ? -28.856 8.181 8.983 1.00 96.56 402 SER A O 1
ATOM 3104 N N . GLY A 1 403 ? -26.992 7.166 8.230 1.00 97.12 403 GLY A N 1
ATOM 3105 C CA . GLY A 1 403 ? -26.635 8.162 7.227 1.00 97.12 403 GLY A CA 1
ATOM 3106 C C . GLY A 1 403 ? -26.077 9.454 7.824 1.00 97.12 403 GLY A C 1
ATOM 3107 O O . GLY A 1 403 ? -26.093 10.488 7.153 1.00 97.12 403 GLY A O 1
ATOM 3108 N N . VAL A 1 404 ? -25.624 9.439 9.079 1.00 98.06 404 VAL A N 1
ATOM 3109 C CA . VAL A 1 404 ? -25.027 10.610 9.737 1.00 98.06 404 VAL A CA 1
ATOM 3110 C C . VAL A 1 404 ? -23.528 10.655 9.455 1.00 98.06 404 VAL A C 1
ATOM 3112 O O . VAL A 1 404 ? -22.847 9.634 9.518 1.00 98.06 404 VAL A O 1
ATOM 3115 N N . ILE A 1 405 ? -23.012 11.850 9.171 1.00 97.06 405 ILE A N 1
ATOM 3116 C CA . ILE A 1 405 ? -21.586 12.132 8.993 1.00 97.06 405 ILE A CA 1
ATOM 3117 C C . ILE A 1 405 ? -21.213 13.399 9.760 1.00 97.06 405 ILE A C 1
ATOM 3119 O O . ILE A 1 405 ? -21.995 14.346 9.821 1.00 97.06 405 ILE A O 1
ATOM 3123 N N . GLU A 1 406 ? -20.027 13.412 10.358 1.00 94.44 406 GLU A N 1
ATOM 3124 C CA . GLU A 1 406 ? -19.535 14.514 11.178 1.00 94.44 406 GLU A CA 1
ATOM 3125 C C . GLU A 1 406 ? -18.049 14.773 10.901 1.00 94.44 406 GLU A C 1
ATOM 3127 O O . GLU A 1 406 ? -17.274 13.816 10.789 1.00 94.44 406 GLU A O 1
ATOM 3132 N N . PRO A 1 407 ? -17.610 16.044 10.849 1.00 92.69 407 PRO A N 1
ATOM 3133 C CA . PRO A 1 407 ? -16.193 16.348 10.779 1.00 92.69 407 PRO A CA 1
ATOM 3134 C C . PRO A 1 407 ? -15.536 16.004 12.115 1.00 92.69 407 PRO A C 1
ATOM 3136 O O . PRO A 1 407 ? -16.100 16.241 13.187 1.00 92.69 407 PRO A O 1
ATOM 3139 N N . VAL A 1 408 ? -14.300 15.526 12.060 1.00 90.94 408 VAL A N 1
ATOM 3140 C CA . VAL A 1 408 ? -13.432 15.301 13.225 1.00 90.94 408 VAL A CA 1
ATOM 3141 C C . VAL A 1 408 ? -12.093 15.997 12.996 1.00 90.94 408 VAL A C 1
ATOM 3143 O O . VAL A 1 408 ? -11.830 16.498 11.901 1.00 90.94 408 VAL A O 1
ATOM 3146 N N . THR A 1 409 ? -11.259 16.099 14.027 1.00 87.06 409 THR A N 1
ATOM 3147 C CA . THR A 1 409 ? -9.886 16.591 13.853 1.00 87.06 409 THR A CA 1
ATOM 3148 C C . THR A 1 409 ? -9.073 15.620 12.998 1.00 87.06 409 THR A C 1
ATOM 3150 O O . THR A 1 409 ? -9.329 14.410 12.962 1.00 87.06 409 THR A O 1
ATOM 3153 N N . GLY A 1 410 ? -8.086 16.172 12.297 1.00 87.88 410 GLY A N 1
ATOM 3154 C CA . GLY A 1 410 ? -7.246 15.469 11.333 1.00 87.88 410 GLY A CA 1
ATOM 3155 C C . GLY A 1 410 ? -7.379 16.078 9.942 1.00 87.88 410 GLY A C 1
ATOM 3156 O O . GLY A 1 410 ? -8.389 16.692 9.623 1.00 87.88 410 GLY A O 1
ATOM 3157 N N . ASN A 1 411 ? -6.335 15.937 9.134 1.00 90.88 411 ASN A N 1
ATOM 3158 C CA . ASN A 1 411 ? -6.268 16.419 7.750 1.00 90.88 411 ASN A CA 1
ATOM 3159 C C . ASN A 1 411 ? -5.466 15.389 6.941 1.00 90.88 411 ASN A C 1
ATOM 3161 O O . ASN A 1 411 ? -4.291 15.596 6.636 1.00 90.88 411 ASN A O 1
ATOM 3165 N N . THR A 1 412 ? -5.927 14.134 6.929 1.00 94.38 412 THR A N 1
ATOM 3166 C CA . THR A 1 412 ? -5.113 12.966 6.527 1.00 94.38 412 THR A CA 1
ATOM 3167 C C . THR A 1 412 ? -5.156 12.824 5.026 1.00 94.38 412 THR A C 1
ATOM 3169 O O . THR A 1 412 ? -6.225 12.942 4.430 1.00 94.38 412 THR A O 1
ATOM 3172 N N . GLN A 1 413 ? -3.994 12.610 4.408 1.00 95.00 413 GLN A N 1
ATOM 3173 C CA . GLN A 1 413 ? -3.942 12.412 2.967 1.00 95.00 413 GLN A CA 1
ATOM 3174 C C . GLN A 1 413 ? -4.365 10.991 2.616 1.00 95.00 413 GLN A C 1
ATOM 3176 O O . GLN A 1 413 ? -5.348 10.808 1.907 1.00 95.00 413 GLN A O 1
ATOM 3181 N N . GLN A 1 414 ? -3.676 9.991 3.162 1.00 93.81 414 GLN A N 1
ATOM 3182 C CA . GLN A 1 414 ? -4.002 8.574 3.016 1.00 93.81 414 GLN A CA 1
ATOM 3183 C C . GLN A 1 414 ? -3.501 7.844 4.275 1.00 93.81 414 GLN A C 1
ATOM 3185 O O . GLN A 1 414 ? -2.519 8.281 4.858 1.00 93.81 414 GLN A O 1
ATOM 3190 N N . GLY A 1 415 ? -4.192 6.814 4.768 1.00 94.19 415 GLY A N 1
ATOM 3191 C CA . GLY A 1 415 ? -3.703 6.003 5.893 1.00 94.19 415 GLY A CA 1
ATOM 3192 C C . GLY A 1 415 ? -4.199 6.448 7.272 1.00 94.19 415 GLY A C 1
ATOM 3193 O O . GLY A 1 415 ? -3.453 6.417 8.249 1.00 94.19 415 GLY A O 1
ATOM 3194 N N . ARG A 1 416 ? -5.459 6.890 7.396 1.00 95.69 416 ARG A N 1
ATOM 3195 C CA . ARG A 1 416 ? -6.038 7.139 8.729 1.00 95.69 416 ARG A CA 1
ATOM 3196 C C . ARG A 1 416 ? -6.251 5.807 9.453 1.00 95.69 416 ARG A C 1
ATOM 3198 O O . ARG A 1 416 ? -6.955 4.929 8.958 1.00 95.69 416 ARG A O 1
ATOM 3205 N N . CYS A 1 417 ? -5.695 5.667 10.649 1.00 96.50 417 CYS A N 1
ATOM 3206 C CA . CYS A 1 417 ? -5.814 4.451 11.451 1.00 96.50 417 CYS A CA 1
ATOM 3207 C C . CYS A 1 417 ? -5.905 4.758 12.951 1.00 96.50 417 CYS A C 1
ATOM 3209 O O . CYS A 1 417 ? -5.771 5.908 13.371 1.00 96.50 417 CYS A O 1
ATOM 3211 N N . ARG A 1 418 ? -6.181 3.731 13.760 1.00 95.00 418 ARG A N 1
ATOM 3212 C CA . ARG A 1 418 ? -6.185 3.821 15.225 1.00 95.00 418 ARG A CA 1
ATOM 3213 C C . ARG A 1 418 ? -5.415 2.675 15.856 1.00 95.00 418 ARG A C 1
ATOM 3215 O O . ARG A 1 418 ? -5.312 1.612 15.244 1.00 95.00 418 ARG A O 1
ATOM 3222 N N . ASN A 1 419 ? -4.977 2.871 17.094 1.00 94.75 419 ASN A N 1
ATOM 3223 C CA . ASN A 1 419 ? -4.505 1.791 17.957 1.00 94.75 419 ASN A CA 1
ATOM 3224 C C . ASN A 1 419 ? -5.670 1.121 18.723 1.00 94.75 419 ASN A C 1
ATOM 3226 O O . ASN A 1 419 ? -6.857 1.411 18.508 1.00 94.75 419 ASN A O 1
ATOM 3230 N N . ASP A 1 420 ? -5.329 0.207 19.631 1.00 95.44 420 ASP A N 1
ATOM 3231 C CA . ASP A 1 420 ? -6.292 -0.512 20.474 1.00 95.44 420 ASP A CA 1
ATOM 3232 C C . ASP A 1 420 ? -6.979 0.348 21.536 1.00 95.44 420 ASP A C 1
ATOM 3234 O O . ASP A 1 420 ? -8.066 0.004 21.994 1.00 95.44 420 ASP A O 1
ATOM 3238 N N . TRP A 1 421 ? -6.398 1.498 21.866 1.00 93.44 421 TRP A N 1
ATOM 3239 C CA . TRP A 1 421 ? -6.895 2.416 22.891 1.00 93.44 421 TRP A CA 1
ATOM 3240 C C . TRP A 1 421 ? -7.840 3.486 22.322 1.00 93.44 421 TRP A C 1
ATOM 3242 O O . TRP A 1 421 ? -8.369 4.321 23.055 1.00 93.44 421 TRP A O 1
ATOM 3252 N N . GLY A 1 422 ? -8.092 3.472 21.010 1.00 91.44 422 GLY A N 1
ATOM 3253 C CA . GLY A 1 422 ? -8.967 4.445 20.349 1.00 91.44 422 GLY A CA 1
ATOM 3254 C C . GLY A 1 422 ? -8.299 5.786 20.050 1.00 91.44 422 GLY A C 1
ATOM 3255 O O . GLY A 1 422 ? -8.997 6.767 19.792 1.00 91.44 422 GLY A O 1
ATOM 3256 N N . GLU A 1 423 ? -6.969 5.840 20.080 1.00 90.94 423 GLU A N 1
ATOM 3257 C CA . GLU A 1 423 ? -6.189 6.999 19.649 1.00 90.94 423 GLU A CA 1
ATOM 3258 C C . GLU A 1 423 ? -5.986 6.928 18.128 1.00 90.94 423 GLU A C 1
ATOM 3260 O O . GLU A 1 423 ? -5.749 5.850 17.579 1.00 90.94 423 GLU A O 1
ATOM 3265 N N . TRP A 1 424 ? -6.126 8.064 17.439 1.00 92.88 424 TRP A N 1
ATOM 3266 C CA . TRP A 1 424 ? -6.136 8.141 15.975 1.00 92.88 424 TRP A CA 1
ATOM 3267 C C . TRP A 1 424 ? -4.836 8.719 15.421 1.00 92.88 424 TRP A C 1
ATOM 3269 O O . TRP A 1 424 ? -4.251 9.627 16.007 1.00 92.88 424 TRP A O 1
ATOM 3279 N N . PHE A 1 425 ? -4.442 8.244 14.242 1.00 94.31 425 PHE A N 1
ATOM 3280 C CA . PHE A 1 425 ? -3.218 8.625 13.545 1.00 94.31 425 PHE A CA 1
ATOM 3281 C C . PHE A 1 425 ? -3.485 8.824 12.052 1.00 94.31 425 PHE A C 1
ATOM 3283 O O . PHE A 1 425 ? -4.469 8.320 11.504 1.00 94.31 425 PHE A O 1
ATOM 3290 N N . GLY A 1 426 ? -2.606 9.569 11.390 1.00 94.25 426 GLY A N 1
ATOM 3291 C CA . GLY A 1 426 ? -2.609 9.730 9.939 1.00 94.25 426 GLY A CA 1
ATOM 3292 C C . GLY A 1 426 ? -1.222 10.070 9.406 1.00 94.25 426 GLY A C 1
ATOM 3293 O O . GLY A 1 426 ? -0.293 10.296 10.177 1.00 94.25 426 GLY A O 1
ATOM 3294 N N . CYS A 1 427 ? -1.096 10.156 8.087 1.00 94.00 427 CYS A N 1
ATOM 3295 C CA . CYS A 1 427 ? 0.122 10.600 7.418 1.00 94.00 427 CYS A CA 1
ATOM 3296 C C . CYS A 1 427 ? -0.202 11.563 6.256 1.00 94.00 427 CYS A C 1
ATOM 3298 O O . CYS A 1 427 ? -1.366 11.884 5.969 1.00 94.00 427 CYS A O 1
ATOM 3300 N N . SER A 1 428 ? 0.848 12.088 5.635 1.00 93.31 428 SER A N 1
ATOM 3301 C CA . SER A 1 428 ? 0.808 12.821 4.363 1.00 93.31 428 SER A CA 1
ATOM 3302 C C . SER A 1 428 ? 2.082 12.524 3.583 1.00 93.31 428 SER A C 1
ATOM 3304 O O . SER A 1 428 ? 3.026 12.020 4.183 1.00 93.31 428 SER A O 1
ATOM 3306 N N . ASN A 1 429 ? 2.164 12.907 2.309 1.00 91.25 429 ASN A N 1
ATOM 3307 C CA . ASN A 1 429 ? 3.329 12.607 1.468 1.00 91.25 429 ASN A CA 1
ATOM 3308 C C . ASN A 1 429 ? 4.690 12.956 2.107 1.00 91.25 429 ASN A C 1
ATOM 3310 O O . ASN A 1 429 ? 5.652 12.218 1.926 1.00 91.25 429 ASN A O 1
ATOM 3314 N N . GLY A 1 430 ? 4.760 14.053 2.873 1.00 89.56 430 GLY A N 1
ATOM 3315 C CA . GLY A 1 430 ? 5.976 14.502 3.566 1.00 89.56 430 GLY A CA 1
ATOM 3316 C C . GLY A 1 430 ? 6.012 14.216 5.073 1.00 89.56 430 GLY A C 1
ATOM 3317 O O . GLY A 1 430 ? 6.869 14.742 5.776 1.00 89.56 430 GLY A O 1
ATOM 3318 N N . THR A 1 431 ? 5.060 13.459 5.622 1.00 89.56 431 THR A N 1
ATOM 3319 C CA . THR A 1 431 ? 4.989 13.166 7.064 1.00 89.56 431 THR A CA 1
ATOM 3320 C C . THR A 1 431 ? 4.554 11.729 7.276 1.00 89.56 431 THR A C 1
ATOM 3322 O O . THR A 1 431 ? 3.390 11.415 7.048 1.00 89.56 431 THR A O 1
ATOM 3325 N N . LEU A 1 432 ? 5.476 10.895 7.763 1.00 92.38 432 LEU A N 1
ATOM 3326 C CA . LEU A 1 432 ? 5.288 9.452 7.949 1.00 92.38 432 LEU A CA 1
ATOM 3327 C C . LEU A 1 432 ? 4.199 9.118 8.980 1.00 92.38 432 LEU A C 1
ATOM 3329 O O . LEU A 1 432 ? 3.369 8.249 8.756 1.00 92.38 432 LEU A O 1
ATOM 3333 N N . LEU A 1 433 ? 4.154 9.856 10.088 1.00 92.19 433 LEU A N 1
ATOM 3334 C CA . LEU A 1 433 ? 3.207 9.630 11.173 1.00 92.19 433 LEU A CA 1
ATOM 3335 C C . LEU A 1 433 ? 2.853 10.950 11.843 1.00 92.19 433 LEU A C 1
ATOM 3337 O O . LEU A 1 433 ? 3.717 11.783 12.110 1.00 92.19 433 LEU A O 1
ATOM 3341 N N . ARG A 1 434 ? 1.578 11.114 12.184 1.00 88.00 434 ARG A N 1
ATOM 3342 C CA . ARG A 1 434 ? 1.132 12.114 13.153 1.00 88.00 434 ARG A CA 1
ATOM 3343 C C . ARG A 1 434 ? -0.073 11.580 13.933 1.00 88.00 434 ARG A C 1
ATOM 3345 O O . ARG A 1 434 ? -0.983 11.006 13.325 1.00 88.00 434 ARG A O 1
ATOM 3352 N N . PRO A 1 435 ? -0.147 11.785 15.252 1.00 86.88 435 PRO A N 1
ATOM 3353 C CA . PRO A 1 435 ? -1.381 11.554 15.972 1.00 86.88 435 PRO A CA 1
ATOM 3354 C C . PRO A 1 435 ? -2.378 12.664 15.688 1.00 86.88 435 PRO A C 1
ATOM 3356 O O . PRO A 1 435 ? -2.054 13.780 15.275 1.00 86.88 435 PRO A O 1
ATOM 3359 N N . ILE A 1 436 ? -3.623 12.335 15.961 1.00 85.88 436 ILE A N 1
ATOM 3360 C CA . ILE A 1 436 ? -4.770 13.182 15.736 1.00 85.88 436 ILE A CA 1
ATOM 3361 C C . ILE A 1 436 ? -5.475 13.309 17.080 1.00 85.88 436 ILE A C 1
ATOM 3363 O O . ILE A 1 436 ? -5.957 12.320 17.631 1.00 85.88 436 ILE A O 1
ATOM 3367 N N . SER A 1 437 ? -5.532 14.532 17.612 1.00 73.56 437 SER A N 1
ATOM 3368 C CA . SER A 1 437 ? -6.329 14.816 18.809 1.00 73.56 437 SER A CA 1
ATOM 3369 C C . SER A 1 437 ? -7.796 14.469 18.542 1.00 73.56 437 SER A C 1
ATOM 3371 O O . SER A 1 437 ? -8.346 14.804 17.494 1.00 73.56 437 SER A O 1
ATOM 3373 N N . SER A 1 438 ? -8.439 13.800 19.494 1.00 67.38 438 SER A N 1
ATOM 3374 C CA . SER A 1 438 ? -9.868 13.482 19.460 1.00 67.38 438 SER A CA 1
ATOM 3375 C C . SER A 1 438 ? -10.736 14.550 20.142 1.00 67.38 438 SER A C 1
ATOM 3377 O O . SER A 1 438 ? -11.929 14.329 20.344 1.00 67.38 438 SER A O 1
ATOM 3379 N N . ASP A 1 439 ? -10.177 15.718 20.478 1.00 71.31 439 ASP A N 1
ATOM 3380 C CA . ASP A 1 439 ? -10.805 16.648 21.426 1.00 71.31 439 ASP A CA 1
ATOM 3381 C C . ASP A 1 439 ? -11.760 17.667 20.805 1.00 71.31 439 ASP A C 1
ATOM 3383 O O . ASP A 1 439 ? -12.379 18.450 21.522 1.00 71.31 439 ASP A O 1
ATOM 3387 N N . ASP A 1 440 ? -11.929 17.652 19.485 1.00 72.25 440 ASP A N 1
ATOM 3388 C CA . ASP A 1 440 ? -12.729 18.642 18.754 1.00 72.25 440 ASP A CA 1
ATOM 3389 C C . ASP A 1 440 ? -14.164 18.766 19.294 1.00 72.25 440 ASP A C 1
ATOM 3391 O O . ASP A 1 440 ? -14.727 19.856 19.363 1.00 72.25 440 ASP A O 1
ATOM 3395 N N . ALA A 1 441 ? -14.753 17.654 19.750 1.00 75.06 441 ALA A N 1
ATOM 3396 C CA . ALA A 1 441 ? -16.074 17.656 20.373 1.00 75.06 441 ALA A CA 1
ATOM 3397 C C . ALA A 1 441 ? -16.115 18.432 21.702 1.00 75.06 441 ALA A C 1
ATOM 3399 O O . ALA A 1 441 ? -17.163 18.983 22.035 1.00 75.06 441 ALA A O 1
ATOM 3400 N N . TYR A 1 442 ? -15.010 18.483 22.453 1.00 77.12 442 TYR A N 1
ATOM 3401 C CA . TYR A 1 442 ? -14.872 19.286 23.671 1.00 77.12 442 TYR A CA 1
ATOM 3402 C C . TYR A 1 442 ? -14.534 20.738 23.347 1.00 77.12 442 TYR A C 1
ATOM 3404 O O . TYR A 1 442 ? -15.118 21.639 23.943 1.00 77.12 442 TYR A O 1
ATOM 3412 N N . GLU A 1 443 ? -13.659 20.979 22.371 1.00 72.94 443 GLU A N 1
ATOM 3413 C CA . GLU A 1 443 ? -13.280 22.330 21.941 1.00 72.94 443 GLU A CA 1
ATOM 3414 C C . GLU A 1 443 ? -14.494 23.113 21.428 1.00 72.94 443 GLU A C 1
ATOM 3416 O O . GLU A 1 443 ? -14.713 24.256 21.824 1.00 72.94 443 GLU A O 1
ATOM 3421 N N . ARG A 1 444 ? -15.383 22.466 20.660 1.00 74.00 444 ARG A N 1
ATOM 3422 C CA . ARG A 1 444 ? -16.653 23.073 20.224 1.00 74.00 444 ARG A CA 1
ATOM 3423 C C . ARG A 1 444 ? -17.568 23.498 21.380 1.00 74.00 444 ARG A C 1
ATOM 3425 O O . ARG A 1 444 ? -18.430 24.349 21.169 1.00 74.00 444 ARG A O 1
ATOM 3432 N N . ARG A 1 445 ? -17.420 22.925 22.585 1.00 75.44 445 ARG A N 1
ATOM 3433 C CA . ARG A 1 445 ? -18.229 23.308 23.762 1.00 75.44 445 ARG A CA 1
ATOM 3434 C C . ARG A 1 445 ? -17.835 24.687 24.289 1.00 75.44 445 ARG A C 1
ATOM 3436 O O . ARG A 1 445 ? -18.660 25.336 24.928 1.00 75.44 445 ARG A O 1
ATOM 3443 N N . ASN A 1 446 ? -16.611 25.144 24.020 1.00 66.50 446 ASN A N 1
ATOM 3444 C CA . ASN A 1 446 ? -16.135 26.455 24.435 1.00 66.50 446 ASN A CA 1
ATOM 3445 C C . ASN A 1 446 ? -15.527 27.221 23.244 1.00 66.50 446 ASN A C 1
ATOM 3447 O O . ASN A 1 446 ? -14.340 27.072 22.969 1.00 66.50 446 ASN A O 1
ATOM 3451 N N . PRO A 1 447 ? -16.287 28.114 22.584 1.00 63.38 447 PRO A N 1
ATOM 3452 C CA . PRO A 1 447 ? -15.787 28.894 21.448 1.00 63.38 447 PRO A CA 1
ATOM 3453 C C . PRO A 1 447 ? -14.660 29.881 21.809 1.00 63.38 447 PRO A C 1
ATOM 3455 O O . PRO A 1 447 ? -14.077 30.483 20.911 1.00 63.38 447 PRO A O 1
ATOM 3458 N N . LEU A 1 448 ? -14.364 30.074 23.102 1.00 63.09 448 LEU A N 1
ATOM 3459 C CA . LEU A 1 448 ? -13.239 30.875 23.596 1.00 63.09 448 LEU A CA 1
ATOM 3460 C C . LEU A 1 448 ? -12.007 30.025 23.943 1.00 63.09 448 LEU A C 1
ATOM 3462 O O . LEU A 1 448 ? -10.955 30.588 24.249 1.00 63.09 448 LEU A O 1
ATOM 3466 N N . ALA A 1 449 ? -12.124 28.693 23.942 1.00 61.22 449 ALA A N 1
ATOM 3467 C CA . ALA A 1 449 ? -10.981 27.819 24.146 1.00 61.22 449 ALA A CA 1
ATOM 3468 C C . ALA A 1 449 ? -10.065 27.903 22.922 1.00 61.22 449 ALA A C 1
ATOM 3470 O O . ALA A 1 449 ? -10.492 27.705 21.786 1.00 61.22 449 ALA A O 1
ATOM 3471 N N . ILE A 1 450 ? -8.792 28.206 23.164 1.00 55.56 450 ILE A N 1
ATOM 3472 C CA . ILE A 1 450 ? -7.751 28.032 22.154 1.00 55.56 450 ILE A CA 1
ATOM 3473 C C . ILE A 1 450 ? -7.582 26.516 22.001 1.00 55.56 450 ILE A C 1
ATOM 3475 O O . ILE A 1 450 ? -7.382 25.864 23.033 1.00 55.56 450 ILE A O 1
ATOM 3479 N N . PRO A 1 451 ? -7.680 25.953 20.780 1.00 54.56 451 PRO A N 1
ATOM 3480 C CA . PRO A 1 451 ? -7.452 24.533 20.562 1.00 54.56 451 PRO A CA 1
ATOM 3481 C C . PRO A 1 451 ? -6.160 24.114 21.249 1.00 54.56 451 PRO A C 1
ATOM 3483 O O . PRO A 1 451 ? -5.130 24.784 21.104 1.00 54.56 451 PRO A O 1
ATOM 3486 N N . SER A 1 452 ? -6.227 23.042 22.037 1.00 49.53 452 SER A N 1
ATOM 3487 C CA . SER A 1 452 ? -5.027 22.464 22.632 1.00 49.53 452 SER A CA 1
ATOM 3488 C C . SER A 1 452 ? -4.075 22.177 21.479 1.00 49.53 452 SER A C 1
ATOM 3490 O O . SER A 1 452 ? -4.478 21.550 20.498 1.00 49.53 452 SER A O 1
ATOM 3492 N N . SER A 1 453 ? -2.812 22.609 21.567 1.00 47.62 453 SER A N 1
ATOM 3493 C CA . SER A 1 453 ? -1.799 22.077 20.654 1.00 47.62 453 SER A CA 1
ATOM 3494 C C . SER A 1 453 ? -1.930 20.552 20.662 1.00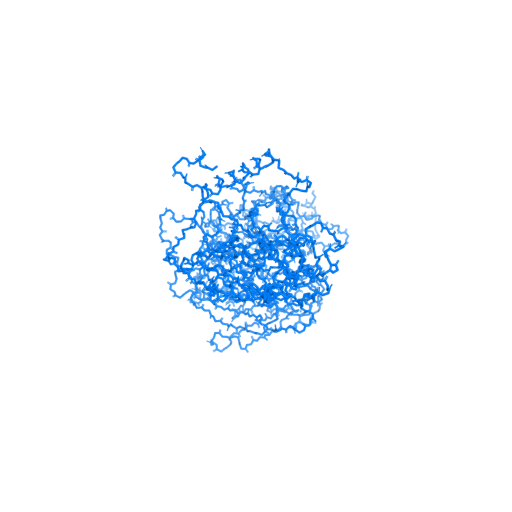 47.62 453 SER A C 1
ATOM 3496 O O . SER A 1 453 ? -2.163 19.975 21.733 1.00 47.62 453 SER A O 1
ATOM 3498 N N . LEU A 1 454 ? -1.869 19.938 19.473 1.00 52.47 454 LEU A N 1
ATOM 3499 C CA . LEU A 1 454 ? -1.889 18.485 19.267 1.00 52.47 454 LEU A CA 1
ATOM 3500 C C . LEU A 1 454 ? -1.090 17.779 20.377 1.00 52.47 454 LEU A C 1
ATOM 3502 O O . LEU A 1 454 ? -0.124 18.380 20.863 1.00 52.47 454 LEU A O 1
ATOM 3506 N N . PRO A 1 455 ? -1.441 16.538 20.782 1.00 55.06 455 PRO A N 1
ATOM 3507 C CA . PRO A 1 455 ? -0.599 15.792 21.716 1.00 55.06 455 PRO A CA 1
ATOM 3508 C C . PRO A 1 455 ? 0.855 15.923 21.267 1.00 55.06 455 PRO A C 1
ATOM 3510 O O . PRO A 1 455 ? 1.148 15.740 20.083 1.00 55.06 455 PRO A O 1
ATOM 3513 N N . SER A 1 456 ? 1.728 16.354 22.181 1.00 54.22 456 SER A N 1
ATOM 3514 C CA . SER A 1 456 ? 3.126 16.605 21.853 1.00 54.22 456 SER A CA 1
ATOM 3515 C C . SER A 1 456 ? 3.701 15.310 21.302 1.00 54.22 456 SER A C 1
ATOM 3517 O O . SER A 1 456 ? 3.775 14.319 22.033 1.00 54.22 456 SER A O 1
ATOM 3519 N N . VAL A 1 457 ? 4.062 15.311 20.022 1.00 60.50 457 VAL A N 1
ATOM 3520 C CA . VAL A 1 457 ? 4.861 14.235 19.457 1.00 60.50 457 VAL A CA 1
ATOM 3521 C C . VAL A 1 457 ? 6.228 14.767 19.182 1.00 60.50 457 VAL A C 1
ATOM 3523 O O . VAL A 1 457 ? 6.407 15.719 18.424 1.00 60.50 457 VAL A O 1
ATOM 3526 N N . VAL A 1 458 ? 7.176 14.118 19.830 1.00 64.88 458 VAL A N 1
ATOM 3527 C CA . VAL A 1 458 ? 8.575 14.238 19.489 1.00 64.88 458 VAL A CA 1
ATOM 3528 C C . VAL A 1 458 ? 8.866 13.019 18.635 1.00 64.88 458 VAL A C 1
ATOM 3530 O O . VAL A 1 458 ? 8.928 11.902 19.142 1.00 64.88 458 VAL A O 1
ATOM 3533 N N . ILE A 1 459 ? 8.911 13.233 17.322 1.00 72.62 459 ILE A N 1
ATOM 3534 C CA . ILE A 1 459 ? 9.528 12.271 16.417 1.00 72.62 459 ILE A CA 1
ATOM 3535 C C . ILE A 1 459 ? 10.972 12.723 16.270 1.00 72.62 459 ILE A C 1
ATOM 3537 O O . ILE A 1 459 ? 11.220 13.873 15.891 1.00 72.62 459 ILE A O 1
ATOM 3541 N N . ASP A 1 460 ? 11.909 11.849 16.615 1.00 75.00 460 ASP A N 1
ATOM 3542 C CA . ASP A 1 460 ? 13.327 12.147 16.468 1.00 75.00 460 ASP A CA 1
ATOM 3543 C C . ASP A 1 460 ? 13.646 12.430 14.995 1.00 75.00 460 ASP A C 1
ATOM 3545 O O . ASP A 1 460 ? 13.120 11.783 14.088 1.00 75.00 460 ASP A O 1
ATOM 3549 N N . ALA A 1 461 ? 14.519 13.404 14.727 1.00 73.31 461 ALA A N 1
ATOM 3550 C CA . ALA A 1 461 ? 14.835 13.813 13.354 1.00 73.31 461 ALA A CA 1
ATOM 3551 C C . ALA A 1 461 ? 15.360 12.648 12.486 1.00 73.31 461 ALA A C 1
ATOM 3553 O O . ALA A 1 461 ? 15.133 12.627 11.269 1.00 73.31 461 ALA A O 1
ATOM 3554 N N . ASP A 1 462 ? 16.014 11.677 13.127 1.00 77.81 462 ASP A N 1
ATOM 3555 C CA . ASP A 1 462 ? 16.566 10.470 12.512 1.00 77.81 462 ASP A CA 1
ATOM 3556 C C . ASP A 1 462 ? 15.483 9.432 12.173 1.00 77.81 462 ASP A C 1
ATOM 3558 O O . ASP A 1 462 ? 15.637 8.673 11.217 1.00 77.81 462 ASP A O 1
ATOM 3562 N N . ALA A 1 463 ? 14.337 9.455 12.864 1.00 78.94 463 ALA A N 1
ATOM 3563 C CA . ALA A 1 463 ? 13.166 8.637 12.529 1.00 78.94 463 ALA A CA 1
ATOM 3564 C C . ALA A 1 463 ? 12.446 9.123 11.255 1.00 78.94 463 ALA A C 1
ATOM 3566 O O . ALA A 1 463 ? 11.538 8.473 10.757 1.00 78.94 463 ALA A O 1
ATOM 3567 N N . HIS A 1 464 ? 12.844 10.274 10.705 1.00 83.88 464 HIS A N 1
ATOM 3568 C CA . HIS A 1 464 ? 12.392 10.756 9.396 1.00 83.88 464 HIS A CA 1
ATOM 3569 C C . HIS A 1 464 ? 13.401 10.500 8.272 1.00 83.88 464 HIS A C 1
ATOM 3571 O O . HIS A 1 464 ? 13.191 10.968 7.147 1.00 83.88 464 HIS A O 1
ATOM 3577 N N . GLN A 1 465 ? 14.533 9.864 8.572 1.00 89.94 465 GLN A N 1
ATOM 3578 C CA . GLN A 1 465 ? 15.511 9.476 7.565 1.00 89.94 465 GLN A CA 1
ATOM 3579 C C . GLN A 1 465 ? 15.057 8.173 6.903 1.00 89.94 465 GLN A C 1
ATOM 3581 O O . GLN A 1 465 ? 14.610 7.261 7.588 1.00 89.94 465 GLN A O 1
ATOM 3586 N N . LEU A 1 466 ? 15.208 8.062 5.587 1.00 91.88 466 LEU A N 1
ATOM 3587 C CA . LEU A 1 466 ? 14.975 6.817 4.850 1.00 91.88 466 LEU A CA 1
ATOM 3588 C C . LEU A 1 466 ? 16.299 6.256 4.304 1.00 91.88 466 LEU A C 1
ATOM 3590 O O . LEU A 1 466 ? 17.214 7.025 3.990 1.00 91.88 466 LEU A O 1
ATOM 3594 N N . PHE A 1 467 ? 16.374 4.935 4.149 1.00 91.75 467 PHE A N 1
ATOM 3595 C CA . PHE A 1 467 ? 17.478 4.186 3.537 1.00 91.75 467 PHE A CA 1
ATOM 3596 C C . PHE A 1 467 ? 16.993 3.395 2.316 1.00 91.75 467 PHE A C 1
ATOM 3598 O O . PHE A 1 467 ? 16.871 2.168 2.363 1.00 91.75 467 PHE A O 1
ATOM 3605 N N . PRO A 1 468 ? 16.677 4.088 1.210 1.00 89.94 468 PRO A N 1
ATOM 3606 C CA . PRO A 1 468 ? 16.262 3.416 -0.010 1.00 89.94 468 PRO A CA 1
ATOM 3607 C C . PRO A 1 468 ? 17.380 2.552 -0.620 1.00 89.94 468 PRO A C 1
ATOM 3609 O O . PRO A 1 468 ? 18.565 2.797 -0.371 1.00 89.94 468 PRO A O 1
ATOM 3612 N N . PRO A 1 469 ? 17.023 1.606 -1.506 1.00 86.25 469 PRO A N 1
ATOM 3613 C CA . PRO A 1 469 ? 17.969 0.976 -2.424 1.00 86.25 469 PRO A CA 1
ATOM 3614 C C . PRO A 1 469 ? 18.771 2.004 -3.242 1.00 86.25 469 PRO A C 1
ATOM 3616 O O . PRO A 1 469 ? 18.294 3.103 -3.519 1.00 86.25 469 PRO A O 1
ATOM 3619 N N . ALA A 1 470 ? 19.980 1.634 -3.675 1.00 76.00 470 ALA A N 1
ATOM 3620 C CA . ALA A 1 470 ? 20.889 2.551 -4.373 1.00 76.00 470 ALA A CA 1
ATOM 3621 C C . ALA A 1 470 ? 20.418 2.968 -5.783 1.00 76.00 470 ALA A C 1
ATOM 3623 O O . ALA A 1 470 ? 20.672 4.098 -6.196 1.00 76.00 470 ALA A O 1
ATOM 3624 N N . ASP A 1 471 ? 19.745 2.078 -6.520 1.00 78.44 471 ASP A N 1
ATOM 3625 C CA . ASP A 1 471 ? 19.238 2.339 -7.877 1.00 78.44 471 ASP A CA 1
ATOM 3626 C C . ASP A 1 471 ? 17.709 2.486 -7.851 1.00 78.44 471 ASP A C 1
ATOM 3628 O O . ASP A 1 471 ? 16.964 1.511 -7.961 1.00 78.44 471 ASP A O 1
ATOM 3632 N N . LEU A 1 472 ? 17.239 3.720 -7.659 1.00 80.38 472 LEU A N 1
ATOM 3633 C CA . LEU A 1 472 ? 15.816 4.065 -7.664 1.00 80.38 472 LEU A CA 1
ATOM 3634 C C . LEU A 1 472 ? 15.341 4.506 -9.052 1.00 80.38 472 LEU A C 1
ATOM 3636 O O . LEU A 1 472 ? 16.097 5.031 -9.869 1.00 80.38 472 LEU A O 1
ATOM 3640 N N . VAL A 1 473 ? 14.043 4.355 -9.311 1.00 75.44 473 VAL A N 1
ATOM 3641 C CA . VAL A 1 473 ? 13.360 5.111 -10.371 1.00 75.44 473 VAL A CA 1
ATOM 3642 C C . VAL A 1 473 ? 12.814 6.388 -9.740 1.00 75.44 473 VAL A C 1
ATOM 3644 O O . VAL A 1 473 ? 11.803 6.348 -9.046 1.00 75.44 473 VAL A O 1
ATOM 3647 N N . THR A 1 474 ? 13.492 7.512 -9.958 1.00 73.81 474 THR A N 1
ATOM 3648 C CA . THR A 1 474 ? 13.037 8.829 -9.499 1.00 73.81 474 THR A CA 1
ATOM 3649 C C . THR A 1 474 ? 12.737 9.746 -10.678 1.00 73.81 474 THR A C 1
ATOM 3651 O O . THR A 1 474 ? 13.324 9.635 -11.755 1.00 73.81 474 THR A O 1
ATOM 3654 N N . PHE A 1 475 ? 11.810 10.670 -10.459 1.00 71.19 475 PHE A N 1
ATOM 3655 C CA . PHE A 1 475 ? 11.431 11.728 -11.390 1.00 71.19 475 PHE A CA 1
ATOM 3656 C C . PHE A 1 475 ? 11.630 13.096 -10.721 1.00 71.19 475 PHE A C 1
ATOM 3658 O O . PHE A 1 475 ? 11.956 13.181 -9.538 1.00 71.19 475 PHE A O 1
ATOM 3665 N N . GLU A 1 476 ? 11.460 14.185 -11.472 1.00 65.75 476 GLU A N 1
ATOM 3666 C CA . GLU A 1 476 ? 11.858 15.537 -11.044 1.00 65.75 476 GLU A CA 1
ATOM 3667 C C . GLU A 1 476 ? 11.276 15.971 -9.682 1.00 65.75 476 GLU A C 1
ATOM 3669 O O . GLU A 1 476 ? 11.971 16.622 -8.902 1.00 65.75 476 GLU A O 1
ATOM 3674 N N . LEU A 1 477 ? 10.044 15.565 -9.346 1.00 65.62 477 LEU A N 1
ATOM 3675 C CA . LEU A 1 477 ? 9.396 15.902 -8.069 1.00 65.62 477 LEU A CA 1
ATOM 3676 C C . LEU A 1 477 ? 9.468 14.788 -7.016 1.00 65.62 477 LEU A C 1
ATOM 3678 O O . LEU A 1 477 ? 8.933 14.949 -5.919 1.00 65.62 477 LEU A O 1
ATOM 3682 N N . SER A 1 478 ? 10.181 13.693 -7.293 1.00 70.00 478 SER A N 1
ATOM 3683 C CA . SER A 1 478 ? 10.418 12.615 -6.323 1.00 70.00 478 SER A CA 1
ATOM 3684 C C . SER A 1 478 ? 11.236 13.063 -5.107 1.00 70.00 478 SER A C 1
ATOM 3686 O O . SER A 1 478 ? 11.281 12.335 -4.121 1.00 70.00 478 SER A O 1
ATOM 3688 N N . GLY A 1 479 ? 11.848 14.254 -5.155 1.00 71.50 479 GLY A N 1
ATOM 3689 C CA . GLY A 1 479 ? 12.673 14.812 -4.086 1.00 71.50 479 GLY A CA 1
ATOM 3690 C C . GLY A 1 479 ? 14.049 14.151 -3.979 1.00 71.50 479 GLY A C 1
ATOM 3691 O O . GLY A 1 479 ? 14.412 13.276 -4.762 1.00 71.50 479 GLY A O 1
ATOM 3692 N N . ALA A 1 480 ? 14.850 14.606 -3.013 1.00 74.00 480 ALA A N 1
ATOM 3693 C CA . ALA A 1 480 ? 16.128 13.965 -2.721 1.00 74.00 480 ALA A CA 1
ATOM 3694 C C . ALA A 1 480 ? 15.888 12.608 -2.031 1.00 74.00 480 ALA A C 1
ATOM 3696 O O . ALA A 1 480 ? 15.072 12.562 -1.103 1.00 74.00 480 ALA A O 1
ATOM 3697 N N . PRO A 1 481 ? 16.615 11.539 -2.415 1.00 79.75 481 PRO A N 1
ATOM 3698 C CA . PRO A 1 481 ? 16.533 10.260 -1.727 1.00 79.75 481 PRO A CA 1
ATOM 3699 C C . PRO A 1 481 ? 16.774 10.402 -0.222 1.00 79.75 481 PRO A C 1
ATOM 3701 O O . PRO A 1 481 ? 17.631 11.177 0.212 1.00 79.75 481 PRO A O 1
ATOM 3704 N N . GLY A 1 482 ? 16.039 9.630 0.578 1.00 85.00 482 GLY A N 1
ATOM 3705 C CA . GLY A 1 482 ? 16.246 9.568 2.027 1.00 85.00 482 GLY A CA 1
ATOM 3706 C C . GLY A 1 482 ? 15.285 10.420 2.861 1.00 85.00 482 GLY A C 1
ATOM 3707 O O . GLY A 1 482 ? 15.441 10.494 4.079 1.00 85.00 482 GLY A O 1
ATOM 3708 N N . ARG A 1 483 ? 14.285 11.055 2.241 1.00 88.56 483 ARG A N 1
ATOM 3709 C CA . ARG A 1 483 ? 13.193 11.762 2.930 1.00 88.56 483 ARG A CA 1
ATOM 3710 C C . ARG A 1 483 ? 11.856 11.372 2.317 1.00 88.56 483 ARG A C 1
ATOM 3712 O O . ARG A 1 483 ? 11.775 11.164 1.115 1.00 88.56 483 ARG A O 1
ATOM 3719 N N . ALA A 1 484 ? 10.815 11.305 3.141 1.00 89.69 484 ALA A N 1
ATOM 3720 C CA . ALA A 1 484 ? 9.470 10.971 2.681 1.00 89.69 484 ALA A CA 1
ATOM 3721 C C . ALA A 1 484 ? 8.954 11.994 1.657 1.00 89.69 484 ALA A C 1
ATOM 3723 O O . ALA A 1 484 ? 8.952 13.199 1.926 1.00 89.69 484 ALA A O 1
ATOM 3724 N N . THR A 1 485 ? 8.511 11.505 0.501 1.00 87.94 485 THR A N 1
ATOM 3725 C CA . THR A 1 485 ? 7.959 12.316 -0.600 1.00 87.94 485 THR A CA 1
ATOM 3726 C C . THR A 1 485 ? 6.630 11.763 -1.120 1.00 87.94 485 THR A C 1
ATOM 3728 O O . THR A 1 485 ? 5.878 12.467 -1.795 1.00 87.94 485 THR A O 1
ATOM 3731 N N . SER A 1 486 ? 6.295 10.531 -0.742 1.00 91.75 486 SER A N 1
ATOM 3732 C CA . SER A 1 486 ? 5.106 9.782 -1.140 1.00 91.75 486 SER A CA 1
ATOM 3733 C C . SER A 1 486 ? 4.522 8.934 0.001 1.00 91.75 486 SER A C 1
ATOM 3735 O O . SER A 1 486 ? 3.803 7.967 -0.247 1.00 91.75 486 SER A O 1
ATOM 3737 N N . ALA A 1 487 ? 4.804 9.301 1.258 1.00 94.69 487 ALA A N 1
ATOM 3738 C CA . ALA A 1 487 ? 4.348 8.550 2.424 1.00 94.69 487 ALA A CA 1
ATOM 3739 C C . ALA A 1 487 ? 2.821 8.351 2.446 1.00 94.69 487 ALA A C 1
ATOM 3741 O O . ALA A 1 487 ? 2.035 9.305 2.452 1.00 94.69 487 ALA A O 1
ATOM 3742 N N . CYS A 1 488 ? 2.413 7.086 2.491 1.00 96.50 488 CYS A N 1
ATOM 3743 C CA . CYS A 1 488 ? 1.023 6.653 2.474 1.00 96.50 488 CYS A CA 1
ATOM 3744 C C . CYS A 1 488 ? 0.862 5.326 3.227 1.00 96.50 488 CYS A C 1
ATOM 3746 O O . CYS A 1 488 ? 1.792 4.776 3.808 1.00 96.50 488 CYS A O 1
ATOM 3748 N N . GLY A 1 489 ? -0.351 4.804 3.252 1.00 96.81 489 GLY A N 1
ATOM 3749 C CA . GLY A 1 489 ? -0.654 3.456 3.699 1.00 96.81 489 GLY A CA 1
ATOM 3750 C C . GLY A 1 489 ? -0.511 3.220 5.193 1.00 96.81 489 GLY A C 1
ATOM 3751 O O . GLY A 1 489 ? -0.471 2.055 5.569 1.00 96.81 489 GLY A O 1
ATOM 3752 N N . LEU A 1 490 ? -0.419 4.272 6.020 1.00 97.69 490 LEU A N 1
ATOM 3753 C CA . LEU A 1 490 ? -0.098 4.163 7.446 1.00 97.69 490 LEU A CA 1
ATOM 3754 C C . LEU A 1 490 ? -0.997 3.152 8.183 1.00 97.69 490 LEU A C 1
ATOM 3756 O O . LEU A 1 490 ? -2.230 3.242 8.160 1.00 97.69 490 LEU A O 1
ATOM 3760 N N . GLY A 1 491 ? -0.353 2.250 8.922 1.00 97.50 491 GLY A N 1
ATOM 3761 C CA . GLY A 1 491 ? -0.984 1.315 9.845 1.00 97.50 491 GLY A CA 1
ATOM 3762 C C . GLY A 1 491 ? -0.251 1.261 11.184 1.00 97.50 491 GLY A C 1
ATOM 3763 O O . GLY A 1 491 ? 0.974 1.292 11.227 1.00 97.50 491 GLY A O 1
ATOM 3764 N N . ILE A 1 492 ? -1.009 1.150 12.277 1.00 97.38 492 ILE A N 1
ATOM 3765 C CA . ILE A 1 492 ? -0.471 0.781 13.592 1.00 97.38 492 ILE A CA 1
ATOM 3766 C C . ILE A 1 492 ? -0.598 -0.733 13.750 1.00 97.38 492 ILE A C 1
ATOM 3768 O O . ILE A 1 492 ? -1.693 -1.280 13.558 1.00 97.38 492 ILE A O 1
ATOM 3772 N N . TYR A 1 493 ? 0.496 -1.410 14.092 1.00 97.88 493 TYR A N 1
ATOM 3773 C CA . TYR A 1 493 ? 0.482 -2.855 14.295 1.00 97.88 493 TYR A CA 1
ATOM 3774 C C . TYR A 1 493 ? -0.217 -3.215 15.613 1.00 97.88 493 TYR A C 1
ATOM 3776 O O . TYR A 1 493 ? 0.064 -2.647 16.668 1.00 97.88 493 TYR A O 1
ATOM 3784 N N . ARG A 1 494 ? -1.197 -4.122 15.534 1.00 96.88 494 ARG A N 1
ATOM 3785 C CA . ARG A 1 494 ? -2.169 -4.419 16.609 1.00 96.88 494 ARG A CA 1
ATOM 3786 C C . ARG A 1 494 ? -2.255 -5.919 16.888 1.00 96.88 494 ARG A C 1
ATOM 3788 O O . ARG A 1 494 ? -3.345 -6.464 17.041 1.00 96.88 494 ARG A O 1
ATOM 3795 N N . ASP A 1 495 ? -1.114 -6.590 16.865 1.00 96.19 495 ASP A N 1
ATOM 3796 C CA . ASP A 1 495 ? -0.971 -8.009 17.181 1.00 96.19 495 ASP A CA 1
ATOM 3797 C C . ASP A 1 495 ? 0.416 -8.248 17.807 1.00 96.19 495 ASP A C 1
ATOM 3799 O O . ASP A 1 495 ? 1.197 -7.310 17.951 1.00 96.19 495 ASP A O 1
ATOM 3803 N N . THR A 1 496 ? 0.731 -9.476 18.207 1.00 94.88 496 THR A N 1
ATOM 3804 C CA . THR A 1 496 ? 2.021 -9.853 18.804 1.00 94.88 496 THR A CA 1
ATOM 3805 C C . THR A 1 496 ? 2.744 -10.949 18.017 1.00 94.88 496 THR A C 1
ATOM 3807 O O . THR A 1 496 ? 3.826 -11.366 18.416 1.00 94.88 496 THR A O 1
ATOM 3810 N N . LEU A 1 497 ? 2.216 -11.383 16.862 1.00 94.50 497 LEU A N 1
ATOM 3811 C CA . LEU A 1 497 ? 2.828 -12.406 16.008 1.00 94.50 497 LEU A CA 1
ATOM 3812 C C . LEU A 1 497 ? 4.258 -12.052 15.577 1.00 94.50 497 LEU A C 1
ATOM 3814 O O . LEU A 1 497 ? 5.129 -12.916 15.622 1.00 94.50 497 LEU A O 1
ATOM 3818 N N . LEU A 1 498 ? 4.513 -10.802 15.175 1.00 93.88 498 LEU A N 1
ATOM 3819 C CA . LEU A 1 498 ? 5.859 -10.319 14.839 1.00 93.88 498 LEU A CA 1
ATOM 3820 C C . LEU A 1 498 ? 6.791 -10.214 16.062 1.00 93.88 498 LEU A C 1
ATOM 3822 O O . LEU A 1 498 ? 8.003 -10.133 15.893 1.00 93.88 498 LEU A O 1
ATOM 3826 N N . GLY A 1 499 ? 6.240 -10.247 17.278 1.00 92.69 499 GLY A N 1
ATOM 3827 C CA . GLY A 1 499 ? 6.926 -9.994 18.545 1.00 92.69 499 GLY A CA 1
ATOM 3828 C C . GLY A 1 499 ? 6.365 -8.767 19.268 1.00 92.69 499 GLY A C 1
ATOM 3829 O O . GLY A 1 499 ? 5.862 -7.836 18.637 1.00 92.69 499 GLY A O 1
ATOM 3830 N N . ASP A 1 500 ? 6.466 -8.756 20.599 1.00 91.38 500 ASP A N 1
ATOM 3831 C CA . ASP A 1 500 ? 5.940 -7.674 21.449 1.00 91.38 500 ASP A CA 1
ATOM 3832 C C . ASP A 1 500 ? 6.607 -6.317 21.167 1.00 91.38 500 ASP A C 1
ATOM 3834 O O . ASP A 1 500 ? 5.983 -5.270 21.341 1.00 91.38 500 ASP A O 1
ATOM 3838 N N . ASP A 1 501 ? 7.845 -6.325 20.665 1.00 91.38 501 ASP A N 1
ATOM 3839 C CA . ASP A 1 501 ? 8.582 -5.109 20.313 1.00 91.38 501 ASP A CA 1
ATOM 3840 C C . ASP A 1 501 ? 7.945 -4.351 19.141 1.00 91.38 501 ASP A C 1
ATOM 3842 O O . ASP A 1 501 ? 8.126 -3.141 19.055 1.00 91.38 501 ASP A O 1
ATOM 3846 N N . PHE A 1 502 ? 7.165 -5.023 18.286 1.00 94.69 502 PHE A N 1
ATOM 3847 C CA . PHE A 1 502 ? 6.448 -4.399 17.168 1.00 94.69 502 PHE A CA 1
ATOM 3848 C C . PHE A 1 502 ? 5.065 -3.865 17.564 1.00 94.69 502 PHE A C 1
ATOM 3850 O O . PHE A 1 502 ? 4.443 -3.119 16.803 1.00 94.69 502 PHE A O 1
ATOM 3857 N N . LEU A 1 503 ? 4.526 -4.277 18.717 1.00 93.44 503 LEU A N 1
ATOM 3858 C CA . LEU A 1 503 ? 3.177 -3.906 19.135 1.00 93.44 503 LEU A CA 1
ATOM 3859 C C . LEU A 1 503 ? 3.068 -2.383 19.316 1.00 93.44 503 LEU A C 1
ATOM 3861 O O . LEU A 1 503 ? 3.766 -1.796 20.142 1.00 93.44 503 LEU A O 1
ATOM 3865 N N . ASN A 1 504 ? 2.097 -1.779 18.624 1.00 92.81 504 ASN A N 1
ATOM 3866 C CA . ASN A 1 504 ? 1.849 -0.335 18.504 1.00 92.81 504 ASN A CA 1
ATOM 3867 C C . ASN A 1 504 ? 2.810 0.457 17.613 1.00 92.81 504 ASN A C 1
ATOM 3869 O O . ASN A 1 504 ? 2.611 1.667 17.474 1.00 92.81 504 ASN A O 1
ATOM 3873 N N . ASP A 1 505 ? 3.762 -0.189 16.948 1.00 96.06 505 ASP A N 1
ATOM 3874 C CA . ASP A 1 505 ? 4.606 0.524 16.000 1.00 96.06 505 ASP A CA 1
ATOM 3875 C C . ASP A 1 505 ? 3.833 0.960 14.765 1.00 96.06 505 ASP A C 1
ATOM 3877 O O . ASP A 1 505 ? 2.857 0.330 14.332 1.00 96.06 505 ASP A O 1
ATOM 3881 N N . ALA A 1 506 ? 4.289 2.074 14.203 1.00 96.81 506 ALA A N 1
ATOM 3882 C CA . ALA A 1 506 ? 3.719 2.658 13.008 1.00 96.81 506 ALA A CA 1
ATOM 3883 C C . ALA A 1 506 ? 4.491 2.194 11.777 1.00 96.81 506 ALA A C 1
ATOM 3885 O O . ALA A 1 506 ? 5.702 2.377 11.692 1.00 96.81 506 ALA A O 1
ATOM 3886 N N . PHE A 1 507 ? 3.770 1.668 10.794 1.00 98.25 507 PHE A N 1
ATOM 3887 C CA . PHE A 1 507 ? 4.307 1.252 9.505 1.00 98.25 507 PHE A CA 1
ATOM 3888 C C . PHE A 1 507 ? 3.726 2.137 8.413 1.00 98.25 507 PHE A C 1
ATOM 3890 O O . PHE A 1 507 ? 2.507 2.284 8.324 1.00 98.25 507 PHE A O 1
ATOM 3897 N N . THR A 1 508 ? 4.581 2.723 7.581 1.00 98.00 508 THR A N 1
ATOM 3898 C CA . THR A 1 508 ? 4.177 3.656 6.521 1.00 98.00 508 THR A CA 1
ATOM 3899 C C . THR A 1 508 ? 4.827 3.257 5.208 1.00 98.00 508 THR A C 1
ATOM 3901 O O . THR A 1 508 ? 6.032 3.039 5.155 1.00 98.00 508 THR A O 1
ATOM 3904 N N . CYS A 1 509 ? 4.038 3.158 4.145 1.00 98.25 509 CYS A N 1
ATOM 3905 C CA . CYS A 1 509 ? 4.544 2.878 2.807 1.00 98.25 509 CYS A CA 1
ATOM 3906 C C . CYS A 1 509 ? 5.214 4.115 2.208 1.00 98.25 509 CYS A C 1
ATOM 3908 O O . CYS A 1 509 ? 4.731 5.235 2.384 1.00 98.25 509 CYS A O 1
ATOM 3910 N N . GLU A 1 510 ? 6.279 3.897 1.446 1.00 95.50 510 GLU A N 1
ATOM 3911 C CA . GLU A 1 510 ? 6.988 4.914 0.679 1.00 95.50 510 GLU A CA 1
ATOM 3912 C C . GLU A 1 510 ? 7.277 4.358 -0.732 1.00 95.50 510 GLU A C 1
ATOM 3914 O O . GLU A 1 510 ? 8.310 3.724 -0.972 1.00 95.50 510 GLU A O 1
ATOM 3919 N N . PRO A 1 511 ? 6.322 4.491 -1.673 1.00 94.31 511 PRO A N 1
ATOM 3920 C CA . PRO A 1 511 ? 6.421 3.847 -2.977 1.00 94.31 511 PRO A CA 1
ATOM 3921 C C . PRO A 1 511 ? 7.516 4.421 -3.883 1.00 94.31 511 PRO A C 1
ATOM 3923 O O . PRO A 1 511 ? 8.045 3.675 -4.703 1.00 94.31 511 PRO A O 1
ATOM 3926 N N . VAL A 1 512 ? 7.889 5.701 -3.753 1.00 91.75 512 VAL A N 1
ATOM 3927 C CA . VAL A 1 512 ? 9.023 6.280 -4.507 1.00 91.75 512 VAL A CA 1
ATOM 3928 C C . VAL A 1 512 ? 10.343 5.636 -4.076 1.00 91.75 512 VAL A C 1
ATOM 3930 O O . VAL A 1 512 ? 11.195 5.342 -4.913 1.00 91.75 512 VAL A O 1
ATOM 3933 N N . HIS A 1 513 ? 10.497 5.368 -2.780 1.00 93.31 513 HIS A N 1
ATOM 3934 C CA . HIS A 1 513 ? 11.682 4.734 -2.201 1.00 93.31 513 HIS A CA 1
ATOM 3935 C C . HIS A 1 513 ? 11.600 3.202 -2.134 1.00 93.31 513 HIS A C 1
ATOM 3937 O O . HIS A 1 513 ? 12.552 2.564 -1.681 1.00 93.31 513 HIS A O 1
ATOM 3943 N N . GLN A 1 514 ? 10.511 2.606 -2.635 1.00 95.38 514 GLN A N 1
ATOM 3944 C CA . GLN A 1 514 ? 10.315 1.154 -2.729 1.00 95.38 514 GLN A CA 1
ATOM 3945 C C . GLN A 1 514 ? 10.401 0.474 -1.358 1.00 95.38 514 GLN A C 1
ATOM 3947 O O . GLN A 1 514 ? 11.033 -0.578 -1.210 1.00 95.38 514 GLN A O 1
ATOM 3952 N N . SER A 1 515 ? 9.802 1.098 -0.340 1.00 96.62 515 SER A N 1
ATOM 3953 C CA . SER A 1 515 ? 9.947 0.659 1.044 1.00 96.62 515 SER A CA 1
ATOM 3954 C C . SER A 1 515 ? 8.676 0.778 1.884 1.00 96.62 515 SER A C 1
ATOM 3956 O O . SER A 1 515 ? 7.719 1.480 1.554 1.00 96.62 515 SER A O 1
ATOM 3958 N N . VAL A 1 516 ? 8.684 0.064 3.006 1.00 98.31 516 VAL A N 1
ATOM 3959 C CA . VAL A 1 516 ? 7.814 0.292 4.156 1.00 98.31 516 VAL A CA 1
ATOM 3960 C C . VAL A 1 516 ? 8.716 0.677 5.320 1.00 98.31 516 VAL A C 1
ATOM 3962 O O . VAL A 1 516 ? 9.622 -0.071 5.688 1.00 98.31 516 VAL A O 1
ATOM 3965 N N . HIS A 1 517 ? 8.450 1.841 5.893 1.00 97.56 517 HIS A N 1
ATOM 3966 C CA . HIS A 1 517 ? 9.188 2.413 7.007 1.00 97.56 517 HIS A CA 1
ATOM 3967 C C . HIS A 1 517 ? 8.495 2.103 8.337 1.00 97.56 517 HIS A C 1
ATOM 3969 O O . HIS A 1 517 ? 7.273 2.266 8.432 1.00 97.56 517 HIS A O 1
ATOM 3975 N N . ARG A 1 518 ? 9.258 1.709 9.365 1.00 97.06 518 ARG A N 1
ATOM 3976 C CA . ARG A 1 518 ? 8.773 1.519 10.740 1.00 97.06 518 ARG A CA 1
ATOM 3977 C C . ARG A 1 518 ? 9.253 2.657 11.637 1.00 97.06 518 ARG A C 1
ATOM 3979 O O . ARG A 1 518 ? 10.428 3.009 11.634 1.00 97.06 518 ARG A O 1
ATOM 3986 N N . ILE A 1 519 ? 8.342 3.192 12.442 1.00 95.19 519 ILE A N 1
ATOM 3987 C CA . ILE A 1 519 ? 8.661 4.061 13.578 1.00 95.19 519 ILE A CA 1
ATOM 3988 C C . ILE A 1 519 ? 8.331 3.279 14.848 1.00 95.19 519 ILE A C 1
ATOM 3990 O O . ILE A 1 519 ? 7.172 2.896 15.037 1.00 95.19 519 ILE A O 1
ATOM 3994 N N . ASP A 1 520 ? 9.340 3.084 15.702 1.00 93.25 520 ASP A N 1
ATOM 3995 C CA . ASP A 1 520 ? 9.153 2.599 17.072 1.00 93.25 520 ASP A CA 1
ATOM 3996 C C . ASP A 1 520 ? 8.373 3.669 17.828 1.00 93.25 520 ASP A C 1
ATOM 3998 O O . ASP A 1 520 ? 8.859 4.787 18.042 1.00 93.25 520 ASP A O 1
ATOM 4002 N N . PHE A 1 521 ? 7.113 3.366 18.122 1.00 87.50 521 PHE A N 1
ATOM 4003 C CA . PHE A 1 521 ? 6.141 4.374 18.510 1.00 87.50 521 PHE A CA 1
ATOM 4004 C C . PHE A 1 521 ? 5.573 4.074 19.888 1.00 87.50 521 PHE A C 1
ATOM 4006 O O . PHE A 1 521 ? 4.759 3.169 20.082 1.00 87.50 521 PHE A O 1
ATOM 4013 N N . ARG A 1 522 ? 5.988 4.874 20.874 1.00 85.44 522 ARG A N 1
ATOM 4014 C CA . ARG A 1 522 ? 5.673 4.627 22.282 1.00 85.44 522 ARG A CA 1
ATOM 4015 C C . ARG A 1 522 ? 4.811 5.737 22.877 1.00 85.44 522 ARG A C 1
ATOM 4017 O O . ARG A 1 522 ? 5.100 6.923 22.687 1.00 85.44 522 ARG A O 1
ATOM 4024 N N . PRO A 1 523 ? 3.757 5.386 23.635 1.00 81.62 523 PRO A N 1
ATOM 4025 C CA . PRO A 1 523 ? 3.013 6.369 24.405 1.00 81.62 523 PRO A CA 1
ATOM 4026 C C . PRO A 1 523 ? 3.885 6.933 25.535 1.00 81.62 523 PRO A C 1
ATOM 4028 O O . PRO A 1 523 ? 4.668 6.220 26.158 1.00 81.62 523 PRO A O 1
ATOM 4031 N N . THR A 1 524 ? 3.703 8.214 25.836 1.00 79.81 524 THR A N 1
ATOM 4032 C CA . THR A 1 524 ? 4.247 8.878 27.029 1.00 79.81 524 THR A CA 1
ATOM 4033 C C . THR A 1 524 ? 3.108 9.380 27.916 1.00 79.81 524 THR A C 1
ATOM 4035 O O . THR A 1 524 ? 1.931 9.232 27.577 1.00 79.81 524 THR A O 1
ATOM 4038 N N . GLU A 1 525 ? 3.426 9.990 29.062 1.00 71.75 525 GLU A N 1
ATOM 4039 C CA . GLU A 1 525 ? 2.396 10.543 29.954 1.00 71.75 525 GLU A CA 1
ATOM 4040 C C . GLU A 1 525 ? 1.504 11.591 29.260 1.00 71.75 525 GLU A C 1
ATOM 4042 O O . GLU A 1 525 ? 0.299 11.628 29.506 1.00 71.75 525 GLU A O 1
ATOM 4047 N N . SER A 1 526 ? 2.068 12.430 28.382 1.00 69.31 526 SER A N 1
ATOM 4048 C CA . SER A 1 526 ? 1.360 13.555 27.749 1.00 69.31 526 SER A CA 1
ATOM 4049 C C . SER A 1 526 ? 1.243 13.472 26.222 1.00 69.31 526 SER A C 1
ATOM 4051 O O . SER A 1 526 ? 0.744 14.413 25.603 1.00 69.31 526 SER A O 1
ATOM 4053 N N . GLY A 1 527 ? 1.691 12.384 25.594 1.00 78.69 527 GLY A N 1
ATOM 4054 C CA . GLY A 1 527 ? 1.651 12.244 24.141 1.00 78.69 527 GLY A CA 1
ATOM 4055 C C . GLY A 1 527 ? 2.325 10.969 23.662 1.00 78.69 527 GLY A C 1
ATOM 4056 O O . GLY A 1 527 ? 2.071 9.890 24.196 1.00 78.69 527 GLY A O 1
ATOM 4057 N N . PHE A 1 528 ? 3.175 11.105 22.649 1.00 84.56 528 PHE A N 1
ATOM 4058 C CA . PHE A 1 528 ? 3.900 9.986 22.060 1.00 84.56 528 PHE A CA 1
ATOM 4059 C C . PHE A 1 528 ? 5.326 10.387 21.706 1.00 84.56 528 PHE A C 1
ATOM 4061 O O . PHE A 1 528 ? 5.599 11.554 21.419 1.00 84.56 528 PHE A O 1
ATOM 4068 N N . VAL A 1 529 ? 6.219 9.408 21.701 1.00 87.31 529 VAL A N 1
ATOM 4069 C CA . VAL A 1 529 ? 7.572 9.541 21.167 1.00 87.31 529 VAL A CA 1
ATOM 4070 C C . VAL A 1 529 ? 7.729 8.528 20.045 1.00 87.31 529 VAL A C 1
ATOM 4072 O O . VAL A 1 529 ? 7.291 7.385 20.173 1.00 87.31 529 VAL A O 1
ATOM 4075 N N . GLY A 1 530 ? 8.294 8.988 18.933 1.00 89.00 530 GLY A N 1
ATOM 4076 C CA . GLY A 1 530 ? 8.647 8.150 17.797 1.00 89.00 530 GLY A CA 1
ATOM 4077 C C . GLY A 1 530 ? 10.150 8.189 17.575 1.00 89.00 530 GLY A C 1
ATOM 4078 O O . GLY A 1 530 ? 10.713 9.271 17.409 1.00 89.00 530 GLY A O 1
ATOM 4079 N N . SER A 1 531 ? 10.782 7.026 17.536 1.00 91.44 531 SER A N 1
ATOM 4080 C CA . SER A 1 531 ? 12.202 6.877 17.220 1.00 91.44 531 SER A CA 1
ATOM 4081 C C . SER A 1 531 ? 12.392 5.872 16.092 1.00 91.44 531 SER A C 1
ATOM 4083 O O . SER A 1 531 ? 11.508 5.070 15.782 1.00 91.44 531 SER A O 1
ATOM 4085 N N . ARG A 1 532 ? 13.563 5.911 15.455 1.00 92.06 532 ARG A N 1
ATOM 4086 C CA . ARG A 1 532 ? 13.973 4.818 14.579 1.00 92.06 532 ARG A CA 1
ATOM 4087 C C . ARG A 1 532 ? 14.200 3.581 15.440 1.00 92.06 532 ARG A C 1
ATOM 4089 O O . ARG A 1 532 ? 14.774 3.694 16.522 1.00 92.06 532 ARG A O 1
ATOM 4096 N N . ALA A 1 533 ? 13.747 2.425 14.977 1.00 91.19 533 ALA A N 1
ATOM 4097 C CA . ALA A 1 533 ? 13.986 1.197 15.710 1.00 91.19 533 ALA A CA 1
ATOM 4098 C C . ALA A 1 533 ? 15.486 0.856 15.742 1.00 91.19 533 ALA A C 1
ATOM 4100 O O . ALA A 1 533 ? 16.197 1.034 14.751 1.00 91.19 533 ALA A O 1
ATOM 4101 N N . ALA A 1 534 ? 15.965 0.362 16.886 1.00 90.62 534 ALA A N 1
ATOM 4102 C CA . ALA A 1 534 ? 17.390 0.105 17.118 1.00 90.62 534 ALA A CA 1
ATOM 4103 C C . ALA A 1 534 ? 17.978 -0.988 16.202 1.00 90.62 534 ALA A C 1
ATOM 4105 O O . ALA A 1 534 ? 19.179 -1.021 15.954 1.00 90.62 534 ALA A O 1
ATOM 4106 N N . ASP A 1 535 ? 17.143 -1.892 15.692 1.00 91.19 535 ASP A N 1
ATOM 4107 C CA . ASP A 1 535 ? 17.513 -2.941 14.739 1.00 91.19 535 ASP A CA 1
ATOM 4108 C C . ASP A 1 535 ? 17.440 -2.489 13.268 1.00 91.19 535 ASP A C 1
ATOM 4110 O O . ASP A 1 535 ? 17.746 -3.265 12.359 1.00 91.19 535 ASP A O 1
ATOM 4114 N N . GLU A 1 536 ? 17.078 -1.225 13.032 1.00 93.69 536 GLU A N 1
ATOM 4115 C CA . GLU A 1 536 ? 16.845 -0.646 11.709 1.00 93.69 536 GLU A CA 1
ATOM 4116 C C . GLU A 1 536 ? 17.617 0.670 11.491 1.00 93.69 536 GLU A C 1
ATOM 4118 O O . GLU A 1 536 ? 17.287 1.433 10.589 1.00 93.69 536 GLU A O 1
ATOM 4123 N N . GLU A 1 537 ? 18.657 0.961 12.282 1.00 91.44 537 GLU A N 1
ATOM 4124 C CA . GLU A 1 537 ? 19.399 2.239 12.250 1.00 91.44 537 GLU A CA 1
ATOM 4125 C C . GLU A 1 537 ? 19.994 2.618 10.880 1.00 91.44 537 GLU A C 1
ATOM 4127 O O . GLU A 1 537 ? 20.217 3.801 10.627 1.00 91.44 537 GLU A O 1
ATOM 4132 N N . ASP A 1 538 ? 20.242 1.639 10.005 1.00 90.56 538 ASP A N 1
ATOM 4133 C CA . ASP A 1 538 ? 20.892 1.790 8.696 1.00 90.56 538 ASP A CA 1
ATOM 4134 C C . ASP A 1 538 ? 20.102 1.176 7.525 1.00 90.56 538 ASP A C 1
ATOM 4136 O O . ASP A 1 538 ? 20.639 0.990 6.429 1.00 90.56 538 ASP A O 1
ATOM 4140 N N . ARG A 1 539 ? 18.827 0.833 7.749 1.00 92.56 539 ARG A N 1
ATOM 4141 C CA . ARG A 1 539 ? 17.966 0.129 6.784 1.00 92.56 539 ARG A CA 1
ATOM 4142 C C . ARG A 1 539 ? 16.492 0.470 6.963 1.00 92.56 539 ARG A C 1
ATOM 4144 O O . ARG A 1 539 ? 16.092 1.066 7.956 1.00 92.56 539 ARG A O 1
ATOM 4151 N N . GLU A 1 540 ? 15.675 0.057 6.007 1.00 95.88 540 GLU A N 1
ATOM 4152 C CA . GLU A 1 540 ? 14.216 0.095 6.138 1.00 95.88 540 GLU A CA 1
ATOM 4153 C C . GLU A 1 540 ? 13.675 -1.221 6.698 1.00 95.88 540 GLU A C 1
ATOM 4155 O O . GLU A 1 540 ? 14.292 -2.272 6.502 1.00 95.88 540 GLU A O 1
ATOM 4160 N N . PHE A 1 541 ? 12.500 -1.161 7.338 1.00 97.62 541 PHE A N 1
ATOM 4161 C CA . PHE A 1 541 ? 11.795 -2.351 7.819 1.00 97.62 541 PHE A CA 1
ATOM 4162 C C . PHE A 1 541 ? 11.541 -3.344 6.687 1.00 97.62 541 PHE A C 1
ATOM 4164 O O . PHE A 1 541 ? 11.755 -4.541 6.851 1.00 97.62 541 PHE A O 1
ATOM 4171 N N . LEU A 1 542 ? 11.093 -2.846 5.533 1.00 98.25 542 LEU A N 1
ATOM 4172 C CA . LEU A 1 542 ? 11.005 -3.609 4.296 1.00 98.25 542 LEU A CA 1
ATOM 4173 C C . LEU A 1 542 ? 11.416 -2.725 3.118 1.00 98.25 542 LEU A C 1
ATOM 4175 O O . LEU A 1 542 ? 10.941 -1.600 2.995 1.00 98.25 542 LEU A O 1
ATOM 4179 N N . SER A 1 543 ? 12.272 -3.229 2.236 1.00 96.94 543 SER A N 1
ATOM 4180 C CA . SER A 1 543 ? 12.674 -2.559 0.996 1.00 96.94 543 SER A CA 1
ATOM 4181 C C . SER A 1 543 ? 12.823 -3.561 -0.143 1.00 96.94 543 SER A C 1
ATOM 4183 O O . SER A 1 543 ? 13.059 -4.744 0.098 1.00 96.94 543 SER A O 1
ATOM 4185 N N . SER A 1 544 ? 12.684 -3.107 -1.390 1.00 96.38 544 SER A N 1
ATOM 4186 C CA . SER A 1 544 ? 12.887 -3.955 -2.570 1.00 96.38 544 SER A CA 1
ATOM 4187 C C . SER A 1 544 ? 13.826 -3.321 -3.583 1.00 96.38 544 SER A C 1
ATOM 4189 O O . SER A 1 544 ? 13.734 -2.132 -3.878 1.00 96.38 544 SER A O 1
ATOM 4191 N N . THR A 1 545 ? 14.706 -4.140 -4.155 1.00 94.06 545 THR A N 1
ATOM 4192 C CA . THR A 1 545 ? 15.523 -3.771 -5.324 1.00 94.06 545 THR A CA 1
ATOM 4193 C C . THR A 1 545 ? 14.766 -3.909 -6.649 1.00 94.06 545 THR A C 1
ATOM 4195 O O . THR A 1 545 ? 15.266 -3.457 -7.677 1.00 94.06 545 THR A O 1
ATOM 4198 N N . ASP A 1 546 ? 13.557 -4.484 -6.642 1.00 94.06 546 ASP A N 1
ATOM 4199 C CA . ASP A 1 546 ? 12.686 -4.496 -7.816 1.00 94.06 546 ASP A CA 1
ATOM 4200 C C . ASP A 1 546 ? 12.171 -3.079 -8.082 1.00 94.06 546 ASP A C 1
ATOM 4202 O O . ASP A 1 546 ? 11.437 -2.497 -7.279 1.00 94.06 546 ASP A O 1
ATOM 4206 N N . ARG A 1 547 ? 12.536 -2.555 -9.255 1.00 92.44 547 ARG A N 1
ATOM 4207 C CA . ARG A 1 547 ? 12.243 -1.191 -9.697 1.00 92.44 547 ARG A CA 1
ATOM 4208 C C . ARG A 1 547 ? 10.754 -0.899 -9.911 1.00 92.44 547 ARG A C 1
ATOM 4210 O O . ARG A 1 547 ? 10.408 0.251 -10.182 1.00 92.44 547 ARG A O 1
ATOM 4217 N N . TRP A 1 548 ? 9.888 -1.905 -9.801 1.00 94.69 548 TRP A N 1
ATOM 4218 C CA . TRP A 1 548 ? 8.433 -1.808 -9.952 1.00 94.69 548 TRP A CA 1
ATOM 4219 C C . TRP A 1 548 ? 7.665 -1.907 -8.626 1.00 94.69 548 TRP A C 1
ATOM 4221 O O . TRP A 1 548 ? 6.451 -1.711 -8.617 1.00 94.69 548 TRP A O 1
ATOM 4231 N N . PHE A 1 549 ? 8.342 -2.180 -7.504 1.00 96.88 549 PHE A N 1
ATOM 4232 C CA . PHE A 1 549 ? 7.703 -2.316 -6.193 1.00 96.88 549 PHE A CA 1
ATOM 4233 C C . PHE A 1 549 ? 7.176 -0.962 -5.681 1.00 96.88 549 PHE A C 1
ATOM 4235 O O . PHE A 1 549 ? 7.950 -0.027 -5.460 1.00 96.88 549 PHE A O 1
ATOM 4242 N N . ARG A 1 550 ? 5.855 -0.844 -5.499 1.00 96.25 550 ARG A N 1
ATOM 4243 C CA . ARG A 1 550 ? 5.119 0.363 -5.079 1.00 96.25 550 ARG A CA 1
ATOM 4244 C C . ARG A 1 550 ? 4.129 0.021 -3.953 1.00 96.25 550 ARG A C 1
ATOM 4246 O O . ARG A 1 550 ? 2.921 -0.054 -4.197 1.00 96.25 550 ARG A O 1
ATOM 4253 N N . PRO A 1 551 ? 4.607 -0.166 -2.710 1.00 97.88 551 PRO A N 1
ATOM 4254 C CA . PRO A 1 551 ? 3.727 -0.387 -1.569 1.00 97.88 551 PRO A CA 1
ATOM 4255 C C . PRO A 1 551 ? 2.852 0.850 -1.324 1.00 97.88 551 PRO A C 1
ATOM 4257 O O . PRO A 1 551 ? 3.343 1.978 -1.354 1.00 97.88 551 PRO A O 1
ATOM 4260 N N . VAL A 1 552 ? 1.558 0.650 -1.069 1.00 97.25 552 VAL A N 1
ATOM 4261 C CA . VAL A 1 552 ? 0.577 1.743 -0.882 1.00 97.25 552 VAL A CA 1
ATOM 4262 C C . VAL A 1 552 ? -0.374 1.557 0.299 1.00 97.25 552 VAL A C 1
ATOM 4264 O O . VAL A 1 552 ? -1.079 2.492 0.693 1.00 97.25 552 VAL A O 1
ATOM 4267 N N . GLN A 1 553 ? -0.402 0.368 0.898 1.00 98.44 553 GLN A N 1
ATOM 4268 C CA . GLN A 1 553 ? -1.109 0.129 2.150 1.00 98.44 553 GLN A CA 1
ATOM 4269 C C . GLN A 1 553 ? -0.390 -0.923 2.984 1.00 98.44 553 GLN A C 1
ATOM 4271 O O . GLN A 1 553 ? -0.013 -1.973 2.468 1.00 98.44 553 GLN A O 1
ATOM 4276 N N . VAL A 1 554 ? -0.290 -0.668 4.288 1.00 98.19 554 VAL A N 1
ATOM 4277 C CA . VAL A 1 554 ? 0.021 -1.695 5.279 1.00 98.19 554 VAL A CA 1
ATOM 4278 C C . VAL A 1 554 ? -1.102 -1.858 6.286 1.00 98.19 554 VAL A C 1
ATOM 4280 O O . VAL A 1 554 ? -1.782 -0.900 6.665 1.00 98.19 554 VAL A O 1
ATOM 4283 N N . ARG A 1 555 ? -1.329 -3.099 6.716 1.00 96.38 555 ARG A N 1
ATOM 4284 C CA . ARG A 1 555 ? -2.384 -3.411 7.680 1.00 96.38 555 ARG A CA 1
ATOM 4285 C C . ARG A 1 555 ? -2.104 -4.705 8.431 1.00 96.38 555 ARG A C 1
ATOM 4287 O O . ARG A 1 555 ? -1.722 -5.698 7.831 1.00 96.38 555 ARG A O 1
ATOM 4294 N N . THR A 1 556 ? -2.372 -4.729 9.732 1.00 97.88 556 THR A N 1
ATOM 4295 C CA . THR A 1 556 ? -2.438 -5.984 10.498 1.00 97.88 556 THR A CA 1
ATOM 4296 C C . THR A 1 556 ? -3.547 -6.876 9.927 1.00 97.88 556 THR A C 1
ATOM 4298 O O . THR A 1 556 ? -4.644 -6.384 9.650 1.00 97.88 556 THR A O 1
ATOM 4301 N N . GLY A 1 557 ? -3.279 -8.164 9.740 1.00 96.31 557 GLY A N 1
ATOM 4302 C CA . GLY A 1 557 ? -4.264 -9.158 9.318 1.00 96.31 557 GLY A CA 1
ATOM 4303 C C . GLY A 1 557 ? -4.969 -9.846 10.493 1.00 96.31 557 GLY A C 1
ATOM 4304 O O . GLY A 1 557 ? -4.473 -9.796 11.623 1.00 96.31 557 GLY A O 1
ATOM 4305 N N . PRO A 1 558 ? -6.107 -10.528 10.263 1.00 95.12 558 PRO A N 1
ATOM 4306 C CA . PRO A 1 558 ? -6.763 -11.361 11.274 1.00 95.12 558 PRO A CA 1
ATOM 4307 C C . PRO A 1 558 ? -5.906 -12.547 11.730 1.00 95.12 558 PRO A C 1
ATOM 4309 O O . PRO A 1 558 ? -6.177 -13.122 12.776 1.00 95.12 558 PRO A O 1
ATOM 4312 N N . ASP A 1 559 ? -4.887 -12.913 10.962 1.00 93.38 559 ASP A N 1
ATOM 4313 C CA . ASP A 1 559 ? -3.899 -13.937 11.289 1.00 93.38 559 ASP A CA 1
ATOM 4314 C C . ASP A 1 559 ? -2.696 -13.401 12.082 1.00 93.38 559 ASP A C 1
ATOM 4316 O O . ASP A 1 559 ? -1.828 -14.177 12.470 1.00 93.38 559 ASP A O 1
ATOM 4320 N N . GLY A 1 560 ? -2.629 -12.085 12.295 1.00 95.00 560 GLY A N 1
ATOM 4321 C CA . GLY A 1 560 ? -1.544 -11.402 12.998 1.00 95.00 560 GLY A CA 1
ATOM 4322 C C . GLY A 1 560 ? -0.386 -10.960 12.105 1.00 95.00 560 GLY A C 1
ATOM 4323 O O . GLY A 1 560 ? 0.426 -10.157 12.543 1.00 95.00 560 GLY A O 1
ATOM 4324 N N . ALA A 1 561 ? -0.305 -11.398 10.845 1.00 96.00 561 ALA A N 1
ATOM 4325 C CA . ALA A 1 561 ? 0.730 -10.919 9.929 1.00 96.00 561 ALA A CA 1
ATOM 4326 C C . ALA A 1 561 ? 0.545 -9.427 9.599 1.00 96.00 561 ALA A C 1
ATOM 4328 O O . ALA A 1 561 ? -0.566 -8.890 9.667 1.00 96.00 561 ALA A O 1
ATOM 4329 N N . LEU A 1 562 ? 1.619 -8.754 9.181 1.00 98.06 562 LEU A N 1
ATOM 4330 C CA . LEU A 1 562 ? 1.520 -7.427 8.572 1.00 98.06 562 LEU A CA 1
ATOM 4331 C C . LEU A 1 562 ? 1.357 -7.591 7.058 1.00 98.06 562 LEU A C 1
ATOM 4333 O O . LEU A 1 562 ? 2.245 -8.094 6.379 1.00 98.06 562 LEU A O 1
ATOM 4337 N N . TRP A 1 563 ? 0.214 -7.186 6.526 1.00 98.50 563 TRP A N 1
ATOM 4338 C CA . TRP A 1 563 ? -0.101 -7.263 5.105 1.00 98.50 563 TRP A CA 1
ATOM 4339 C C . TRP A 1 563 ? 0.369 -5.998 4.396 1.00 98.50 563 TRP A C 1
ATOM 4341 O O . TRP A 1 563 ? 0.141 -4.899 4.902 1.00 98.50 563 TRP A O 1
ATOM 4351 N N . VAL A 1 564 ? 0.997 -6.155 3.231 1.00 98.81 564 VAL A N 1
ATOM 4352 C CA . VAL A 1 564 ? 1.506 -5.070 2.382 1.00 98.81 564 VAL A CA 1
ATOM 4353 C C . VAL A 1 564 ? 0.827 -5.168 1.020 1.00 98.81 564 VAL A C 1
ATOM 4355 O O . VAL A 1 564 ? 0.902 -6.203 0.360 1.00 98.81 564 VAL A O 1
ATOM 4358 N N . VAL A 1 565 ? 0.163 -4.097 0.600 1.00 98.75 565 VAL A N 1
ATOM 4359 C CA . VAL A 1 565 ? -0.474 -3.978 -0.715 1.00 98.75 565 VAL A CA 1
ATOM 4360 C C . VAL A 1 565 ? 0.456 -3.209 -1.637 1.00 98.75 565 VAL A C 1
ATOM 4362 O O . VAL A 1 565 ? 0.848 -2.087 -1.314 1.00 98.75 565 VAL A O 1
ATOM 4365 N N . ASP A 1 566 ? 0.789 -3.807 -2.772 1.00 98.25 566 ASP A N 1
ATOM 4366 C CA . ASP A 1 566 ? 1.697 -3.275 -3.778 1.00 98.25 566 ASP A CA 1
ATOM 4367 C C . ASP A 1 566 ? 0.969 -3.102 -5.118 1.00 98.25 566 ASP A C 1
ATOM 4369 O O . ASP A 1 566 ? 0.500 -4.076 -5.716 1.00 98.25 566 ASP A O 1
ATOM 4373 N N . MET A 1 567 ? 0.896 -1.857 -5.601 1.00 95.75 567 MET A N 1
ATOM 4374 C CA . MET A 1 567 ? 0.305 -1.542 -6.910 1.00 95.75 567 MET A CA 1
ATOM 4375 C C . MET A 1 567 ? 1.094 -2.168 -8.066 1.00 95.75 567 MET A C 1
ATOM 4377 O O . MET A 1 567 ? 0.527 -2.419 -9.121 1.00 95.75 567 MET A O 1
ATOM 4381 N N . TYR A 1 568 ? 2.392 -2.416 -7.871 1.00 96.25 568 TYR A N 1
ATOM 4382 C CA . TYR A 1 568 ? 3.329 -2.940 -8.861 1.00 96.25 568 TYR A CA 1
ATOM 4383 C C . TYR A 1 568 ? 3.371 -2.145 -10.178 1.00 96.25 568 TYR A C 1
ATOM 4385 O O . TYR A 1 568 ? 2.953 -2.602 -11.246 1.00 96.25 568 TYR A O 1
ATOM 4393 N N . ARG A 1 569 ? 3.897 -0.918 -10.110 1.00 92.56 569 ARG A N 1
ATOM 4394 C CA . ARG A 1 569 ? 3.959 0.023 -11.240 1.00 92.56 569 ARG A CA 1
ATOM 4395 C C . ARG A 1 569 ? 5.377 0.492 -11.507 1.00 92.56 569 ARG A C 1
ATOM 4397 O O . ARG A 1 569 ? 6.116 0.818 -10.581 1.00 92.56 569 ARG A O 1
ATOM 4404 N N . PHE A 1 570 ? 5.708 0.668 -12.784 1.00 91.25 570 PHE A N 1
ATOM 4405 C CA . PHE A 1 570 ? 6.958 1.330 -13.156 1.00 91.25 570 PHE A CA 1
ATOM 4406 C C . PHE A 1 570 ? 6.955 2.807 -12.724 1.00 91.25 570 PHE A C 1
ATOM 4408 O O . PHE A 1 570 ? 7.883 3.277 -12.065 1.00 91.25 570 PHE A O 1
ATOM 4415 N N . VAL A 1 571 ? 5.868 3.527 -13.022 1.00 87.50 571 VAL A N 1
ATOM 4416 C CA . VAL A 1 571 ? 5.674 4.934 -12.641 1.00 87.50 571 VAL A CA 1
ATOM 4417 C C . VAL A 1 571 ? 4.569 5.031 -11.594 1.00 87.50 571 VAL A C 1
ATOM 4419 O O . VAL A 1 571 ? 3.453 4.579 -11.832 1.00 87.50 571 VAL A O 1
ATOM 4422 N N . ILE A 1 572 ? 4.865 5.648 -10.447 1.00 86.06 572 ILE A N 1
ATOM 4423 C CA . ILE A 1 572 ? 3.869 5.957 -9.400 1.00 86.06 572 ILE A CA 1
ATOM 4424 C C . ILE A 1 572 ? 3.522 7.450 -9.332 1.00 86.06 572 ILE A C 1
ATOM 4426 O O . ILE A 1 572 ? 2.604 7.872 -8.624 1.00 86.06 572 ILE A O 1
ATOM 4430 N N . GLU A 1 573 ? 4.241 8.285 -10.075 1.00 82.88 573 GLU A N 1
ATOM 4431 C CA . GLU A 1 573 ? 3.947 9.707 -10.148 1.00 82.88 573 GLU A CA 1
ATOM 4432 C C . GLU A 1 573 ? 2.785 9.974 -11.113 1.00 82.88 573 GLU A C 1
ATOM 4434 O O . GLU A 1 573 ? 2.701 9.405 -12.201 1.00 82.88 573 GLU A O 1
ATOM 4439 N N . HIS A 1 574 ? 1.852 10.834 -10.705 1.00 81.81 574 HIS A N 1
ATOM 4440 C CA . HIS A 1 574 ? 0.719 11.186 -11.551 1.00 81.81 574 HIS A CA 1
ATOM 4441 C C . HIS A 1 574 ? 1.184 12.069 -12.719 1.00 81.81 574 HIS A C 1
ATOM 4443 O O . HIS A 1 574 ? 1.902 13.043 -12.504 1.00 81.81 574 HIS A O 1
ATOM 4449 N N . SER A 1 575 ? 0.700 11.794 -13.934 1.00 80.31 575 SER A N 1
ATOM 4450 C CA . SER A 1 575 ? 1.100 12.468 -15.186 1.00 80.31 575 SER A CA 1
ATOM 4451 C C . SER A 1 575 ? 1.123 13.999 -15.109 1.00 80.31 575 SER A C 1
ATOM 4453 O O . SER A 1 575 ? 2.071 14.618 -15.574 1.00 80.31 575 SER A O 1
ATOM 4455 N N . ARG A 1 576 ? 0.126 14.611 -14.455 1.00 78.38 576 ARG A N 1
ATOM 4456 C CA . ARG A 1 576 ? 0.052 16.061 -14.166 1.00 78.38 576 ARG A CA 1
ATOM 4457 C C . ARG A 1 576 ? 1.330 16.672 -13.566 1.00 78.38 576 ARG A C 1
ATOM 4459 O O . ARG A 1 576 ? 1.577 17.861 -13.761 1.00 78.38 576 ARG A O 1
ATOM 4466 N N . TRP A 1 577 ? 2.073 15.901 -12.782 1.00 77.88 577 TRP A N 1
ATOM 4467 C CA . TRP A 1 577 ? 3.259 16.354 -12.059 1.00 77.88 577 TRP A CA 1
ATOM 4468 C C . TRP A 1 577 ? 4.562 16.043 -12.813 1.00 77.88 577 TRP A C 1
ATOM 4470 O O . TRP A 1 577 ? 5.620 16.541 -12.447 1.00 77.88 577 TRP A O 1
ATOM 4480 N N . ILE A 1 578 ? 4.480 15.303 -13.922 1.00 81.12 578 ILE A N 1
ATOM 4481 C CA . ILE A 1 578 ? 5.623 14.956 -14.767 1.00 81.12 578 ILE A CA 1
ATOM 4482 C C . ILE A 1 578 ? 5.763 16.007 -15.886 1.00 81.12 578 ILE A C 1
ATOM 4484 O O . ILE A 1 578 ? 4.780 16.305 -16.571 1.00 81.12 578 ILE A O 1
ATOM 4488 N N . PRO A 1 579 ? 6.967 16.558 -16.135 1.00 84.00 579 PRO A N 1
ATOM 4489 C CA . PRO A 1 579 ? 7.207 17.445 -17.272 1.00 84.00 579 PRO A CA 1
ATOM 4490 C C . PRO A 1 579 ? 6.822 16.798 -18.605 1.00 84.00 579 PRO A C 1
ATOM 4492 O O . PRO A 1 579 ? 7.089 15.619 -18.833 1.00 84.00 579 PRO A O 1
ATOM 4495 N N . GLN A 1 580 ? 6.263 17.583 -19.530 1.00 83.62 580 GLN A N 1
ATOM 4496 C CA . GLN A 1 580 ? 5.727 17.059 -20.792 1.00 83.62 580 GLN A CA 1
ATOM 4497 C C . GLN A 1 580 ? 6.766 16.316 -21.651 1.00 83.62 580 GLN A C 1
ATOM 4499 O O . GLN A 1 580 ? 6.413 15.343 -22.315 1.00 83.62 580 GLN A O 1
ATOM 4504 N N . SER A 1 581 ? 8.029 16.757 -21.642 1.00 82.38 581 SER A N 1
ATOM 4505 C CA . SER A 1 581 ? 9.122 16.083 -22.355 1.00 82.38 581 SER A CA 1
ATOM 4506 C C . SER A 1 581 ? 9.341 14.671 -21.816 1.00 82.38 581 SER A C 1
ATOM 4508 O O . SER A 1 581 ? 9.296 13.711 -22.575 1.00 82.38 581 SER A O 1
ATOM 4510 N N . THR A 1 582 ? 9.455 14.533 -20.496 1.00 82.19 582 THR A N 1
ATOM 4511 C CA . THR A 1 582 ? 9.619 13.242 -19.822 1.00 82.19 582 THR A CA 1
ATOM 4512 C C . THR A 1 582 ? 8.382 12.365 -19.998 1.00 82.19 582 THR A C 1
ATOM 4514 O O . THR A 1 582 ? 8.492 11.184 -20.306 1.00 82.19 582 THR A O 1
ATOM 4517 N N . LEU A 1 583 ? 7.184 12.944 -19.865 1.00 83.44 583 LEU A N 1
ATOM 4518 C CA . LEU A 1 583 ? 5.923 12.222 -20.028 1.00 83.44 583 LEU A CA 1
ATOM 4519 C C . LEU A 1 583 ? 5.773 11.620 -21.433 1.00 83.44 583 LEU A C 1
ATOM 4521 O O . LEU A 1 583 ? 5.200 10.545 -21.567 1.00 83.44 583 LEU A O 1
ATOM 4525 N N . SER A 1 584 ? 6.300 12.281 -22.471 1.00 84.12 584 SER A N 1
ATOM 4526 C CA . SER A 1 584 ? 6.243 11.774 -23.851 1.00 84.12 584 SER A CA 1
ATOM 4527 C C . SER A 1 584 ? 7.095 10.525 -24.101 1.00 84.12 584 SER A C 1
ATOM 4529 O O . SER A 1 584 ? 6.868 9.822 -25.082 1.00 84.12 584 SER A O 1
ATOM 4531 N N . GLU A 1 585 ? 8.030 10.230 -23.197 1.00 83.62 585 GLU A N 1
ATOM 4532 C CA . GLU A 1 585 ? 8.937 9.081 -23.265 1.00 83.62 585 GLU A CA 1
ATOM 4533 C C . GLU A 1 585 ? 8.538 7.956 -22.297 1.00 83.62 585 GLU A C 1
ATOM 4535 O O . GLU A 1 585 ? 9.116 6.871 -22.341 1.00 83.62 585 GLU A O 1
ATOM 4540 N N . LEU A 1 586 ? 7.569 8.196 -21.407 1.00 86.88 586 LEU A N 1
ATOM 4541 C CA . LEU A 1 586 ? 7.175 7.265 -20.353 1.00 86.88 586 LEU A CA 1
ATOM 4542 C C . LEU A 1 586 ? 5.822 6.620 -20.625 1.00 86.88 586 LEU A C 1
ATOM 4544 O O . LEU A 1 586 ? 4.851 7.266 -21.015 1.00 86.88 586 LEU A O 1
ATOM 4548 N N . ASN A 1 587 ? 5.721 5.344 -20.270 1.00 87.12 587 ASN A N 1
ATOM 4549 C CA . ASN A 1 587 ? 4.443 4.670 -20.145 1.00 87.12 587 ASN A CA 1
ATOM 4550 C C . ASN A 1 587 ? 4.000 4.706 -18.682 1.00 87.12 587 ASN A C 1
ATOM 4552 O O . ASN A 1 587 ? 4.308 3.815 -17.892 1.00 87.12 587 ASN A O 1
ATOM 4556 N N . VAL A 1 588 ? 3.233 5.736 -18.324 1.00 86.44 588 VAL A N 1
ATOM 4557 C CA . VAL A 1 588 ? 2.682 5.899 -16.965 1.00 86.44 588 VAL A CA 1
ATOM 4558 C C . VAL A 1 588 ? 1.654 4.821 -16.585 1.00 86.44 588 VAL A C 1
ATOM 4560 O O . VAL A 1 588 ? 1.242 4.734 -15.433 1.00 86.44 588 VAL A O 1
ATOM 4563 N N . PHE A 1 589 ? 1.253 3.972 -17.538 1.00 87.06 589 PHE A N 1
ATOM 4564 C CA . PHE A 1 589 ? 0.332 2.851 -17.334 1.00 87.06 589 PHE A CA 1
ATOM 4565 C C . PHE A 1 589 ? 1.032 1.490 -17.280 1.00 87.06 589 PHE A C 1
ATOM 4567 O O . PHE A 1 589 ? 0.364 0.460 -17.148 1.00 87.06 589 PHE A O 1
ATOM 4574 N N . ALA A 1 590 ? 2.363 1.465 -17.360 1.00 89.81 590 ALA A N 1
ATOM 4575 C CA . ALA A 1 590 ? 3.143 0.248 -17.221 1.00 89.81 590 ALA A CA 1
ATOM 4576 C C . ALA A 1 590 ? 2.881 -0.395 -15.844 1.00 89.81 590 ALA A C 1
ATOM 4578 O O . ALA A 1 590 ? 3.183 0.194 -14.802 1.00 89.81 590 ALA A O 1
ATOM 4579 N N . GLY A 1 591 ? 2.279 -1.590 -15.861 1.00 91.06 591 GLY A N 1
ATOM 4580 C CA . GLY A 1 591 ? 1.892 -2.353 -14.668 1.00 91.06 591 GLY A CA 1
ATOM 4581 C C . GLY A 1 591 ? 0.408 -2.287 -14.295 1.00 91.06 591 GLY A C 1
ATOM 4582 O O . GLY A 1 591 ? 0.028 -2.887 -13.304 1.00 91.06 591 GLY A O 1
ATOM 4583 N N . THR A 1 592 ? -0.451 -1.608 -15.071 1.00 90.44 592 THR A N 1
ATOM 4584 C CA . THR A 1 592 ? -1.925 -1.588 -14.857 1.00 90.44 592 THR A CA 1
ATOM 4585 C C . THR A 1 592 ? -2.567 -2.974 -14.718 1.00 90.44 592 THR A C 1
ATOM 4587 O O . THR A 1 592 ? -3.612 -3.116 -14.086 1.00 90.44 592 THR A O 1
ATOM 4590 N N . ASP A 1 593 ? -1.968 -3.982 -15.341 1.00 92.31 593 ASP A N 1
ATOM 4591 C CA . ASP A 1 593 ? -2.378 -5.383 -15.366 1.00 92.31 593 ASP A CA 1
ATOM 4592 C C . ASP A 1 593 ? -1.685 -6.242 -14.293 1.00 92.31 593 ASP A C 1
ATOM 4594 O O . ASP A 1 593 ? -1.829 -7.466 -14.297 1.00 92.31 593 ASP A O 1
ATOM 4598 N N . ARG A 1 594 ? -0.931 -5.617 -13.382 1.00 95.38 594 ARG A N 1
ATOM 4599 C CA . ARG A 1 594 ? -0.111 -6.269 -12.354 1.00 95.38 594 ARG A CA 1
ATOM 4600 C C . ARG A 1 594 ? -0.428 -5.724 -10.980 1.00 95.38 594 ARG A C 1
ATOM 4602 O O . ARG A 1 594 ? -0.982 -4.642 -10.869 1.00 95.38 594 ARG A O 1
ATOM 4609 N N . GLY A 1 595 ? -0.111 -6.472 -9.935 1.00 97.12 595 GLY A N 1
ATOM 4610 C CA . GLY A 1 595 ? -0.379 -6.042 -8.570 1.00 97.12 595 GLY A CA 1
ATOM 4611 C C . GLY A 1 595 ? -0.192 -7.188 -7.600 1.00 97.12 595 GLY A C 1
ATOM 4612 O O . GLY A 1 595 ? -0.396 -8.345 -7.964 1.00 97.12 595 GLY A O 1
ATOM 4613 N N . ARG A 1 596 ? 0.252 -6.888 -6.380 1.00 97.88 596 ARG A N 1
ATOM 4614 C CA . ARG A 1 596 ? 0.692 -7.921 -5.437 1.00 97.88 596 ARG A CA 1
ATOM 4615 C C . ARG A 1 596 ? 0.261 -7.597 -4.024 1.00 97.88 596 ARG A C 1
ATOM 4617 O O . ARG A 1 596 ? 0.182 -6.444 -3.611 1.00 97.88 596 ARG A O 1
ATOM 4624 N N . ILE A 1 597 ? -0.041 -8.645 -3.275 1.00 98.56 597 ILE A N 1
ATOM 4625 C CA . ILE A 1 597 ? -0.350 -8.564 -1.855 1.00 98.56 597 ILE A CA 1
ATOM 4626 C C . ILE A 1 597 ? 0.607 -9.508 -1.148 1.00 98.56 597 ILE A C 1
ATOM 4628 O O . ILE A 1 597 ? 0.644 -10.706 -1.433 1.00 98.56 597 ILE A O 1
ATOM 4632 N N . TYR A 1 598 ? 1.374 -8.954 -0.222 1.00 98.31 598 TYR A N 1
ATOM 4633 C CA . TYR A 1 598 ? 2.360 -9.669 0.570 1.00 98.31 598 TYR A CA 1
ATOM 4634 C C . TYR A 1 598 ? 1.939 -9.729 2.032 1.00 98.31 598 TYR A C 1
ATOM 4636 O O . TYR A 1 598 ? 1.157 -8.911 2.517 1.00 98.31 598 TYR A O 1
ATOM 4644 N N . ARG A 1 599 ? 2.518 -10.682 2.752 1.00 97.12 599 ARG A N 1
ATOM 4645 C CA . ARG A 1 599 ? 2.446 -10.795 4.207 1.00 97.12 599 ARG A CA 1
ATOM 4646 C C . ARG A 1 599 ? 3.855 -10.834 4.770 1.00 97.12 599 ARG A C 1
ATOM 4648 O O . ARG A 1 599 ? 4.692 -11.586 4.276 1.00 97.12 599 ARG A O 1
ATOM 4655 N N . VAL A 1 600 ? 4.082 -10.091 5.840 1.00 97.12 600 VAL A N 1
ATOM 4656 C CA . VAL A 1 600 ? 5.279 -10.180 6.669 1.00 97.12 600 VAL A CA 1
ATOM 4657 C C . VAL A 1 600 ? 4.930 -10.944 7.940 1.00 97.12 600 VAL A C 1
ATOM 4659 O O . VAL A 1 600 ? 3.953 -10.619 8.618 1.00 97.12 600 VAL A O 1
ATOM 4662 N N . LEU A 1 601 ? 5.711 -11.978 8.244 1.00 94.00 601 LEU A N 1
ATOM 4663 C CA . LEU A 1 601 ? 5.542 -12.846 9.413 1.00 94.00 601 LEU A CA 1
ATOM 4664 C C . LEU A 1 601 ? 6.907 -13.367 9.900 1.00 94.00 601 LEU A C 1
ATOM 4666 O O . LEU A 1 601 ? 7.895 -13.211 9.185 1.00 94.00 601 LEU A O 1
ATOM 4670 N N . PRO A 1 602 ? 7.002 -14.011 11.076 1.00 93.44 602 PRO A N 1
ATOM 4671 C CA . PRO A 1 602 ? 8.264 -14.577 11.547 1.00 93.44 602 PRO A CA 1
ATOM 4672 C C . PRO A 1 602 ? 8.877 -15.600 10.575 1.00 93.44 602 PRO A C 1
ATOM 4674 O O . PRO A 1 602 ? 8.178 -16.436 9.993 1.00 93.44 602 PRO A O 1
ATOM 4677 N N . SER A 1 603 ? 10.202 -15.552 10.429 1.00 87.88 603 SER A N 1
ATOM 4678 C CA . SER A 1 603 ? 11.004 -16.506 9.657 1.00 87.88 603 SER A CA 1
ATOM 4679 C C . SER A 1 603 ? 10.952 -17.897 10.297 1.00 87.88 603 SER A C 1
ATOM 4681 O O . SER A 1 603 ? 11.324 -18.087 11.456 1.00 87.88 603 SER A O 1
ATOM 4683 N N . SER A 1 604 ? 10.530 -18.909 9.538 1.00 67.00 604 SER A N 1
ATOM 4684 C CA . SER A 1 604 ? 10.365 -20.284 10.022 1.00 67.00 604 SER A CA 1
ATOM 4685 C C . SER A 1 604 ? 11.702 -21.019 10.215 1.00 67.00 604 SER A C 1
ATOM 4687 O O . SER A 1 604 ? 12.052 -21.911 9.443 1.00 67.00 604 SER A O 1
ATOM 4689 N N . SER A 1 605 ? 12.429 -20.725 11.296 1.00 44.94 605 SER A N 1
ATOM 4690 C CA . SER A 1 605 ? 13.478 -21.615 11.826 1.00 44.94 605 SER A CA 1
ATOM 4691 C C . SER A 1 605 ? 12.838 -22.757 12.631 1.00 44.94 605 SER A C 1
ATOM 4693 O O . SER A 1 605 ? 13.030 -22.856 13.838 1.00 44.94 605 SER A O 1
ATOM 4695 N N . GLY A 1 606 ? 12.037 -23.605 11.971 1.00 35.94 606 GLY A N 1
ATOM 4696 C CA . GLY A 1 606 ? 11.518 -24.846 12.566 1.00 35.94 606 GLY A CA 1
ATOM 4697 C C . GLY A 1 606 ? 10.005 -24.947 12.775 1.00 35.94 606 GLY A C 1
ATOM 4698 O O . GLY A 1 606 ? 9.577 -25.283 13.868 1.00 35.94 606 GLY A O 1
ATOM 4699 N N . ALA A 1 607 ? 9.199 -24.724 11.739 1.00 35.25 607 ALA A N 1
ATOM 4700 C CA . ALA A 1 607 ? 7.938 -25.435 11.486 1.00 35.25 607 ALA A CA 1
ATOM 4701 C C . ALA A 1 607 ? 7.329 -24.857 10.209 1.00 35.25 607 ALA A C 1
ATOM 4703 O O . ALA A 1 607 ? 7.224 -23.641 10.079 1.00 35.25 607 ALA A O 1
ATOM 4704 N N . GLY A 1 608 ? 6.904 -25.714 9.278 1.00 41.78 608 GLY A N 1
ATOM 4705 C CA . GLY A 1 608 ? 5.953 -25.291 8.258 1.00 41.78 608 GLY A CA 1
ATOM 4706 C C . GLY A 1 608 ? 4.693 -24.831 8.977 1.00 41.78 608 GLY A C 1
ATOM 4707 O O . GLY A 1 608 ? 3.948 -25.666 9.496 1.00 41.78 608 GLY A O 1
ATOM 4708 N N . ALA A 1 609 ? 4.502 -23.518 9.083 1.00 46.91 609 ALA A N 1
ATOM 4709 C CA . ALA A 1 609 ? 3.289 -22.946 9.628 1.00 46.91 609 ALA A CA 1
ATOM 4710 C C . ALA A 1 609 ? 2.177 -23.235 8.621 1.00 46.91 609 ALA A C 1
ATOM 4712 O O . ALA A 1 609 ? 1.923 -22.454 7.715 1.00 46.91 609 ALA A O 1
ATOM 4713 N N . LYS A 1 610 ? 1.545 -24.404 8.753 1.00 43.56 610 LYS A N 1
ATOM 4714 C CA . LYS A 1 610 ? 0.215 -24.622 8.196 1.00 43.56 610 LYS A CA 1
ATOM 4715 C C . LYS A 1 610 ? -0.670 -23.552 8.818 1.00 43.56 610 LYS A C 1
ATOM 4717 O O . LYS A 1 610 ? -1.003 -23.650 10.000 1.00 43.56 610 LYS A O 1
ATOM 4722 N N . SER A 1 611 ? -0.975 -22.510 8.061 1.00 52.44 611 SER A N 1
ATOM 4723 C CA . SER A 1 611 ? -1.838 -21.435 8.509 1.00 52.44 611 SER A CA 1
ATOM 4724 C C . SER A 1 611 ? -3.277 -21.927 8.451 1.00 52.44 611 SER A C 1
ATOM 4726 O O . SER A 1 611 ? -3.931 -21.865 7.418 1.00 52.44 611 SER A O 1
ATOM 4728 N N . SER A 1 612 ? -3.789 -22.479 9.548 1.00 47.03 612 SER A N 1
ATOM 4729 C CA . SER A 1 612 ? -5.224 -22.743 9.631 1.00 47.03 612 SER A CA 1
ATOM 4730 C C . SER A 1 612 ? -5.977 -21.405 9.572 1.00 47.03 612 SER A C 1
ATOM 4732 O O . SER A 1 612 ? -5.986 -20.689 10.570 1.00 47.03 612 SER A O 1
ATOM 4734 N N . GLY A 1 613 ? -6.575 -21.095 8.415 1.00 61.91 613 GLY A N 1
ATOM 4735 C CA . GLY A 1 613 ? -7.488 -19.974 8.157 1.00 61.91 613 GLY A CA 1
ATOM 4736 C C . GLY A 1 613 ? -6.881 -18.579 8.335 1.00 61.91 613 GLY A C 1
ATOM 4737 O O . GLY A 1 613 ? -7.032 -17.989 9.403 1.00 61.91 613 GLY A O 1
ATOM 4738 N N . LEU A 1 614 ? -6.264 -18.015 7.283 1.00 80.50 614 LEU A N 1
ATOM 4739 C CA . LEU A 1 614 ? -5.724 -16.639 7.305 1.00 80.50 614 LEU A CA 1
ATOM 4740 C C . LEU A 1 614 ? -6.773 -15.592 7.690 1.00 80.50 614 LEU A C 1
ATOM 4742 O O . LEU A 1 614 ? -6.504 -14.618 8.392 1.00 80.50 614 LEU A O 1
ATOM 4746 N N . ILE A 1 615 ? -7.981 -15.798 7.181 1.00 85.06 615 ILE A N 1
ATOM 4747 C CA . ILE A 1 615 ? -9.149 -14.992 7.478 1.00 85.06 615 ILE A CA 1
ATOM 4748 C C . ILE A 1 615 ? -10.181 -15.973 8.028 1.00 85.06 615 ILE A C 1
ATOM 4750 O O . ILE A 1 615 ? -10.629 -16.856 7.293 1.00 85.06 615 ILE A O 1
ATOM 4754 N N . PRO A 1 616 ? -10.533 -15.880 9.318 1.00 83.88 616 PRO A N 1
ATOM 4755 C CA . PRO A 1 616 ? -11.507 -16.786 9.899 1.00 83.88 616 PRO A CA 1
ATOM 4756 C C . PRO A 1 616 ? -12.879 -16.665 9.222 1.00 83.88 616 PRO A C 1
ATOM 4758 O O . PRO A 1 616 ? -13.375 -15.559 9.006 1.00 83.88 616 PRO A O 1
ATOM 4761 N N . ASP A 1 617 ? -13.519 -17.805 8.950 1.00 89.19 617 ASP A N 1
ATOM 4762 C CA . ASP A 1 617 ? -14.944 -17.856 8.612 1.00 89.19 617 ASP A CA 1
ATOM 4763 C C . ASP A 1 617 ? -15.760 -18.053 9.897 1.00 89.19 617 ASP A C 1
ATOM 4765 O O . ASP A 1 617 ? -15.759 -19.119 10.519 1.00 89.19 617 ASP A O 1
ATOM 4769 N N . TRP A 1 618 ? -16.443 -16.992 10.318 1.00 90.56 618 TRP A N 1
ATOM 4770 C CA . TRP A 1 618 ? -17.290 -16.952 11.510 1.00 90.56 618 TRP A CA 1
ATOM 4771 C C . TRP A 1 618 ? -18.783 -16.899 11.179 1.00 90.56 618 TRP A C 1
ATOM 4773 O O . TRP A 1 618 ? -19.621 -16.691 12.067 1.00 90.56 618 TRP A O 1
ATOM 4783 N N . THR A 1 619 ? -19.150 -17.096 9.913 1.00 87.00 619 THR A N 1
ATOM 4784 C CA . THR A 1 619 ? -20.550 -17.031 9.472 1.00 87.00 619 THR A CA 1
ATOM 4785 C C . THR A 1 619 ? -21.417 -18.106 10.127 1.00 87.00 619 THR A C 1
ATOM 4787 O O . THR A 1 619 ? -22.592 -17.861 10.394 1.00 87.00 619 THR A O 1
ATOM 4790 N N . SER A 1 620 ? -20.836 -19.259 10.480 1.00 90.38 620 SER A N 1
ATOM 4791 C CA . SER A 1 620 ? -21.540 -20.369 11.131 1.00 90.38 620 SER A CA 1
ATOM 4792 C C . SER A 1 620 ? -21.515 -20.346 12.664 1.00 90.38 620 SER A C 1
ATOM 4794 O O . SER A 1 620 ? -22.155 -21.195 13.287 1.00 90.38 620 SER A O 1
ATOM 4796 N N . LEU A 1 621 ? -20.755 -19.444 13.297 1.00 95.19 621 LEU A N 1
ATOM 4797 C CA . LEU A 1 621 ? -20.658 -19.389 14.759 1.00 95.19 621 LEU A CA 1
ATOM 4798 C C . LEU A 1 621 ? -21.929 -18.800 15.377 1.00 95.19 621 LEU A C 1
ATOM 4800 O O . LEU A 1 621 ? -22.478 -17.821 14.869 1.00 95.19 621 LEU A O 1
ATOM 4804 N N . SER A 1 622 ? -22.359 -19.355 16.514 1.00 96.75 622 SER A N 1
ATOM 4805 C CA . SER A 1 622 ? -23.369 -18.710 17.363 1.00 96.75 622 SER A CA 1
ATOM 4806 C C . SER A 1 622 ? -22.828 -17.418 17.980 1.00 96.75 622 SER A C 1
ATOM 4808 O O . SER A 1 622 ? -21.618 -17.243 18.107 1.00 96.75 622 SER A O 1
ATOM 4810 N N . ASP A 1 623 ? -23.720 -16.531 18.417 1.00 97.44 623 ASP A N 1
ATOM 4811 C CA . ASP A 1 623 ? -23.335 -15.260 19.039 1.00 97.44 623 ASP A CA 1
ATOM 4812 C C . ASP A 1 623 ? -22.437 -15.444 20.273 1.00 97.44 623 ASP A C 1
ATOM 4814 O O . ASP A 1 623 ? -21.481 -14.694 20.460 1.00 97.44 623 ASP A O 1
ATOM 4818 N N . ASP A 1 624 ? -22.693 -16.473 21.087 1.00 96.31 624 ASP A N 1
ATOM 4819 C CA . ASP A 1 624 ? -21.866 -16.777 22.258 1.00 96.31 624 ASP A CA 1
ATOM 4820 C C . ASP A 1 624 ? -20.472 -17.280 21.874 1.00 96.31 624 ASP A C 1
ATOM 4822 O O . ASP A 1 624 ? -19.507 -16.910 22.541 1.00 96.31 624 ASP A O 1
ATOM 4826 N N . GLN A 1 625 ? -20.361 -18.103 20.825 1.00 96.50 625 GLN A N 1
ATOM 4827 C CA . GLN A 1 625 ? -19.068 -18.567 20.305 1.00 96.50 625 GLN A CA 1
ATOM 4828 C C . GLN A 1 625 ? -18.295 -17.420 19.653 1.00 96.50 625 GLN A C 1
ATOM 4830 O O . GLN A 1 625 ? -17.087 -17.308 19.820 1.00 96.50 625 GLN A O 1
ATOM 4835 N N . LEU A 1 626 ? -18.991 -16.539 18.937 1.00 96.44 626 LEU A N 1
ATOM 4836 C CA . LEU A 1 626 ? -18.405 -15.341 18.353 1.00 96.44 626 LEU A CA 1
ATOM 4837 C C . LEU A 1 626 ? -17.863 -14.405 19.444 1.00 96.44 626 LEU A C 1
ATOM 4839 O O . LEU A 1 626 ? -16.756 -13.896 19.313 1.00 96.44 626 LEU A O 1
ATOM 4843 N N . ALA A 1 627 ? -18.604 -14.209 20.538 1.00 97.38 627 ALA A N 1
ATOM 4844 C CA . ALA A 1 627 ? -18.145 -13.401 21.665 1.00 97.38 627 ALA A CA 1
ATOM 4845 C C . ALA A 1 627 ? -16.893 -13.980 22.355 1.00 97.38 627 ALA A C 1
ATOM 4847 O O . ALA A 1 627 ? -16.087 -13.202 22.862 1.00 97.38 627 ALA A O 1
ATOM 4848 N N . ASP A 1 628 ? -16.686 -15.304 22.336 1.00 96.56 628 ASP A N 1
ATOM 4849 C CA . ASP A 1 628 ? -15.454 -15.923 22.857 1.00 96.56 628 ASP A CA 1
ATOM 4850 C C . ASP A 1 628 ? -14.208 -15.490 22.063 1.00 96.56 628 ASP A C 1
ATOM 4852 O O . ASP A 1 628 ? -13.129 -15.355 22.637 1.00 96.56 628 ASP A O 1
ATOM 4856 N N . HIS A 1 629 ? -14.352 -15.184 20.768 1.00 95.88 629 HIS A N 1
ATOM 4857 C CA . HIS A 1 629 ? -13.251 -14.693 19.930 1.00 95.88 629 HIS A CA 1
ATOM 4858 C C . HIS A 1 629 ? -12.814 -13.254 20.248 1.00 95.88 629 HIS A C 1
ATOM 4860 O O . HIS A 1 629 ? -11.811 -12.794 19.705 1.00 95.88 629 HIS A O 1
ATOM 4866 N N . LEU A 1 630 ? -13.521 -12.532 21.128 1.00 96.88 630 LEU A N 1
ATOM 4867 C CA . LEU A 1 630 ? -13.064 -11.222 21.597 1.00 96.88 630 LEU A CA 1
ATOM 4868 C C . LEU A 1 630 ? -11.818 -11.342 22.498 1.00 96.88 630 LEU A C 1
ATOM 4870 O O . LEU A 1 630 ? -11.038 -10.396 22.567 1.00 96.88 630 LEU A O 1
ATOM 4874 N N . GLU A 1 631 ? -11.606 -12.490 23.154 1.00 97.44 631 GLU A N 1
ATOM 4875 C CA . GLU A 1 631 ? -10.444 -12.781 24.010 1.00 97.44 631 GLU A CA 1
ATOM 4876 C C . GLU A 1 631 ? -9.207 -13.132 23.159 1.00 97.44 631 GLU A C 1
ATOM 4878 O O . GLU A 1 631 ? -8.764 -14.276 23.078 1.00 97.44 631 GLU A O 1
ATOM 4883 N N . THR A 1 632 ? -8.652 -12.131 22.483 1.00 95.94 632 THR A N 1
ATOM 4884 C CA . THR A 1 632 ? -7.487 -12.271 21.598 1.00 95.94 632 THR A CA 1
ATOM 4885 C C . THR A 1 632 ? -6.605 -11.033 21.684 1.00 95.94 632 THR A C 1
ATOM 4887 O O . THR A 1 632 ? -7.105 -9.945 21.973 1.00 95.94 632 THR A O 1
ATOM 4890 N N . ALA A 1 633 ? -5.301 -11.178 21.423 1.00 95.25 633 ALA A N 1
ATOM 4891 C CA . ALA A 1 633 ? -4.366 -10.056 21.291 1.00 95.25 633 ALA A CA 1
ATOM 4892 C C . ALA A 1 633 ? -4.503 -9.335 19.935 1.00 95.25 633 ALA A C 1
ATOM 4894 O O . ALA A 1 633 ? -4.179 -8.151 19.852 1.00 95.25 633 ALA A O 1
ATOM 4895 N N . ASN A 1 634 ? -5.107 -9.978 18.930 1.00 96.88 634 ASN A N 1
ATOM 4896 C CA . ASN A 1 634 ? -5.306 -9.414 17.598 1.00 96.88 634 ASN A CA 1
ATOM 4897 C C . ASN A 1 634 ? -6.417 -8.346 17.564 1.00 96.88 634 ASN A C 1
ATOM 4899 O O . ASN A 1 634 ? -7.610 -8.647 17.667 1.00 96.88 634 ASN A O 1
ATOM 4903 N N . GLY A 1 635 ? -6.049 -7.083 17.358 1.00 97.06 635 GLY A N 1
ATOM 4904 C CA . GLY A 1 635 ? -6.994 -5.967 17.298 1.00 97.06 635 GLY A CA 1
ATOM 4905 C C . GLY A 1 635 ? -7.963 -6.009 16.121 1.00 97.06 635 GLY A C 1
ATOM 4906 O O . GLY A 1 635 ? -9.060 -5.461 16.220 1.00 97.06 635 GLY A O 1
ATOM 4907 N N . ILE A 1 636 ? -7.608 -6.685 15.029 1.00 96.12 636 ILE A N 1
ATOM 4908 C CA . ILE A 1 636 ? -8.467 -6.822 13.848 1.00 96.12 636 ILE A CA 1
ATOM 4909 C C . ILE A 1 636 ? -9.556 -7.858 14.101 1.00 96.12 636 ILE A C 1
ATOM 4911 O O . ILE A 1 636 ? -10.723 -7.586 13.827 1.00 96.12 636 ILE A O 1
ATOM 4915 N N . GLN A 1 637 ? -9.210 -9.001 14.697 1.00 96.62 637 GLN A N 1
ATOM 4916 C CA . GLN A 1 637 ? -10.185 -9.990 15.148 1.00 96.62 637 GLN A CA 1
ATOM 4917 C C . GLN A 1 637 ? -11.169 -9.370 16.141 1.00 96.62 637 GLN A C 1
ATOM 4919 O O . GLN A 1 637 ? -12.377 -9.511 15.955 1.00 96.62 637 GLN A O 1
ATOM 4924 N N . ARG A 1 638 ? -10.685 -8.614 17.140 1.00 97.56 638 ARG A N 1
ATOM 4925 C CA . ARG A 1 638 ? -11.584 -7.935 18.086 1.00 97.56 638 ARG A CA 1
ATOM 4926 C C . ARG A 1 638 ? -12.534 -6.969 17.384 1.00 97.56 638 ARG A C 1
ATOM 4928 O O . ARG A 1 638 ? -13.720 -6.935 17.709 1.00 97.56 638 ARG A O 1
ATOM 4935 N N . ASP A 1 639 ? -12.045 -6.198 16.412 1.00 97.62 639 ASP A N 1
ATOM 4936 C CA . ASP A 1 639 ? -12.880 -5.276 15.637 1.00 97.62 639 ASP A CA 1
ATOM 4937 C C . ASP A 1 639 ? -13.943 -6.023 14.823 1.00 97.62 639 ASP A C 1
ATOM 4939 O O . ASP A 1 639 ? -15.090 -5.577 14.773 1.00 97.62 639 ASP A O 1
ATOM 4943 N N . LEU A 1 640 ? -13.591 -7.153 14.203 1.00 96.06 640 LEU A N 1
ATOM 4944 C CA . LEU A 1 640 ? -14.518 -7.992 13.438 1.00 96.06 640 LEU A CA 1
ATOM 4945 C C . LEU A 1 640 ? -15.587 -8.629 14.335 1.00 96.06 640 LEU A C 1
ATOM 4947 O O . LEU A 1 640 ? -16.772 -8.550 14.010 1.00 96.06 640 LEU A O 1
ATOM 4951 N N . VAL A 1 641 ? -15.198 -9.191 15.485 1.00 97.12 641 VAL A N 1
ATOM 4952 C CA . VAL A 1 641 ? -16.130 -9.745 16.485 1.00 97.12 641 VAL A CA 1
ATOM 4953 C C . VAL A 1 641 ? -17.087 -8.664 16.973 1.00 97.12 641 VAL A C 1
ATOM 4955 O O . VAL A 1 641 ? -18.302 -8.852 16.952 1.00 97.12 641 VAL A O 1
ATOM 4958 N N . HIS A 1 642 ? -16.552 -7.506 17.361 1.00 97.88 642 HIS A N 1
ATOM 4959 C CA . HIS A 1 642 ? -17.333 -6.372 17.840 1.00 97.88 642 HIS A CA 1
ATOM 4960 C C . HIS A 1 642 ? -18.374 -5.919 16.797 1.00 97.88 642 HIS A C 1
ATOM 4962 O O . HIS A 1 642 ? -19.565 -5.836 17.111 1.00 97.88 642 HIS A O 1
ATOM 4968 N N . GLN A 1 643 ? -17.952 -5.711 15.545 1.00 96.25 643 GLN A N 1
ATOM 4969 C CA . GLN A 1 643 ? -18.849 -5.380 14.431 1.00 96.25 643 GLN A CA 1
ATOM 4970 C C . GLN A 1 643 ? -19.951 -6.433 14.267 1.00 96.25 643 GLN A C 1
ATOM 4972 O O . GLN A 1 643 ? -21.133 -6.093 14.230 1.00 96.25 643 GLN A O 1
ATOM 4977 N N . GLN A 1 644 ? -19.585 -7.716 14.224 1.00 96.38 644 GLN A N 1
ATOM 4978 C CA . GLN A 1 644 ? -20.532 -8.813 14.028 1.00 96.38 644 GLN A CA 1
ATOM 4979 C C . GLN A 1 644 ? -21.569 -8.913 15.155 1.00 96.38 644 GLN A C 1
ATOM 4981 O O . GLN A 1 644 ? -22.755 -9.070 14.864 1.00 96.38 644 GLN A O 1
ATOM 4986 N N . LEU A 1 645 ? -21.167 -8.772 16.423 1.00 97.62 645 LEU A N 1
ATOM 4987 C CA . LEU A 1 645 ? -22.098 -8.808 17.558 1.00 97.62 645 LEU A CA 1
ATOM 4988 C C . LEU A 1 645 ? -23.155 -7.703 17.454 1.00 97.62 645 LEU A C 1
ATOM 4990 O O . LEU A 1 645 ? -24.349 -7.964 17.630 1.00 97.62 645 LEU A O 1
ATOM 4994 N N . ILE A 1 646 ? -22.739 -6.483 17.106 1.00 97.12 646 ILE A N 1
ATOM 4995 C CA . ILE A 1 646 ? -23.661 -5.365 16.873 1.00 97.12 646 ILE A CA 1
ATOM 4996 C C . ILE A 1 646 ? -24.552 -5.658 15.673 1.00 97.12 646 ILE A C 1
ATOM 4998 O O . ILE A 1 646 ? -25.767 -5.451 15.730 1.00 97.12 646 ILE A O 1
ATOM 5002 N N . TRP A 1 647 ? -23.980 -6.173 14.584 1.00 95.44 647 TRP A N 1
ATOM 5003 C CA . TRP A 1 647 ? -24.742 -6.396 13.366 1.00 95.44 647 TRP A CA 1
ATOM 5004 C C . TRP A 1 647 ? -25.830 -7.452 13.526 1.00 95.44 647 TRP A C 1
ATOM 5006 O O . TRP A 1 647 ? -26.936 -7.261 13.018 1.00 95.44 647 TRP A O 1
ATOM 5016 N N . ARG A 1 648 ? -25.539 -8.500 14.299 1.00 95.69 648 ARG A N 1
ATOM 5017 C CA . ARG A 1 648 ? -26.475 -9.566 14.674 1.00 95.69 648 ARG A CA 1
ATOM 5018 C C . ARG A 1 648 ? -27.440 -9.156 15.791 1.00 95.69 648 ARG A C 1
ATOM 5020 O O . ARG A 1 648 ? -28.365 -9.903 16.091 1.00 95.69 648 ARG A O 1
ATOM 5027 N N . LYS A 1 649 ? -27.261 -7.969 16.392 1.00 96.81 649 LYS A N 1
ATOM 5028 C CA . LYS A 1 649 ? -27.997 -7.505 17.583 1.00 96.81 649 LYS A CA 1
ATOM 5029 C C . LYS A 1 649 ? -27.939 -8.540 18.711 1.00 96.81 649 LYS A C 1
ATOM 5031 O O . LYS A 1 649 ? -28.949 -8.838 19.350 1.00 96.81 649 LYS A O 1
ATOM 5036 N N . ALA A 1 650 ? -26.746 -9.080 18.947 1.00 97.25 650 ALA A N 1
ATOM 5037 C CA . ALA A 1 650 ? -26.459 -10.212 19.822 1.00 97.25 650 ALA A CA 1
ATOM 5038 C C . ALA A 1 650 ? -26.588 -9.886 21.328 1.00 97.25 650 ALA A C 1
ATOM 5040 O O . ALA A 1 650 ? -25.696 -10.172 22.127 1.00 97.25 650 ALA A O 1
ATOM 5041 N N . SER A 1 651 ? -27.700 -9.280 21.761 1.00 95.81 651 SER A N 1
ATOM 5042 C CA . SER A 1 651 ? -27.899 -8.813 23.141 1.00 95.81 651 SER A CA 1
ATOM 5043 C C . SER A 1 651 ? -27.843 -9.926 24.196 1.00 95.81 651 SER A C 1
ATOM 5045 O O . SER A 1 651 ? -27.651 -9.624 25.374 1.00 95.81 651 SER A O 1
ATOM 5047 N N . GLY A 1 652 ? -28.013 -11.193 23.798 1.00 97.31 652 GLY A N 1
ATOM 5048 C CA . GLY A 1 652 ? -27.866 -12.356 24.682 1.00 97.31 652 GLY A CA 1
ATOM 5049 C C . GLY A 1 652 ? -26.448 -12.519 25.244 1.00 97.31 652 GLY A C 1
ATOM 5050 O O . GLY A 1 652 ? -26.286 -13.018 26.353 1.00 97.31 652 GLY A O 1
ATOM 5051 N N . THR A 1 653 ? -25.437 -11.990 24.549 1.00 97.94 653 THR A N 1
ATOM 5052 C CA . THR A 1 653 ? -24.022 -12.090 24.948 1.00 97.94 653 THR A CA 1
ATOM 5053 C C . THR A 1 653 ? -23.634 -11.123 26.071 1.00 97.94 653 THR A C 1
ATOM 5055 O O . THR A 1 653 ? -22.518 -11.181 26.582 1.00 97.94 653 THR A O 1
ATOM 5058 N N . ALA A 1 654 ? -24.544 -10.249 26.522 1.00 98.12 654 ALA A N 1
ATOM 5059 C CA . ALA A 1 654 ? -24.233 -9.194 27.489 1.00 98.12 654 ALA A CA 1
ATOM 5060 C C . ALA A 1 654 ? -23.648 -9.716 28.814 1.00 98.12 654 ALA A C 1
ATOM 5062 O O . ALA A 1 654 ? -22.789 -9.067 29.402 1.00 98.12 654 ALA A O 1
ATOM 5063 N N . SER A 1 655 ? -24.089 -10.882 29.303 1.00 98.12 655 SER A N 1
ATOM 5064 C CA . SER A 1 655 ? -23.487 -11.481 30.506 1.00 98.12 655 SER A CA 1
ATOM 5065 C C . SER A 1 655 ? -22.029 -11.871 30.266 1.00 98.12 655 SER A C 1
ATOM 5067 O O . SER A 1 655 ? -21.183 -11.611 31.114 1.00 98.12 655 SER A O 1
ATOM 5069 N N . LYS A 1 656 ? -21.736 -12.460 29.104 1.00 98.12 656 LYS A N 1
ATOM 5070 C CA . LYS A 1 656 ? -20.391 -12.889 28.720 1.00 98.12 656 LYS A CA 1
ATOM 5071 C C . LYS A 1 656 ? -19.469 -11.689 28.491 1.00 98.12 656 LYS A C 1
ATOM 5073 O O . LYS A 1 656 ? -18.362 -11.668 29.016 1.00 98.12 656 LYS A O 1
ATOM 5078 N N . LEU A 1 657 ? -19.949 -10.651 27.806 1.00 98.62 657 LEU A N 1
ATOM 5079 C CA . LEU A 1 657 ? -19.194 -9.409 27.614 1.00 98.62 657 LEU A CA 1
ATOM 5080 C C . LEU A 1 657 ? -18.867 -8.718 28.946 1.00 98.62 657 LEU A C 1
ATOM 5082 O O . LEU A 1 657 ? -17.757 -8.225 29.106 1.00 98.62 657 LEU A O 1
ATOM 5086 N N . ARG A 1 658 ? -19.773 -8.733 29.936 1.00 98.50 658 ARG A N 1
ATOM 5087 C CA . ARG A 1 658 ? -19.462 -8.237 31.292 1.00 98.50 658 ARG A CA 1
ATOM 5088 C C . ARG A 1 658 ? -18.387 -9.067 31.984 1.00 98.50 658 ARG A C 1
ATOM 5090 O O . ARG A 1 658 ? -17.527 -8.505 32.652 1.00 98.50 658 ARG A O 1
ATOM 5097 N N . THR A 1 659 ? -18.410 -10.389 31.814 1.00 98.44 659 THR A N 1
ATOM 5098 C CA . THR A 1 659 ? -17.337 -11.258 32.314 1.00 98.44 659 THR A CA 1
ATOM 5099 C C . THR A 1 659 ? -15.997 -10.883 31.687 1.00 98.44 659 THR A C 1
ATOM 5101 O O . THR A 1 659 ? -15.033 -10.699 32.421 1.00 98.44 659 THR A O 1
ATOM 5104 N N . LEU A 1 660 ? -15.942 -10.690 30.366 1.00 98.44 660 LEU A N 1
ATOM 5105 C CA . LEU A 1 660 ? -14.723 -10.252 29.678 1.00 98.44 660 LEU A CA 1
ATOM 5106 C C . LEU A 1 660 ? -14.263 -8.873 30.163 1.00 98.44 660 LEU A C 1
ATOM 5108 O O . LEU A 1 660 ? -13.102 -8.730 30.533 1.00 98.44 660 LEU A O 1
ATOM 5112 N N . ALA A 1 661 ? -15.175 -7.900 30.252 1.00 98.31 661 ALA A N 1
ATOM 5113 C CA . ALA A 1 661 ? -14.899 -6.552 30.752 1.00 98.31 661 ALA A CA 1
ATOM 5114 C C . ALA A 1 661 ? -14.311 -6.544 32.172 1.00 98.31 661 ALA A C 1
ATOM 5116 O O . ALA A 1 661 ? -13.484 -5.694 32.478 1.00 98.31 661 ALA A O 1
ATOM 5117 N N . ALA A 1 662 ? -14.708 -7.490 33.027 1.00 97.38 662 ALA A N 1
ATOM 5118 C CA . ALA A 1 662 ? -14.256 -7.557 34.414 1.00 97.38 662 ALA A CA 1
ATOM 5119 C C . ALA A 1 662 ? -13.040 -8.471 34.647 1.00 97.38 662 ALA A C 1
ATOM 5121 O O . ALA A 1 662 ? -12.326 -8.284 35.628 1.00 97.38 662 ALA A O 1
ATOM 5122 N N . GLN A 1 663 ? -12.838 -9.504 33.820 1.00 97.25 663 GLN A N 1
ATOM 5123 C CA . GLN A 1 663 ? -11.937 -10.621 34.150 1.00 97.25 663 GLN A CA 1
ATOM 5124 C C . GLN A 1 663 ? -10.890 -10.938 33.081 1.00 97.25 663 GLN A C 1
ATOM 5126 O O . GLN A 1 663 ? -9.970 -11.709 33.367 1.00 97.25 663 GLN A O 1
ATOM 5131 N N . SER A 1 664 ? -11.007 -10.389 31.866 1.00 98.12 664 SER A N 1
ATOM 5132 C CA . SER A 1 664 ? -10.002 -10.630 30.829 1.00 98.12 664 SER A CA 1
ATOM 5133 C C . SER A 1 664 ? -8.629 -10.160 31.300 1.00 98.12 664 SER A C 1
ATOM 5135 O O . SER A 1 664 ? -8.491 -9.102 31.921 1.00 98.12 664 SER A O 1
ATOM 5137 N N . ARG A 1 665 ? -7.588 -10.932 30.980 1.00 97.44 665 ARG A N 1
ATOM 5138 C CA . ARG A 1 665 ? -6.205 -10.547 31.301 1.00 97.44 665 ARG A CA 1
ATOM 5139 C C . ARG A 1 665 ? -5.698 -9.437 30.389 1.00 97.44 665 ARG A C 1
ATOM 5141 O O . ARG A 1 665 ? -4.784 -8.718 30.775 1.00 97.44 665 ARG A O 1
ATOM 5148 N N . LEU A 1 666 ? -6.299 -9.290 29.211 1.00 97.38 666 LEU A N 1
ATOM 5149 C CA . LEU A 1 666 ? -5.912 -8.315 28.204 1.00 97.38 666 LEU A CA 1
ATOM 5150 C C . LEU A 1 666 ? -6.732 -7.029 28.392 1.00 97.38 666 LEU A C 1
ATOM 5152 O O . LEU A 1 666 ? -7.944 -7.041 28.164 1.00 97.38 666 LEU A O 1
ATOM 5156 N N . PRO A 1 667 ? -6.117 -5.890 28.756 1.00 97.69 667 PRO A N 1
ATOM 5157 C CA . PRO A 1 667 ? -6.879 -4.663 28.974 1.00 97.69 667 PRO A CA 1
ATOM 5158 C C . PRO A 1 667 ? -7.593 -4.154 27.716 1.00 97.69 667 PRO A C 1
ATOM 5160 O O . PRO A 1 667 ? -8.707 -3.643 27.804 1.00 97.69 667 PRO A O 1
ATOM 5163 N N . ALA A 1 668 ? -7.009 -4.367 26.532 1.00 97.38 668 ALA A N 1
ATOM 5164 C CA . ALA A 1 668 ? -7.655 -4.053 25.257 1.00 97.38 668 ALA A CA 1
ATOM 5165 C C . ALA A 1 668 ? -8.969 -4.836 25.058 1.00 97.38 668 ALA A C 1
ATOM 5167 O O . ALA A 1 668 ? -9.935 -4.295 24.521 1.00 97.38 668 ALA A O 1
ATOM 5168 N N . VAL A 1 669 ? -9.043 -6.084 25.541 1.00 98.56 669 VAL A N 1
ATOM 5169 C CA . VAL A 1 669 ? -10.279 -6.882 25.522 1.00 98.56 669 VAL A CA 1
ATOM 5170 C C . VAL A 1 669 ? -11.291 -6.318 26.510 1.00 98.56 669 VAL A C 1
ATOM 5172 O O . VAL A 1 669 ? -12.453 -6.150 26.142 1.00 98.56 669 VAL A O 1
ATOM 5175 N N . ARG A 1 670 ? -10.863 -5.968 27.733 1.00 98.69 670 ARG A N 1
ATOM 5176 C CA . ARG A 1 670 ? -11.756 -5.359 28.735 1.00 98.69 670 ARG A CA 1
ATOM 5177 C C . ARG A 1 670 ? -12.405 -4.083 28.200 1.00 98.69 670 ARG A C 1
ATOM 5179 O O . ARG A 1 670 ? -13.627 -3.942 28.235 1.00 98.69 670 ARG A O 1
ATOM 5186 N N . LEU A 1 671 ? -11.592 -3.202 27.617 1.00 98.25 671 LEU A N 1
ATOM 5187 C CA . LEU A 1 671 ? -12.031 -1.962 26.982 1.00 98.25 671 LEU A CA 1
ATOM 5188 C C . LEU A 1 671 ? -13.019 -2.234 25.838 1.00 98.25 671 LEU A C 1
ATOM 5190 O O . LEU A 1 671 ? -14.111 -1.665 25.801 1.00 98.25 671 LEU A O 1
ATOM 5194 N N . GLN A 1 672 ? -12.669 -3.128 24.913 1.00 98.56 672 GLN A N 1
ATOM 5195 C CA . GLN A 1 672 ? -13.500 -3.399 23.742 1.00 98.56 672 GLN A CA 1
ATOM 5196 C C . GLN A 1 672 ? -14.796 -4.152 24.088 1.00 98.56 672 GLN A C 1
ATOM 5198 O O . GLN A 1 672 ? -15.805 -3.968 23.409 1.00 98.56 672 GLN A O 1
ATOM 5203 N N . ALA A 1 673 ? -14.820 -4.927 25.175 1.00 98.69 673 ALA A N 1
ATOM 5204 C CA . ALA A 1 673 ? -16.041 -5.523 25.710 1.00 98.69 673 ALA A CA 1
ATOM 5205 C C . ALA A 1 673 ? -17.016 -4.457 26.246 1.00 98.69 673 ALA A C 1
ATOM 5207 O O . ALA A 1 673 ? -18.220 -4.561 26.005 1.00 98.69 673 ALA A O 1
ATOM 5208 N N . LEU A 1 674 ? -16.514 -3.401 26.903 1.00 98.69 674 LEU A N 1
ATOM 5209 C CA . LEU A 1 674 ? -17.331 -2.245 27.307 1.00 98.69 674 LEU A CA 1
ATOM 5210 C C . LEU A 1 674 ? -17.896 -1.503 26.087 1.00 98.69 674 LEU A C 1
ATOM 5212 O O . LEU A 1 674 ? -19.075 -1.152 26.079 1.00 98.69 674 LEU A O 1
ATOM 5216 N N . ALA A 1 675 ? -17.086 -1.323 25.040 1.00 98.38 675 ALA A N 1
ATOM 5217 C CA . ALA A 1 675 ? -17.527 -0.735 23.774 1.00 98.38 675 ALA A CA 1
ATOM 5218 C C . ALA A 1 675 ? -18.633 -1.569 23.093 1.00 98.38 675 ALA A C 1
ATOM 5220 O O . ALA A 1 675 ? -19.647 -1.022 22.662 1.00 98.38 675 ALA A O 1
ATOM 5221 N N . ALA A 1 676 ? -18.491 -2.899 23.076 1.00 98.50 676 ALA A N 1
ATOM 5222 C CA . ALA A 1 676 ? -19.499 -3.806 22.529 1.00 98.50 676 ALA A CA 1
ATOM 5223 C C . ALA A 1 676 ? -20.800 -3.802 23.345 1.00 98.50 676 ALA A C 1
ATOM 5225 O O . ALA A 1 676 ? -21.891 -3.796 22.773 1.00 98.50 676 ALA A O 1
ATOM 5226 N N . LEU A 1 677 ? -20.708 -3.760 24.680 1.00 98.56 677 LEU A N 1
ATOM 5227 C CA . LEU A 1 677 ? -21.873 -3.569 25.548 1.00 98.56 677 LEU A CA 1
ATOM 5228 C C . LEU A 1 677 ? -22.584 -2.248 25.249 1.00 98.56 677 LEU A C 1
ATOM 5230 O O . LEU A 1 677 ? -23.816 -2.208 25.275 1.00 98.56 677 LEU A O 1
ATOM 5234 N N . ASP A 1 678 ? -21.829 -1.186 24.965 1.00 97.75 678 ASP A N 1
ATOM 5235 C CA . ASP A 1 678 ? -22.388 0.108 24.591 1.00 97.75 678 ASP A CA 1
ATOM 5236 C C . ASP A 1 678 ? -23.138 0.039 23.257 1.00 97.75 678 ASP A C 1
ATOM 5238 O O . ASP A 1 678 ? -24.309 0.414 23.188 1.00 97.75 678 ASP A O 1
ATOM 5242 N N . GLY A 1 679 ? -22.507 -0.531 22.226 1.00 96.88 679 GLY A N 1
ATOM 5243 C CA . GLY A 1 679 ? -23.103 -0.694 20.897 1.00 96.88 679 GLY A CA 1
ATOM 5244 C C . GLY A 1 679 ? -24.328 -1.614 20.870 1.00 96.88 679 GLY A C 1
ATOM 5245 O O . GLY A 1 679 ? -25.209 -1.454 20.029 1.00 96.88 679 GLY A O 1
ATOM 5246 N N . LEU A 1 680 ? -24.420 -2.555 21.814 1.00 97.94 680 LEU A N 1
ATOM 5247 C CA . LEU A 1 680 ? -25.590 -3.419 22.017 1.00 97.94 680 LEU A CA 1
ATOM 5248 C C . LEU A 1 680 ? -26.680 -2.787 22.896 1.00 97.94 680 LEU A C 1
ATOM 5250 O O . LEU A 1 680 ? -27.692 -3.443 23.161 1.00 97.94 680 LEU A O 1
ATOM 5254 N N . GLU A 1 681 ? -26.474 -1.561 23.387 1.00 97.06 681 GLU A N 1
ATOM 5255 C CA . GLU A 1 681 ? -27.350 -0.887 24.351 1.00 97.06 681 GLU A CA 1
ATOM 5256 C C . GLU A 1 681 ? -27.581 -1.741 25.615 1.00 97.06 681 GLU A C 1
ATOM 5258 O O . GLU A 1 681 ? -28.704 -1.915 26.105 1.00 97.06 681 GLU A O 1
ATOM 5263 N N . ARG A 1 682 ? -26.515 -2.369 26.119 1.00 97.88 682 ARG A N 1
ATOM 5264 C CA . ARG A 1 682 ? -26.523 -3.208 27.331 1.00 97.88 682 ARG A CA 1
ATOM 5265 C C . ARG A 1 682 ? -25.534 -2.749 28.398 1.00 97.88 682 ARG A C 1
ATOM 5267 O O . ARG A 1 682 ? -25.560 -3.312 29.492 1.00 97.88 682 ARG A O 1
ATOM 5274 N N . LEU A 1 683 ? -24.715 -1.739 28.118 1.00 97.75 683 LEU A N 1
ATOM 5275 C CA . LEU A 1 683 ? -23.843 -1.111 29.105 1.00 97.75 683 LEU A CA 1
ATOM 5276 C C . LEU A 1 683 ? -24.669 -0.421 30.199 1.00 97.75 683 LEU A C 1
ATOM 5278 O O . LEU A 1 683 ? -25.593 0.343 29.910 1.00 97.75 683 LEU A O 1
ATOM 5282 N N . THR A 1 684 ? -24.332 -0.683 31.459 1.00 97.00 684 THR A N 1
ATOM 5283 C CA . THR A 1 684 ? -24.987 -0.074 32.624 1.00 97.00 684 THR A CA 1
ATOM 5284 C C . THR A 1 684 ? -24.055 0.882 33.368 1.00 97.00 684 THR A C 1
ATOM 5286 O O . THR A 1 684 ? -22.837 0.855 33.202 1.00 97.00 684 THR A O 1
ATOM 5289 N N . VAL A 1 685 ? -24.630 1.721 34.237 1.00 96.69 685 VAL A N 1
ATOM 5290 C CA . VAL A 1 685 ? -23.850 2.598 35.129 1.00 96.69 685 VAL A CA 1
ATOM 5291 C C . VAL A 1 685 ? -22.942 1.783 36.055 1.00 96.69 685 VAL A C 1
ATOM 5293 O O . VAL A 1 685 ? -21.823 2.211 36.317 1.00 96.69 685 VAL A O 1
ATOM 5296 N N . ASP A 1 686 ? -23.390 0.616 36.523 1.00 96.81 686 ASP A N 1
ATOM 5297 C CA . ASP A 1 686 ? -22.588 -0.246 37.398 1.00 96.81 686 ASP A CA 1
ATOM 5298 C C . ASP A 1 686 ? -21.405 -0.875 36.652 1.00 96.81 686 ASP A C 1
ATOM 5300 O O . ASP A 1 686 ? -20.309 -0.927 37.207 1.00 96.81 686 ASP A O 1
ATOM 5304 N N . ASP A 1 687 ? -21.593 -1.258 35.382 1.00 97.75 687 ASP A N 1
ATOM 5305 C CA . ASP A 1 687 ? -20.504 -1.742 34.521 1.00 97.75 687 ASP A CA 1
ATOM 5306 C C . ASP A 1 687 ? -19.410 -0.668 34.374 1.00 97.75 687 ASP A C 1
ATOM 5308 O O . ASP A 1 687 ? -18.227 -0.943 34.574 1.00 97.75 687 ASP A O 1
ATOM 5312 N N . VAL A 1 688 ? -19.804 0.583 34.099 1.00 97.75 688 VAL A N 1
ATOM 5313 C CA . VAL A 1 688 ? -18.860 1.709 33.999 1.00 97.75 688 VAL A CA 1
ATOM 5314 C C . VAL A 1 688 ? -18.185 1.982 35.340 1.00 97.75 688 VAL A C 1
ATOM 5316 O O . VAL A 1 688 ? -16.971 2.141 35.380 1.00 97.75 688 VAL A O 1
ATOM 5319 N N . LYS A 1 689 ? -18.933 2.010 36.452 1.00 97.31 689 LYS A N 1
ATOM 5320 C CA . LYS A 1 689 ? -18.352 2.243 37.785 1.00 97.31 689 LYS A CA 1
ATOM 5321 C C . LYS A 1 689 ? -17.331 1.177 38.161 1.00 97.31 689 LYS A C 1
ATOM 5323 O O . LYS A 1 689 ? -16.312 1.525 38.743 1.00 97.31 689 LYS A O 1
ATOM 5328 N N . ALA A 1 690 ? -17.580 -0.086 37.820 1.00 97.19 690 ALA A N 1
ATOM 5329 C CA . ALA A 1 690 ? -16.605 -1.150 38.018 1.00 97.19 690 ALA A CA 1
ATOM 5330 C C . ALA A 1 690 ? -15.329 -0.893 37.198 1.00 97.19 690 ALA A C 1
ATOM 5332 O O . ALA A 1 690 ? -14.231 -0.958 37.743 1.00 97.19 690 ALA A O 1
ATOM 5333 N N . ALA A 1 691 ? -15.471 -0.519 35.925 1.00 97.81 691 ALA A N 1
ATOM 5334 C CA . ALA A 1 691 ? -14.341 -0.269 35.032 1.00 97.81 691 ALA A CA 1
ATOM 5335 C C . ALA A 1 691 ? -13.554 1.026 35.339 1.00 97.81 691 ALA A C 1
ATOM 5337 O O . ALA A 1 691 ? -12.375 1.124 35.010 1.00 97.81 691 ALA A O 1
ATOM 5338 N N . LEU A 1 692 ? -14.146 2.005 36.038 1.00 97.81 692 LEU A N 1
ATOM 5339 C CA . LEU A 1 692 ? -13.408 3.161 36.579 1.00 97.81 692 LEU A CA 1
ATOM 5340 C C . LEU A 1 692 ? -12.357 2.756 37.630 1.00 97.81 692 LEU A C 1
ATOM 5342 O O . LEU A 1 692 ? -11.454 3.540 37.909 1.00 97.81 692 LEU A O 1
ATOM 5346 N N . HIS A 1 693 ? -12.468 1.554 38.204 1.00 96.38 693 HIS A N 1
ATOM 5347 C CA . HIS A 1 693 ? -11.508 0.985 39.152 1.00 96.38 693 HIS A CA 1
ATOM 5348 C C . HIS A 1 693 ? -10.543 -0.027 38.511 1.00 96.38 693 HIS A C 1
ATOM 5350 O O . HIS A 1 693 ? -9.848 -0.723 39.245 1.00 96.38 693 HIS A O 1
ATOM 5356 N N . ASP A 1 694 ? -10.508 -0.140 37.178 1.00 97.69 694 ASP A N 1
ATOM 5357 C CA . ASP A 1 694 ? -9.575 -1.036 36.483 1.00 97.69 694 ASP A CA 1
ATOM 5358 C C . ASP A 1 694 ? -8.118 -0.640 36.762 1.00 97.69 694 ASP A C 1
ATOM 5360 O O . ASP A 1 694 ? -7.816 0.545 36.887 1.00 97.69 694 ASP A O 1
ATOM 5364 N N . ASP A 1 695 ? -7.208 -1.608 36.835 1.00 95.62 695 ASP A N 1
ATOM 5365 C CA . ASP A 1 695 ? -5.784 -1.334 37.065 1.00 95.62 695 ASP A CA 1
ATOM 5366 C C . ASP A 1 695 ? -5.106 -0.687 35.840 1.00 95.62 695 ASP A C 1
ATOM 5368 O O . ASP A 1 695 ? -4.078 -0.021 35.978 1.00 95.62 695 ASP A O 1
ATOM 5372 N N . GLU A 1 696 ? -5.678 -0.847 34.640 1.00 96.19 696 GLU A N 1
ATOM 5373 C CA . GLU A 1 696 ? -5.160 -0.254 33.410 1.00 96.19 696 GLU A CA 1
ATOM 5374 C C . GLU A 1 696 ? -5.713 1.157 33.173 1.00 96.19 696 GLU A C 1
ATOM 5376 O O . GLU A 1 696 ? -6.923 1.386 33.065 1.00 96.19 696 GLU A O 1
ATOM 5381 N N . SER A 1 697 ? -4.808 2.116 32.977 1.00 94.69 697 SER A N 1
ATOM 5382 C CA . SER A 1 697 ? -5.163 3.529 32.815 1.00 94.69 697 SER A CA 1
ATOM 5383 C C . SER A 1 697 ? -5.978 3.798 31.551 1.00 94.69 697 SER A C 1
ATOM 5385 O O . SER A 1 697 ? -6.856 4.659 31.554 1.00 94.69 697 SER A O 1
ATOM 5387 N N . GLU A 1 698 ? -5.728 3.072 30.462 1.00 93.50 698 GLU A N 1
ATOM 5388 C CA . GLU A 1 698 ? -6.506 3.236 29.228 1.00 93.50 698 GLU A CA 1
ATOM 5389 C C . GLU A 1 698 ? -7.952 2.727 29.380 1.00 93.50 698 GLU A C 1
ATOM 5391 O O . GLU A 1 698 ? -8.879 3.339 28.840 1.00 93.50 698 GLU A O 1
ATOM 5396 N N . VAL A 1 699 ? -8.181 1.680 30.187 1.00 97.56 699 VAL A N 1
ATOM 5397 C CA . VAL A 1 699 ? -9.536 1.201 30.515 1.00 97.56 699 VAL A CA 1
ATOM 5398 C C . VAL A 1 699 ? -10.262 2.224 31.390 1.00 97.56 699 VAL A C 1
ATOM 5400 O O . VAL A 1 699 ? -11.413 2.565 31.101 1.00 97.56 699 VAL A O 1
ATOM 5403 N N . GLN A 1 700 ? -9.583 2.791 32.396 1.00 97.25 700 GLN A N 1
ATOM 5404 C CA . GLN A 1 700 ? -10.127 3.890 33.204 1.00 97.25 700 GLN A CA 1
ATOM 5405 C C . GLN A 1 700 ? -10.505 5.088 32.321 1.00 97.25 700 GLN A C 1
ATOM 5407 O O . GLN A 1 700 ? -11.631 5.581 32.392 1.00 97.25 700 GLN A O 1
ATOM 5412 N N . ARG A 1 701 ? -9.590 5.535 31.447 1.00 94.56 701 ARG A N 1
ATOM 5413 C CA . ARG A 1 701 ? -9.802 6.678 30.545 1.00 94.56 701 ARG A CA 1
ATOM 5414 C C . ARG A 1 701 ? -11.024 6.464 29.656 1.00 94.56 701 ARG A C 1
ATOM 5416 O O . ARG A 1 701 ? -11.876 7.346 29.562 1.00 94.56 701 ARG A O 1
ATOM 5423 N N . PHE A 1 702 ? -11.136 5.301 29.021 1.00 95.62 702 PHE A N 1
ATOM 5424 C CA . PHE A 1 702 ? -12.282 4.991 28.169 1.00 95.62 702 PHE A CA 1
ATOM 5425 C C . PHE A 1 702 ? -13.591 4.881 28.966 1.00 95.62 702 PHE A C 1
ATOM 5427 O O . PHE A 1 702 ? -14.636 5.342 28.511 1.00 95.62 702 PHE A O 1
ATOM 5434 N N . SER A 1 703 ? -13.539 4.361 30.193 1.00 97.19 703 SER A N 1
ATOM 5435 C CA . SER A 1 703 ? -14.703 4.293 31.088 1.00 97.19 703 SER A CA 1
ATOM 5436 C C . SER A 1 703 ? -15.202 5.680 31.497 1.00 97.19 703 SER A C 1
ATOM 5438 O O . SER A 1 703 ? -16.412 5.909 31.551 1.00 97.19 703 SER A O 1
ATOM 5440 N N . VAL A 1 704 ? -14.294 6.642 31.706 1.00 95.81 704 VAL A N 1
ATOM 5441 C CA . VAL A 1 704 ? -14.662 8.050 31.914 1.00 95.81 704 VAL A CA 1
ATOM 5442 C C . VAL A 1 704 ? -15.406 8.599 30.689 1.00 95.81 704 VAL A C 1
ATOM 5444 O O . VAL A 1 704 ? -16.463 9.206 30.857 1.00 95.81 704 VAL A O 1
ATOM 5447 N N . LEU A 1 705 ? -14.935 8.328 29.468 1.00 93.44 705 LEU A N 1
ATOM 5448 C CA . LEU A 1 705 ? -15.623 8.743 28.236 1.00 93.44 705 LEU A CA 1
ATOM 5449 C C . LEU A 1 705 ? -17.033 8.129 28.124 1.00 93.44 705 LEU A C 1
ATOM 5451 O O . LEU A 1 705 ? -18.003 8.835 27.848 1.00 93.44 705 LEU A O 1
ATOM 5455 N N . LEU A 1 706 ? -17.179 6.826 28.387 1.00 95.06 706 LEU A N 1
ATOM 5456 C CA . LEU A 1 706 ? -18.482 6.145 28.366 1.00 95.06 706 LEU A CA 1
ATOM 5457 C C . LEU A 1 706 ? -19.461 6.701 29.413 1.00 95.06 706 LEU A C 1
ATOM 5459 O O . LEU A 1 706 ? -20.676 6.696 29.194 1.00 95.06 706 LEU A O 1
ATOM 5463 N N . SER A 1 707 ? -18.944 7.210 30.536 1.00 95.31 707 SER A N 1
ATOM 5464 C CA . SER A 1 707 ? -19.753 7.754 31.629 1.00 95.31 707 SER A CA 1
ATOM 5465 C C . SER A 1 707 ? -20.540 9.018 31.245 1.00 95.31 707 SER A C 1
ATOM 5467 O O . SER A 1 707 ? -21.586 9.285 31.846 1.00 95.31 707 SER A O 1
ATOM 5469 N N . GLU A 1 708 ? -20.089 9.775 30.233 1.00 92.38 708 GLU A N 1
ATOM 5470 C CA . GLU A 1 708 ? -20.565 11.137 29.935 1.00 92.38 708 GLU A CA 1
ATOM 5471 C C . GLU A 1 708 ? -22.086 11.247 29.792 1.00 92.38 708 GLU A C 1
ATOM 5473 O O . GLU A 1 708 ? -22.704 12.177 30.314 1.00 92.38 708 GLU A O 1
ATOM 5478 N N . ARG A 1 709 ? -22.722 10.259 29.154 1.00 91.25 709 ARG A N 1
ATOM 5479 C CA . ARG A 1 709 ? -24.178 10.250 28.920 1.00 91.25 709 ARG A CA 1
ATOM 5480 C C . ARG A 1 709 ? -25.017 10.176 30.205 1.00 91.25 709 ARG A C 1
ATOM 5482 O O . ARG A 1 709 ? -26.204 10.518 30.190 1.00 91.25 709 ARG A O 1
ATOM 5489 N N . TRP A 1 710 ? -24.421 9.710 31.303 1.00 93.38 710 TRP A N 1
ATOM 5490 C CA . TRP A 1 710 ? -25.066 9.554 32.608 1.00 93.38 710 TRP A CA 1
ATOM 5491 C C . TRP A 1 710 ? -24.534 10.516 33.668 1.00 93.38 710 TRP A C 1
ATOM 5493 O O . TRP A 1 710 ? -25.193 10.657 34.699 1.00 93.38 710 TRP A O 1
ATOM 5503 N N . LEU A 1 711 ? -23.400 11.191 33.428 1.00 90.44 711 LEU A N 1
ATOM 5504 C CA . LEU A 1 711 ? -22.747 12.062 34.412 1.00 90.44 711 LEU A CA 1
ATOM 5505 C C . LEU A 1 711 ? -23.730 13.057 35.032 1.00 90.44 711 LEU A C 1
ATOM 5507 O O . LEU A 1 711 ? -23.914 13.049 36.242 1.00 90.44 711 LEU A O 1
ATOM 5511 N N . ALA A 1 712 ? -24.473 13.819 34.229 1.00 86.81 712 ALA A N 1
ATOM 5512 C CA . ALA A 1 712 ? -25.426 14.815 34.735 1.00 86.81 712 ALA A CA 1
ATOM 5513 C C . ALA A 1 712 ? -26.618 14.237 35.537 1.00 86.81 712 ALA A C 1
ATOM 5515 O O . ALA A 1 712 ? -27.384 14.997 36.121 1.00 86.81 712 ALA A O 1
ATOM 5516 N N . LYS A 1 713 ? -26.814 12.912 35.543 1.00 89.31 713 LYS A N 1
ATOM 5517 C CA . LYS A 1 713 ? -27.986 12.235 36.129 1.00 89.31 713 LYS A CA 1
ATOM 5518 C C . LYS A 1 713 ? -27.654 11.343 37.329 1.00 89.31 713 LYS A C 1
ATOM 5520 O O . LYS A 1 713 ? -28.575 10.799 37.931 1.00 89.31 713 LYS A O 1
ATOM 5525 N N . SER A 1 714 ? -26.375 11.138 37.653 1.00 90.75 714 SER A N 1
ATOM 5526 C CA . SER A 1 714 ? -25.949 10.212 38.709 1.00 90.75 714 SER A CA 1
ATOM 5527 C C . SER A 1 714 ? -24.828 10.804 39.557 1.00 90.75 714 SER A C 1
ATOM 5529 O O . SER A 1 714 ? -23.657 10.727 39.188 1.00 90.75 714 SER A O 1
ATOM 5531 N N . ASP A 1 715 ? -25.174 11.317 40.738 1.00 89.31 715 ASP A N 1
ATOM 5532 C CA . ASP A 1 715 ? -24.203 11.872 41.694 1.00 89.31 715 ASP A CA 1
ATOM 5533 C C . ASP A 1 715 ? -23.141 10.839 42.088 1.00 89.31 715 ASP A C 1
ATOM 5535 O O . ASP A 1 715 ? -21.958 11.152 42.199 1.00 89.31 715 ASP A O 1
ATOM 5539 N N . SER A 1 716 ? -23.541 9.570 42.232 1.00 92.25 716 SER A N 1
ATOM 5540 C CA . SER A 1 716 ? -22.601 8.495 42.566 1.00 92.25 716 SER A CA 1
ATOM 5541 C C . SER A 1 716 ? -21.586 8.219 41.451 1.00 92.25 716 SER A C 1
ATOM 5543 O O . SER A 1 716 ? -20.461 7.818 41.737 1.00 92.25 716 SER A O 1
ATOM 5545 N N . LEU A 1 717 ? -21.970 8.421 40.185 1.00 93.56 717 LEU A N 1
ATOM 5546 C CA . LEU A 1 717 ? -21.065 8.285 39.044 1.00 93.56 717 LEU A CA 1
ATOM 5547 C C . LEU A 1 717 ? -20.159 9.514 38.930 1.00 93.56 717 LEU A C 1
ATOM 5549 O O . LEU A 1 717 ? -18.966 9.355 38.701 1.00 93.56 717 LEU A O 1
ATOM 5553 N N . GLN A 1 718 ? -20.698 10.717 39.156 1.00 92.19 718 GLN A N 1
ATOM 5554 C CA . GLN A 1 718 ? -19.899 11.945 39.203 1.00 92.19 718 GLN A CA 1
ATOM 5555 C C . GLN A 1 718 ? -18.800 11.851 40.263 1.00 92.19 718 GLN A C 1
ATOM 5557 O O . GLN A 1 718 ? -17.652 12.153 39.966 1.00 92.19 718 GLN A O 1
ATOM 5562 N N . GLN A 1 719 ? -19.124 11.377 41.472 1.00 91.31 719 GLN A N 1
ATOM 5563 C CA . GLN A 1 719 ? -18.138 11.169 42.538 1.00 91.31 719 GLN A CA 1
ATOM 5564 C C . GLN A 1 719 ? -17.067 10.145 42.145 1.00 91.31 719 GLN A C 1
ATOM 5566 O O . GLN A 1 719 ? -15.887 10.373 42.402 1.00 91.31 719 GLN A O 1
ATOM 5571 N N . ALA A 1 720 ? -17.459 9.043 41.494 1.00 94.38 720 ALA A N 1
ATOM 5572 C CA . ALA A 1 720 ? -16.516 8.028 41.026 1.00 94.38 720 ALA A CA 1
ATOM 5573 C C . ALA A 1 720 ? -15.553 8.582 39.960 1.00 94.38 720 ALA A C 1
ATOM 5575 O O . ALA A 1 720 ? -14.351 8.349 40.040 1.00 94.38 720 ALA A O 1
ATOM 5576 N N . VAL A 1 721 ? -16.058 9.367 39.001 1.00 95.19 721 VAL A N 1
ATOM 5577 C CA . VAL A 1 721 ? -15.226 10.017 37.974 1.00 95.19 721 VAL A CA 1
ATOM 5578 C C . VAL A 1 721 ? -14.349 11.120 38.573 1.00 95.19 721 VAL A C 1
ATOM 5580 O O . VAL A 1 721 ? -13.168 11.199 38.252 1.00 95.19 721 VAL A O 1
ATOM 5583 N N . ALA A 1 722 ? -14.882 11.935 39.485 1.00 93.12 722 ALA A N 1
ATOM 5584 C CA . ALA A 1 722 ? -14.130 12.981 40.179 1.00 93.12 722 ALA A CA 1
ATOM 5585 C C . ALA A 1 722 ? -12.968 12.421 41.011 1.00 93.12 722 ALA A C 1
ATOM 5587 O O . ALA A 1 722 ? -11.900 13.027 41.049 1.00 93.12 722 ALA A O 1
ATOM 5588 N N . ALA A 1 723 ? -13.123 11.241 41.618 1.00 93.50 723 ALA A N 1
ATOM 5589 C CA . ALA A 1 723 ? -12.044 10.584 42.356 1.00 93.50 723 ALA A CA 1
ATOM 5590 C C . ALA A 1 723 ? -10.828 10.236 41.472 1.00 93.50 723 ALA A C 1
ATOM 5592 O O . ALA A 1 723 ? -9.697 10.187 41.961 1.00 93.50 723 ALA A O 1
ATOM 5593 N N . LEU A 1 724 ? -11.024 10.052 40.161 1.00 95.44 724 LEU A N 1
ATOM 5594 C CA . LEU A 1 724 ? -9.925 9.827 39.221 1.00 95.44 724 LEU A CA 1
ATOM 5595 C C . LEU A 1 724 ? -9.121 11.098 38.916 1.00 95.44 724 LEU A C 1
ATOM 5597 O O . LEU A 1 724 ? -8.049 10.989 38.330 1.00 95.44 724 LEU A O 1
ATOM 5601 N N . ALA A 1 725 ? -9.541 12.288 39.361 1.00 92.44 725 ALA A N 1
ATOM 5602 C CA . ALA A 1 725 ? -8.717 13.496 39.251 1.00 92.44 725 ALA A CA 1
ATOM 5603 C C . ALA A 1 725 ? -7.377 13.365 40.006 1.00 92.44 725 ALA A C 1
ATOM 5605 O O . ALA A 1 725 ? -6.393 13.997 39.629 1.00 92.44 725 ALA A O 1
ATOM 5606 N N . SER A 1 726 ? -7.304 12.492 41.019 1.00 91.50 726 SER A N 1
ATOM 5607 C CA . SER A 1 726 ? -6.072 12.185 41.761 1.00 91.50 726 SER A CA 1
ATOM 5608 C C . SER A 1 726 ? -5.298 10.959 41.255 1.00 91.50 726 SER A C 1
ATOM 5610 O O . SER A 1 726 ? -4.313 10.568 41.880 1.00 91.50 726 SER A O 1
ATOM 5612 N N . THR A 1 727 ? -5.718 10.322 40.154 1.00 91.88 727 THR A N 1
ATOM 5613 C CA . THR A 1 727 ? -4.990 9.166 39.596 1.00 91.88 727 THR A CA 1
ATOM 5614 C C . THR A 1 727 ? -3.596 9.577 39.101 1.00 91.88 727 THR A C 1
ATOM 5616 O O . THR A 1 727 ? -3.450 10.696 38.597 1.00 91.88 727 THR A O 1
ATOM 5619 N N . PRO A 1 728 ? -2.563 8.712 39.176 1.00 90.44 728 PRO A N 1
ATOM 5620 C CA . PRO A 1 728 ? -1.237 9.010 38.628 1.00 90.44 728 PRO A CA 1
ATOM 5621 C C . PRO A 1 728 ? -1.229 9.254 37.113 1.00 90.44 728 PRO A C 1
ATOM 5623 O O . PRO A 1 728 ? -0.411 10.036 36.627 1.00 90.44 728 PRO A O 1
ATOM 5626 N N . SER A 1 729 ? -2.166 8.662 36.367 1.00 90.56 729 SER A N 1
ATOM 5627 C CA . SER A 1 729 ? -2.211 8.777 34.906 1.00 90.56 729 SER A CA 1
ATOM 5628 C C . SER A 1 729 ? -2.663 10.158 34.425 1.00 90.56 729 SER A C 1
ATOM 5630 O O . SER A 1 729 ? -3.818 10.554 34.591 1.00 90.56 729 SER A O 1
ATOM 5632 N N . VAL A 1 730 ? -1.761 10.879 33.750 1.00 88.56 730 VAL A N 1
ATOM 5633 C CA . VAL A 1 730 ? -2.048 12.174 33.106 1.00 88.56 730 VAL A CA 1
ATOM 5634 C C . VAL A 1 730 ? -3.182 12.048 32.084 1.00 88.56 730 VAL A C 1
ATOM 5636 O O . VAL A 1 730 ? -4.077 12.894 32.062 1.00 88.56 730 VAL A O 1
ATOM 5639 N N . LYS A 1 731 ? -3.191 10.981 31.274 1.00 86.56 731 LYS A N 1
ATOM 5640 C CA . LYS A 1 731 ? -4.233 10.748 30.263 1.00 86.56 731 LYS A CA 1
ATOM 5641 C C . LYS A 1 731 ? -5.624 10.602 30.886 1.00 86.56 731 LYS A C 1
ATOM 5643 O O . LYS A 1 731 ? -6.587 11.171 30.369 1.00 86.56 731 LYS A O 1
ATOM 5648 N N . VAL A 1 732 ? -5.731 9.893 32.014 1.00 91.94 732 VAL A N 1
ATOM 5649 C CA . VAL A 1 732 ? -7.002 9.753 32.744 1.00 91.94 732 VAL A CA 1
ATOM 5650 C C . VAL A 1 732 ? -7.414 11.093 33.345 1.00 91.94 732 VAL A C 1
ATOM 5652 O O . VAL A 1 732 ? -8.539 11.523 33.107 1.00 91.94 732 VAL A O 1
ATOM 5655 N N . ARG A 1 733 ? -6.511 11.809 34.036 1.00 90.62 733 ARG A N 1
ATOM 5656 C CA . ARG A 1 733 ? -6.815 13.145 34.591 1.00 90.62 733 ARG A CA 1
ATOM 5657 C C . ARG A 1 733 ? -7.296 14.122 33.518 1.00 90.62 733 ARG A C 1
ATOM 5659 O O . ARG A 1 733 ? -8.254 14.857 33.737 1.00 90.62 733 ARG A O 1
ATOM 5666 N N . ARG A 1 734 ? -6.675 14.095 32.336 1.00 87.38 734 ARG A N 1
ATOM 5667 C CA . ARG A 1 734 ? -7.085 14.904 31.183 1.00 87.38 734 ARG A CA 1
ATOM 5668 C C . ARG A 1 734 ? -8.504 14.563 30.733 1.00 87.38 734 ARG A C 1
ATOM 5670 O O . ARG A 1 734 ? -9.318 15.466 30.569 1.00 87.38 734 ARG A O 1
ATOM 5677 N N . GLN A 1 735 ? -8.821 13.280 30.566 1.00 89.19 735 GLN A N 1
ATOM 5678 C CA . GLN A 1 735 ? -10.170 12.857 30.188 1.00 89.19 735 GLN A CA 1
ATOM 5679 C C . GLN A 1 735 ? -11.204 13.206 31.267 1.00 89.19 735 GLN A C 1
ATOM 5681 O O . GLN A 1 735 ? -12.298 13.654 30.929 1.00 89.19 735 GLN A O 1
ATOM 5686 N N . VAL A 1 736 ? -10.861 13.059 32.551 1.00 92.12 736 VAL A N 1
ATOM 5687 C CA . VAL A 1 736 ? -11.697 13.499 33.679 1.00 92.12 736 VAL A CA 1
ATOM 5688 C C . VAL A 1 736 ? -11.995 14.987 33.551 1.00 92.12 736 VAL A C 1
ATOM 5690 O O . VAL A 1 736 ? -13.164 15.356 33.570 1.00 92.12 736 VAL A O 1
ATOM 5693 N N . ALA A 1 737 ? -10.980 15.825 33.319 1.00 88.00 737 ALA A N 1
ATOM 5694 C CA . ALA A 1 737 ? -11.169 17.264 33.159 1.00 88.00 737 ALA A CA 1
ATOM 5695 C C . ALA A 1 737 ? -12.117 17.614 31.995 1.00 88.00 737 ALA A C 1
ATOM 5697 O O . ALA A 1 737 ? -13.032 18.424 32.155 1.00 88.00 737 ALA A O 1
ATOM 5698 N N . LEU A 1 738 ? -11.950 16.954 30.845 1.00 86.44 738 LEU A N 1
ATOM 5699 C CA . LEU A 1 738 ? -12.808 17.139 29.669 1.00 86.44 738 LEU A CA 1
ATOM 5700 C C . LEU A 1 738 ? -14.260 16.694 29.916 1.00 86.44 738 LEU A C 1
ATOM 5702 O O . LEU A 1 738 ? -15.204 17.379 29.514 1.00 86.44 738 LEU A O 1
ATOM 5706 N N . SER A 1 739 ? -14.441 15.563 30.601 1.00 89.12 739 SER A N 1
ATOM 5707 C CA . SER A 1 739 ? -15.754 14.937 30.823 1.00 89.12 739 SER A CA 1
ATOM 5708 C C . SER A 1 739 ? -16.545 15.639 31.927 1.00 89.12 739 SER A C 1
ATOM 5710 O O . SER A 1 739 ? -17.759 15.795 31.830 1.00 89.12 739 SER A O 1
ATOM 5712 N N . LEU A 1 740 ? -15.856 16.101 32.972 1.00 88.25 740 LEU A N 1
ATOM 5713 C CA . LEU A 1 740 ? -16.443 16.829 34.092 1.00 88.25 740 LEU A CA 1
ATOM 5714 C C . LEU A 1 740 ? -16.773 18.286 33.760 1.00 88.25 740 LEU A C 1
ATOM 5716 O O . LEU A 1 740 ? -17.691 18.844 34.354 1.00 88.25 740 LEU A O 1
ATOM 5720 N N . GLY A 1 741 ? -16.110 18.892 32.770 1.00 79.62 741 GLY A N 1
ATOM 5721 C CA . GLY A 1 741 ? -16.327 20.293 32.388 1.00 79.62 741 GLY A CA 1
ATOM 5722 C C . GLY A 1 741 ? -17.767 20.669 31.993 1.00 79.62 741 GLY A C 1
ATOM 5723 O O . GLY A 1 741 ? -18.066 21.852 31.859 1.00 79.62 741 GLY A O 1
ATOM 5724 N N . VAL A 1 742 ? -18.671 19.697 31.818 1.00 73.44 742 VAL A N 1
ATOM 5725 C CA . VAL A 1 742 ? -20.095 19.918 31.495 1.00 73.44 742 VAL A CA 1
ATOM 5726 C C . VAL A 1 742 ? -21.048 19.771 32.687 1.00 73.44 742 VAL A C 1
ATOM 5728 O O . VAL A 1 742 ? -22.253 19.959 32.517 1.00 73.44 742 VAL A O 1
ATOM 5731 N N . VAL A 1 743 ? -20.549 19.435 33.882 1.00 80.56 743 VAL A N 1
ATOM 5732 C CA . VAL A 1 743 ? -21.369 19.228 35.086 1.00 80.56 743 VAL A CA 1
ATOM 5733 C C . VAL A 1 743 ? -21.210 20.423 36.041 1.00 80.56 743 VAL A C 1
ATOM 5735 O O . VAL A 1 743 ? -20.170 20.564 36.682 1.00 80.56 743 VAL A O 1
ATOM 5738 N N . PRO A 1 744 ? -22.220 21.306 36.176 1.00 72.56 744 PRO A N 1
ATOM 5739 C CA . PRO A 1 744 ? -22.092 22.522 36.976 1.00 72.56 744 PRO A CA 1
ATOM 5740 C C . PRO A 1 744 ? -22.406 22.260 38.460 1.00 72.56 744 PRO A C 1
ATOM 5742 O O . PRO A 1 744 ? -23.516 22.534 38.918 1.00 72.56 744 PRO A O 1
ATOM 5745 N N . ASN A 1 745 ? -21.449 21.725 39.227 1.00 77.88 745 ASN A N 1
ATOM 5746 C CA . ASN A 1 745 ? -21.568 21.618 40.688 1.00 77.88 745 ASN A CA 1
ATOM 5747 C C . ASN A 1 745 ? -20.227 21.735 41.437 1.00 77.88 745 ASN A C 1
ATOM 5749 O O . ASN A 1 745 ? -19.152 21.578 40.856 1.00 77.88 745 ASN A O 1
ATOM 5753 N N . ASP A 1 746 ? -20.311 21.987 42.747 1.00 76.44 746 ASP A N 1
ATOM 5754 C CA . ASP A 1 746 ? -19.154 22.263 43.611 1.00 76.44 746 ASP A CA 1
ATOM 5755 C C . ASP A 1 746 ? -18.167 21.091 43.694 1.00 76.44 746 ASP A C 1
ATOM 5757 O O . ASP A 1 746 ? -16.956 21.303 43.702 1.00 76.44 746 ASP A O 1
ATOM 5761 N N . SER A 1 747 ? -18.656 19.844 43.710 1.00 71.19 747 SER A N 1
ATOM 5762 C CA . SER A 1 747 ? -17.787 18.658 43.727 1.00 71.19 747 SER A CA 1
ATOM 5763 C C . SER A 1 747 ? -16.964 18.523 42.450 1.00 71.19 747 SER A C 1
ATOM 5765 O O . SER A 1 747 ? -15.811 18.107 42.494 1.00 71.19 747 SER A O 1
ATOM 5767 N N . THR A 1 748 ? -17.545 18.909 41.317 1.00 78.81 748 THR A N 1
ATOM 5768 C CA . THR A 1 748 ? -16.868 18.908 40.023 1.00 78.81 748 THR A CA 1
ATOM 5769 C C . THR A 1 748 ? -15.848 20.039 39.951 1.00 78.81 748 THR A C 1
ATOM 5771 O O . THR A 1 748 ? -14.715 19.817 39.537 1.00 78.81 748 THR A O 1
ATOM 5774 N N . ALA A 1 749 ? -16.209 21.233 40.432 1.00 78.69 749 ALA A N 1
ATOM 5775 C CA . ALA A 1 749 ? -15.289 22.364 40.519 1.00 78.69 749 ALA A CA 1
ATOM 5776 C C . ALA A 1 749 ? -14.064 22.049 41.397 1.00 78.69 749 ALA A C 1
ATOM 5778 O O . ALA A 1 749 ? -12.950 22.401 41.026 1.00 78.69 749 ALA A O 1
ATOM 5779 N N . ALA A 1 750 ? -14.255 21.344 42.516 1.00 79.81 750 ALA A N 1
ATOM 5780 C CA . ALA A 1 750 ? -13.166 20.926 43.397 1.00 79.81 750 ALA A CA 1
ATOM 5781 C C . ALA A 1 750 ? -12.245 19.860 42.780 1.00 79.81 750 ALA A C 1
ATOM 5783 O O . ALA A 1 750 ? -11.073 19.824 43.123 1.00 79.81 750 ALA A O 1
ATOM 5784 N N . ALA A 1 751 ? -12.758 18.995 41.899 1.00 81.31 751 ALA A N 1
ATOM 5785 C CA . ALA A 1 751 ? -11.948 17.999 41.192 1.00 81.31 751 ALA A CA 1
ATOM 5786 C C . ALA A 1 751 ? -11.169 18.591 40.004 1.00 81.31 751 ALA A C 1
ATOM 5788 O O . ALA A 1 751 ? -10.162 18.026 39.585 1.00 81.31 751 ALA A O 1
ATOM 5789 N N . LEU A 1 752 ? -11.663 19.695 39.433 1.00 81.19 752 LEU A N 1
ATOM 5790 C CA . LEU A 1 752 ? -11.011 20.424 38.341 1.00 81.19 752 LEU A CA 1
ATOM 5791 C C . LEU A 1 752 ? -9.941 21.415 38.828 1.00 81.19 752 LEU A C 1
ATOM 5793 O O . LEU A 1 752 ? -9.083 21.798 38.031 1.00 81.19 752 LEU A O 1
ATOM 5797 N N . ALA A 1 753 ? -10.034 21.861 40.084 1.00 75.38 753 ALA A N 1
ATOM 5798 C CA . ALA A 1 753 ? -9.053 22.715 40.754 1.00 75.38 753 ALA A CA 1
ATOM 5799 C C . ALA A 1 753 ? -7.862 21.893 41.259 1.00 75.38 753 ALA A C 1
ATOM 5801 O O . ALA A 1 753 ? -6.723 22.398 41.128 1.00 75.38 753 ALA A O 1
#

Sequence (753 aa):
IERQHPGTVALVSIGAGSDQNPISGVTGDKVEIAEAQGLEIAGEVTRLLSEPRKRISGVPTSVNSLIQLPLNELPTREQLIAQTGQGRPTDKYNATTQLAQLDRGQPLLTHINYPIQTWTFGDSFCMTFLAGEVCVDYALRLKQELDRERFWLNTYSNDFCCYIPSERLAVEGGYGGGAEVPYFALPTTLKAGLEQKIIDEVHRQVPTSFHAGDGTQGIAPQAPEESLQCMSVSPGLQVVLAASEPNVTDPVAIDFGPDGRLWVAEMSDYGRDVYESFAQSGKVRWLRDSDNDGHFETAVTFVDGLRFPTDVKVWRDGVLICDAPDILWARDTSGDGKADDVTKLFTGFEVRNAQARVNSLRWGLDNWLYGAGGLFGGTISSLQTRSVVECSNRDFRMNPDSGVIEPVTGNTQQGRCRNDWGEWFGCSNGTLLRPISSDDAYERRNPLAIPSSLPSVVIDADAHQLFPPADLVTFELSGAPGRATSACGLGIYRDTLLGDDFLNDAFTCEPVHQSVHRIDFRPTESGFVGSRAADEEDREFLSSTDRWFRPVQVRTGPDGALWVVDMYRFVIEHSRWIPQSTLSELNVFAGTDRGRIYRVLPSSSGAGAKSSGLIPDWTSLSDDQLADHLETANGIQRDLVHQQLIWRKASGTASKLRTLAAQSRLPAVRLQALAALDGLERLTVDDVKAALHDDESEVQRFSVLLSERWLAKSDSLQQAVAALASTPSVKVRRQVALSLGVVPNDSTAAALA

Foldseek 3Di:
DCVVPPPDDDDDFAFQCFPDDPDPPDDDDDVVVVVVVVVVVVVVVVVVVPDDDQDLAADKDKDKDKDWFFFDDFDDLVRLVVQCVDDDPLSNVLSVVQNVCVVVVHDADGTDTWMKMKIHRDLQAIEIETEANEHCVLVQVCQQFWQVVRYYYGYNPPYHQFQDADLVCCVVDDRSNWVRCRPNSHRGGTDPPSSVVNVVVVVVGDDPSGGADFFLRNAHFDDPVVQLVQKDFFPQKHKDFAEKPPQDAQWFEWDFDLQLKIKTKHFLQFQPDLPPDFQQATFIKIFHDPPLLRHTPDIDTQDGSAGGWNYWYDDQQFIWTFRPQFTWTFHDPPPPNHGPDIHTFKGFQDDPDSQFTKYDWDQALLRKTWIASLQANGFMAGPQVRDTADAGRFTWIDDSVNSDIYTFFDRANAAWDDALLRWIWHADQQGQIDTTDRCVVLCVVDVPDDPDDGQDEDEDPLLQFAQADPDEDDAPQLDDHGGRRGKHAKDQQQFAQQHPQSHRWIWIWRQRRQAIAIWSWAADLRHIYTYHDPSASNHGNMHGPRRQWGWHHWYQFPLRWIKTWTNRGNDPDHNVPHPPVSSVRHDRSHRSSIITMMTMGGDPPDDSPSRPRRRHNCVPPDLQRLLVQLLHSGPSSVSNSLSVCLSVLVLVCLVVLLCQLQPRPDPSSVQSSLSSCVSSVNRDLVSLLNQCPDPDLSSVLSSLVVCLVCCQPDPPSVLSLLVCLPPPRSSSVVSSLSSLVPHPDDSSVVSND

Radius of gyration: 33.79 Å; chains: 1; bounding box: 80×56×108 Å